Protein AF-0000000068875953 (afdb_homodimer)

Foldseek 3Di:
DCADPLGRFPLSPVVVVCVQQALVNLVVVLCLLCVQVVCVVPPVVVNVVLCPPPVSVVSNVVSVVVNVCNVVSVVSNVVRVVVVVVVVCCQCVQLVNDFDPPDDQLQAEEEFEVLQWFLNVLLQQVSCVVPLSHAYEYEYQDPDRPDDRDPSNVVHRYHYDHADLLDLVRLLVRLVCCCVPPRQHQEYELEFAAFDFAAPVQDDVVRLSRGQSRLAVSLVSNCVSRVVVCLVVLTHEYEYEAELLLLFPEGRGVSNSVSRVNVVVVQVVVSCCSVPPSVSSLHAYEYEHEYAEPTVRVPPPPPDADSHGGHHYSNVSSVVRNVCVVVSGHYYHYPPPCSVVSNVCSPPPPVVSVVVSVVVHVVVCVVCCVVCVVVVCVVVVD/DCADPLGRFPLSVVVVVCVQQALVNLVVVLCLLCVQVVCVPPPVVVNVVLCPPPVSVVSNVVSVVVNVCNVVSVVSNVVRVVVVVVVVCCQCVQLVNDFDPPDDQLQAEEEFEVLQWFLNVLLQQVSCVVPQSHAYEYEYQDPDRNDDRDPVNVVHRYHYDHADLLDLVRLLVRLVCCCVPPRQHQEYELEFAAFDFAAPVQDDVVRLSRGQSRLAVSLVSNCVSRVVVCLVVLTHEYEYEAELLLLFPEGRGVSNSVSRVNVVVVQVVVSCCSVPPSVSSLHAYEYEHEYAEPTVRVPPPPPDDDSHGGHHYSNVSSVVRNVCVVVSGHYYHYPPPCSVVSNVCSPPPPVVSVVVSVVVHVVVCVVCCVVCVVVVCVVVVD

Sequence (764 aa):
MFTNREGLNIDGVVSTLSRVVNHRTTLPLALGLSLEPLLARWAPALLRALSQNETAAGLLRFAAGHAGLRRPAWIAAVLTSAWALSGWLTHKSTNNWVEDPTWDFDSEIVLVTGGSSGIGAGVAREFLRRNPRTAVVVVDIAAALTWEVPAAADGARVHFYQCDVADAAAVRAMADRVRDEVGHPTVLFNNAGVARGSPILTAPPEDFELVVRTNLLAQYYVTQQFLGDMVRRDHGHIVYSGSLSSVIAGPSIGPYSSTKAGLSAMHDALQLELKFMYDAPRVRQTLGIFGFIRTPMVGAATKGGSFAVPFLEVETVAEAIVDSVYSTYSSTIYLPGAAGFSAGLRGAPTWMLTNLRFGFGAGLAKLRMPAFGEQIRKITQRMFTNREGLNIDGVVSTLSRVVNHRTTLPLALGLSLEPLLARWAPALLRALSQNETAAGLLRFAAGHAGLRRPAWIAAVLTSAWALSGWLTHKSTNNWVEDPTWDFDSEIVLVTGGSSGIGAGVAREFLRRNPRTAVVVVDIAAALTWEVPAAADGARVHFYQCDVADAAAVRAMADRVRDEVGHPTVLFNNAGVARGSPILTAPPEDFELVVRTNLLAQYYVTQQFLGDMVRRDHGHIVYSGSLSSVIAGPSIGPYSSTKAGLSAMHDALQLELKFMYDAPRVRQTLGIFGFIRTPMVGAATKGGSFAVPFLEVETVAEAIVDSVYSTYSSTIYLPGAAGFSAGLRGAPTWMLTNLRFGFGAGLAKLRMPAFGEQIRKITQR

Organism: Cordyceps militaris (strain CM01) (NCBI:txid983644)

Structure (mmCIF, N/CA/C/O backbone):
data_AF-0000000068875953-model_v1
#
loop_
_entity.id
_entity.type
_entity.pdbx_description
1 polymer 'Short-chain dehydrogenase, putative'
#
loop_
_atom_site.group_PDB
_atom_site.id
_atom_site.type_symbol
_atom_site.label_atom_id
_atom_site.label_alt_id
_atom_site.label_comp_id
_atom_site.label_asym_id
_atom_site.label_entity_id
_atom_site.label_seq_id
_atom_site.pdbx_PDB_ins_code
_atom_site.Cartn_x
_atom_site.Cartn_y
_atom_site.Cartn_z
_atom_site.occupancy
_atom_site.B_iso_or_equiv
_atom_site.auth_seq_id
_atom_site.auth_comp_id
_atom_site.auth_asym_id
_atom_site.auth_atom_id
_atom_site.pdbx_PDB_model_num
ATOM 1 N N . MET A 1 1 ? -18.906 27.531 -6.051 1 64.12 1 MET A N 1
ATOM 2 C CA . MET A 1 1 ? -18.484 27.469 -7.445 1 64.12 1 MET A CA 1
ATOM 3 C C . MET A 1 1 ? -18.016 26.062 -7.809 1 64.12 1 MET A C 1
ATOM 5 O O . MET A 1 1 ? -17.297 25.422 -7.043 1 64.12 1 MET A O 1
ATOM 9 N N . PHE A 1 2 ? -18.641 25.531 -8.828 1 73.69 2 PHE A N 1
ATOM 10 C CA . PHE A 1 2 ? -18.453 24.172 -9.32 1 73.69 2 PHE A CA 1
ATOM 11 C C . PHE A 1 2 ? -17.062 23.984 -9.883 1 73.69 2 PHE A C 1
ATOM 13 O O . PHE A 1 2 ? -16.672 22.859 -10.219 1 73.69 2 PHE A O 1
ATOM 20 N N . THR A 1 3 ? -16.297 25.203 -9.82 1 78.56 3 THR A N 1
ATOM 21 C CA . THR A 1 3 ? -14.945 25.125 -10.375 1 78.56 3 THR A CA 1
ATOM 22 C C . THR A 1 3 ? -13.898 25.422 -9.305 1 78.56 3 THR A C 1
ATOM 24 O O . THR A 1 3 ? -14.203 26.062 -8.305 1 78.56 3 THR A O 1
ATOM 27 N N . ASN A 1 4 ? -12.82 24.812 -9.438 1 80 4 ASN A N 1
ATOM 28 C CA . ASN A 1 4 ? -11.641 25.141 -8.641 1 80 4 ASN A CA 1
ATOM 29 C C . ASN A 1 4 ? -10.461 25.547 -9.516 1 80 4 ASN A C 1
ATOM 31 O O . ASN A 1 4 ? -10.648 25.906 -10.688 1 80 4 ASN A O 1
ATOM 35 N N . ARG A 1 5 ? -9.305 25.734 -8.945 1 83.88 5 ARG A N 1
ATOM 36 C CA . ARG A 1 5 ? -8.125 26.188 -9.664 1 83.88 5 ARG A CA 1
ATOM 37 C C . ARG A 1 5 ? -7.879 25.359 -10.914 1 83.88 5 ARG A C 1
ATOM 39 O O . ARG A 1 5 ? -7.422 25.875 -11.93 1 83.88 5 ARG A O 1
ATOM 46 N N . GLU A 1 6 ? -8.32 24.062 -10.914 1 84 6 GLU A N 1
ATOM 47 C CA . GLU A 1 6 ? -8.078 23.125 -12 1 84 6 GLU A CA 1
ATOM 48 C C . GLU A 1 6 ? -9.242 23.109 -12.992 1 84 6 GLU A C 1
ATOM 50 O O . GLU A 1 6 ? -9.266 22.312 -13.93 1 84 6 GLU A O 1
ATOM 55 N N . GLY A 1 7 ? -10.234 23.922 -12.758 1 82 7 GLY A N 1
ATOM 56 C CA . GLY A 1 7 ? -11.398 23.984 -13.641 1 82 7 GLY A CA 1
ATOM 57 C C . GLY A 1 7 ? -12.555 23.141 -13.156 1 82 7 GLY A C 1
ATOM 58 O O . GLY A 1 7 ? -12.719 22.922 -11.953 1 82 7 GLY A O 1
ATOM 59 N N . LEU A 1 8 ? -13.469 22.875 -14.023 1 82.75 8 LEU A N 1
ATOM 60 C CA . LEU A 1 8 ? -14.617 22.031 -13.711 1 82.75 8 LEU A CA 1
ATOM 61 C C . LEU A 1 8 ? -14.203 20.562 -13.594 1 82.75 8 LEU A C 1
ATOM 63 O O . LEU A 1 8 ? -13.656 20 -14.539 1 82.75 8 LEU A O 1
ATOM 67 N N . ASN A 1 9 ? -14.297 20.062 -12.508 1 83.56 9 ASN A N 1
ATOM 68 C CA . ASN A 1 9 ? -13.961 18.656 -12.266 1 83.56 9 ASN A CA 1
ATOM 69 C C . ASN A 1 9 ? -14.797 18.078 -11.125 1 83.56 9 ASN A C 1
ATOM 71 O O . ASN A 1 9 ? -15.562 18.797 -10.484 1 83.56 9 ASN A O 1
ATOM 75 N N . ILE A 1 10 ? -14.688 16.828 -10.938 1 82.06 10 ILE A N 1
ATOM 76 C CA . ILE A 1 10 ? -15.531 16.094 -10 1 82.06 10 ILE A CA 1
ATOM 77 C C . ILE A 1 10 ? -15.32 16.641 -8.586 1 82.06 10 ILE A C 1
ATOM 79 O O . ILE A 1 10 ? -16.266 16.688 -7.789 1 82.06 10 ILE A O 1
ATOM 83 N N . ASP A 1 11 ? -14.172 17.078 -8.234 1 83.12 11 ASP A N 1
ATOM 84 C CA . ASP A 1 11 ? -13.891 17.594 -6.898 1 83.12 11 ASP A CA 1
ATOM 85 C C . ASP A 1 11 ? -14.656 18.891 -6.641 1 83.12 11 ASP A C 1
ATOM 87 O O . ASP A 1 11 ? -15.172 19.109 -5.543 1 83.12 11 ASP A O 1
ATOM 91 N N . GLY A 1 12 ? -14.602 19.703 -7.664 1 81.25 12 GLY A N 1
ATOM 92 C CA . GLY A 1 12 ? -15.367 20.938 -7.547 1 81.25 12 GLY A CA 1
ATOM 93 C C . GLY A 1 12 ? -16.844 20.703 -7.332 1 81.25 12 GLY A C 1
ATOM 94 O O . GLY A 1 12 ? -17.469 21.344 -6.484 1 81.25 12 GLY A O 1
ATOM 95 N N . VAL A 1 13 ? -17.312 19.75 -8.016 1 82.75 13 VAL A N 1
ATOM 96 C CA . VAL A 1 13 ? -18.734 19.422 -7.926 1 82.75 13 VAL A CA 1
ATOM 97 C C . VAL A 1 13 ? -19.062 18.844 -6.551 1 82.75 13 VAL A C 1
ATOM 99 O O . VAL A 1 13 ? -20 19.281 -5.883 1 82.75 13 VAL A O 1
ATOM 102 N N . VAL A 1 14 ? -18.266 17.922 -6.148 1 83.31 14 VAL A N 1
ATOM 103 C CA . VAL A 1 14 ? -18.516 17.234 -4.883 1 83.31 14 VAL A CA 1
ATOM 104 C C . VAL A 1 14 ? -18.359 18.219 -3.725 1 83.31 14 VAL A C 1
ATOM 106 O O . VAL A 1 14 ? -19.141 18.188 -2.766 1 83.31 14 VAL A O 1
ATOM 109 N N . SER A 1 15 ? -17.391 19.031 -3.826 1 83.06 15 SER A N 1
ATOM 110 C CA . SER A 1 15 ? -17.172 20.016 -2.779 1 83.06 15 SER A CA 1
ATOM 111 C C . SER A 1 15 ? -18.359 20.969 -2.658 1 83.06 15 SER A C 1
ATOM 113 O O . SER A 1 15 ? -18.766 21.328 -1.551 1 83.06 15 SER A O 1
ATOM 115 N N . THR A 1 16 ? -18.844 21.328 -3.758 1 83.06 16 THR A N 1
ATOM 116 C CA . THR A 1 16 ? -20 22.234 -3.768 1 83.06 16 THR A CA 1
ATOM 117 C C . THR A 1 16 ? -21.234 21.531 -3.197 1 83.06 16 THR A C 1
ATOM 119 O O . THR A 1 16 ? -21.938 22.109 -2.357 1 83.06 16 THR A O 1
ATOM 122 N N . LEU A 1 17 ? -21.422 20.359 -3.6 1 84.81 17 LEU A N 1
ATOM 123 C CA . LEU A 1 17 ? -22.594 19.609 -3.145 1 84.81 17 LEU A CA 1
ATOM 124 C C . LEU A 1 17 ? -22.5 19.312 -1.649 1 84.81 17 LEU A C 1
ATOM 126 O O . LEU A 1 17 ? -23.516 19.328 -0.948 1 84.81 17 LEU A O 1
ATOM 130 N N . SER A 1 18 ? -21.328 19.062 -1.237 1 85.25 18 SER A N 1
ATOM 131 C CA . SER A 1 18 ? -21.141 18.719 0.167 1 85.25 18 SER A CA 1
ATOM 132 C C . SER A 1 18 ? -21.375 19.922 1.072 1 85.25 18 SER A C 1
ATOM 134 O O . SER A 1 18 ? -21.672 19.766 2.258 1 85.25 18 SER A O 1
ATOM 136 N N . ARG A 1 19 ? -21.25 21.062 0.556 1 85.62 19 ARG A N 1
ATOM 137 C CA . ARG A 1 19 ? -21.531 22.266 1.324 1 85.62 19 ARG A CA 1
ATOM 138 C C . ARG A 1 19 ? -23.031 22.453 1.523 1 85.62 19 ARG A C 1
ATOM 140 O O . ARG A 1 19 ? -23.469 23.047 2.521 1 85.62 19 ARG A O 1
ATOM 147 N N . VAL A 1 20 ? -23.609 21.891 0.567 1 87.62 20 VAL A N 1
ATOM 148 C CA . VAL A 1 20 ? -25.062 22.047 0.609 1 87.62 20 VAL A CA 1
ATOM 149 C C . VAL A 1 20 ? -25.688 20.859 1.342 1 87.62 20 VAL A C 1
ATOM 151 O O . VAL A 1 20 ? -26.594 21.031 2.146 1 87.62 20 VAL A O 1
ATOM 154 N N . VAL A 1 21 ? -25.188 19.766 1.071 1 90.44 21 VAL A N 1
ATOM 155 C CA . VAL A 1 21 ? -25.734 18.531 1.647 1 90.44 21 VAL A CA 1
ATOM 156 C C . VAL A 1 21 ? -24.797 18.016 2.729 1 90.44 21 VAL A C 1
ATOM 158 O O . VAL A 1 21 ? -23.844 17.281 2.434 1 90.44 21 VAL A O 1
ATOM 161 N N . ASN A 1 22 ? -25.016 18.375 3.887 1 92.19 22 ASN A N 1
ATOM 162 C CA . ASN A 1 22 ? -24.25 17.922 5.047 1 92.19 22 ASN A CA 1
ATOM 163 C C . ASN A 1 22 ? -25.141 17.781 6.277 1 92.19 22 ASN A C 1
ATOM 165 O O . ASN A 1 22 ? -26.344 18.078 6.223 1 92.19 22 ASN A O 1
ATOM 169 N N . HIS A 1 23 ? -24.609 17.328 7.336 1 92 23 HIS A N 1
ATOM 170 C CA . HIS A 1 23 ? -25.422 16.984 8.508 1 92 23 HIS A CA 1
ATOM 171 C C . HIS A 1 23 ? -26.062 18.219 9.109 1 92 23 HIS A C 1
ATOM 173 O O . HIS A 1 23 ? -27.109 18.125 9.75 1 92 23 HIS A O 1
ATOM 179 N N . ARG A 1 24 ? -25.547 19.375 8.93 1 93.75 24 ARG A N 1
ATOM 180 C CA . ARG A 1 24 ? -26.094 20.609 9.477 1 93.75 24 ARG A CA 1
ATOM 181 C C . ARG A 1 24 ? -27.344 21.047 8.711 1 93.75 24 ARG A C 1
ATOM 183 O O . ARG A 1 24 ? -28.156 21.797 9.234 1 93.75 24 ARG A O 1
ATOM 190 N N . THR A 1 25 ? -27.359 20.594 7.465 1 93.19 25 THR A N 1
ATOM 191 C CA . THR A 1 25 ? -28.516 20.953 6.66 1 93.19 25 THR A CA 1
ATOM 192 C C . THR A 1 25 ? -29.531 19.812 6.621 1 93.19 25 THR A C 1
ATOM 194 O O . THR A 1 25 ? -30.734 20.031 6.734 1 93.19 25 THR A O 1
ATOM 197 N N . THR A 1 26 ? -29.047 18.594 6.52 1 93.56 26 THR A N 1
ATOM 198 C CA . THR A 1 26 ? -29.922 17.453 6.309 1 93.56 26 THR A CA 1
ATOM 199 C C . THR A 1 26 ? -30.656 17.094 7.598 1 93.56 26 THR A C 1
ATOM 201 O O . THR A 1 26 ? -31.812 16.656 7.562 1 93.56 26 THR A O 1
ATOM 204 N N . LEU A 1 27 ? -30 17.25 8.703 1 93.25 27 LEU A N 1
ATOM 205 C CA . LEU A 1 27 ? -30.625 16.875 9.969 1 93.25 27 LEU A CA 1
ATOM 206 C C . LEU A 1 27 ? -31.812 17.781 10.281 1 93.25 27 LEU A C 1
ATOM 208 O O . LEU A 1 27 ? -32.906 17.297 10.555 1 93.25 27 LEU A O 1
ATOM 212 N N . PRO A 1 28 ? -31.656 19.141 10.242 1 92.5 28 PRO A N 1
ATOM 213 C CA . PRO A 1 28 ? -32.812 20.016 10.461 1 92.5 28 PRO A CA 1
ATOM 214 C C . PRO A 1 28 ? -33.906 19.781 9.438 1 92.5 28 PRO A C 1
ATOM 216 O O . PRO A 1 28 ? -35.094 19.875 9.781 1 92.5 28 PRO A O 1
ATOM 219 N N . LEU A 1 29 ? -33.5 19.516 8.203 1 91.69 29 LEU A N 1
ATOM 220 C CA . LEU A 1 29 ? -34.5 19.25 7.176 1 91.69 29 LEU A CA 1
ATOM 221 C C . LEU A 1 29 ? -35.312 18 7.527 1 91.69 29 LEU A C 1
ATOM 223 O O . LEU A 1 29 ? -36.562 18.016 7.43 1 91.69 29 LEU A O 1
ATOM 227 N N . ALA A 1 30 ? -34.656 16.953 7.883 1 93.25 30 ALA A N 1
ATOM 228 C CA . ALA A 1 30 ? -35.344 15.711 8.258 1 93.25 30 ALA A CA 1
ATOM 229 C C . ALA A 1 30 ? -36.25 15.922 9.477 1 93.25 30 ALA A C 1
ATOM 231 O O . ALA A 1 30 ? -37.375 15.438 9.516 1 93.25 30 ALA A O 1
ATOM 232 N N . LEU A 1 31 ? -35.719 16.641 10.414 1 90.94 31 LEU A N 1
ATOM 233 C CA . LEU A 1 31 ? -36.469 16.922 11.625 1 90.94 31 LEU A CA 1
ATOM 234 C C . LEU A 1 31 ? -37.688 17.797 11.305 1 90.94 31 LEU A C 1
ATOM 236 O O . LEU A 1 31 ? -38.781 17.578 11.844 1 90.94 31 LEU A O 1
ATOM 240 N N . GLY A 1 32 ? -37.438 18.766 10.469 1 89.56 32 GLY A N 1
ATOM 241 C CA . GLY A 1 32 ? -38.5 19.641 10.055 1 89.56 32 GLY A CA 1
ATOM 242 C C . GLY A 1 32 ? -39.625 18.906 9.344 1 89.56 32 GLY A C 1
ATOM 243 O O . GLY A 1 32 ? -40.812 19.156 9.617 1 89.56 32 GLY A O 1
ATOM 244 N N . LEU A 1 33 ? -39.281 18.031 8.5 1 91.56 33 LEU A N 1
ATOM 245 C CA . LEU A 1 33 ? -40.25 17.25 7.754 1 91.56 33 LEU A CA 1
ATOM 246 C C . LEU A 1 33 ? -41 16.281 8.672 1 91.56 33 LEU A C 1
ATOM 248 O O . LEU A 1 33 ? -42.062 15.805 8.336 1 91.56 33 LEU A O 1
ATOM 252 N N . SER A 1 34 ? -40.375 16.047 9.812 1 90.38 34 SER A N 1
ATOM 253 C CA . SER A 1 34 ? -40.969 15.07 10.727 1 90.38 34 SER A CA 1
ATOM 254 C C . SER A 1 34 ? -41.594 15.758 11.93 1 90.38 34 SER A C 1
ATOM 256 O O . SER A 1 34 ? -42 15.094 12.891 1 90.38 34 SER A O 1
ATOM 258 N N . LEU A 1 35 ? -41.625 17.047 11.938 1 87.38 35 LEU A N 1
ATOM 259 C CA . LEU A 1 35 ? -42.062 17.812 13.102 1 87.38 35 LEU A CA 1
ATOM 260 C C . LEU A 1 35 ? -43.531 17.453 13.461 1 87.38 35 LEU A C 1
ATOM 262 O O . LEU A 1 35 ? -43.844 17.234 14.633 1 87.38 35 LEU A O 1
ATOM 266 N N . GLU A 1 36 ? -44.406 17.391 12.492 1 87.06 36 GLU A N 1
ATOM 267 C CA . GLU A 1 36 ? -45.844 17.156 12.75 1 87.06 36 GLU A CA 1
ATOM 268 C C . GLU A 1 36 ? -46.062 15.789 13.375 1 87.06 36 GLU A C 1
ATOM 270 O O . GLU A 1 36 ? -46.656 15.688 14.445 1 87.06 36 GLU A O 1
ATOM 275 N N . PRO A 1 37 ? -45.531 14.781 12.719 1 87.69 37 PRO A N 1
ATOM 276 C CA . PRO A 1 37 ? -45.75 13.469 13.344 1 87.69 37 PRO A CA 1
ATOM 277 C C . PRO A 1 37 ? -45.062 13.336 14.688 1 87.69 37 PRO A C 1
ATOM 279 O O . PRO A 1 37 ? -45.562 12.648 15.586 1 87.69 37 PRO A O 1
ATOM 282 N N . LEU A 1 38 ? -44 13.977 14.883 1 88.5 38 LEU A N 1
ATOM 283 C CA . LEU A 1 38 ? -43.312 13.906 16.156 1 88.5 38 LEU A CA 1
ATOM 284 C C . LEU A 1 38 ? -44.094 14.633 17.25 1 88.5 38 LEU A C 1
ATOM 286 O O . LEU A 1 38 ? -44.25 14.102 18.359 1 88.5 38 LEU A O 1
ATOM 290 N N . LEU A 1 39 ? -44.594 15.797 16.844 1 86.75 39 LEU A N 1
ATOM 291 C CA . LEU A 1 39 ? -45.375 16.578 17.812 1 86.75 39 LEU A CA 1
ATOM 292 C C . LEU A 1 39 ? -46.719 15.906 18.094 1 86.75 39 LEU A C 1
ATOM 294 O O . LEU A 1 39 ? -47.219 15.938 19.219 1 86.75 39 LEU A O 1
ATOM 298 N N . ALA A 1 40 ? -47.344 15.352 17.078 1 88.75 40 ALA A N 1
ATOM 299 C CA . ALA A 1 40 ? -48.625 14.656 17.25 1 88.75 40 ALA A CA 1
ATOM 300 C C . ALA A 1 40 ? -48.469 13.5 18.25 1 88.75 40 ALA A C 1
ATOM 302 O O . ALA A 1 40 ? -49.406 13.219 19.016 1 88.75 40 ALA A O 1
ATOM 303 N N . ARG A 1 41 ? -47.312 12.891 18.25 1 88.88 41 ARG A N 1
ATOM 304 C CA . ARG A 1 41 ? -47.094 11.727 19.094 1 88.88 41 ARG A CA 1
ATOM 305 C C . ARG A 1 41 ? -46.656 12.148 20.5 1 88.88 41 ARG A C 1
ATOM 307 O O . ARG A 1 41 ? -47.094 11.57 21.5 1 88.88 41 ARG A O 1
ATOM 314 N N . TRP A 1 42 ? -45.875 13.18 20.656 1 90 42 TRP A N 1
ATOM 315 C CA . TRP A 1 42 ? -45.188 13.398 21.922 1 90 42 TRP A CA 1
ATOM 316 C C . TRP A 1 42 ? -45.656 14.695 22.578 1 90 42 TRP A C 1
ATOM 318 O O . TRP A 1 42 ? -45.531 14.867 23.797 1 90 42 TRP A O 1
ATOM 328 N N . ALA A 1 43 ? -46.219 15.648 21.703 1 91.12 43 ALA A N 1
ATOM 329 C CA . ALA A 1 43 ? -46.656 16.938 22.234 1 91.12 43 ALA A CA 1
ATOM 330 C C . ALA A 1 43 ? -47.875 17.453 21.484 1 91.12 43 ALA A C 1
ATOM 332 O O . ALA A 1 43 ? -47.844 18.516 20.875 1 91.12 43 ALA A O 1
ATOM 333 N N . PRO A 1 44 ? -48.938 16.797 21.641 1 89.56 44 PRO A N 1
ATOM 334 C CA . PRO A 1 44 ? -50.125 17.203 20.875 1 89.56 44 PRO A CA 1
ATOM 335 C C . PRO A 1 44 ? -50.594 18.594 21.219 1 89.56 44 PRO A C 1
ATOM 337 O O . PRO A 1 44 ? -51.125 19.297 20.359 1 89.56 44 PRO A O 1
ATOM 340 N N . ALA A 1 45 ? -50.406 19 22.469 1 91.75 45 ALA A N 1
ATOM 341 C CA . ALA A 1 45 ? -50.844 20.328 22.875 1 91.75 45 ALA A CA 1
ATOM 342 C C . ALA A 1 45 ? -50.062 21.406 22.156 1 91.75 45 ALA A C 1
ATOM 344 O O . ALA A 1 45 ? -50.625 22.422 21.719 1 91.75 45 ALA A O 1
ATOM 345 N N . LEU A 1 46 ? -48.812 21.125 22.047 1 90.12 46 LEU A N 1
ATOM 346 C CA . LEU A 1 46 ? -47.969 22.062 21.344 1 90.12 46 LEU A CA 1
ATOM 347 C C . LEU A 1 46 ? -48.312 22.125 19.859 1 90.12 46 LEU A C 1
ATOM 349 O O . LEU A 1 46 ? -48.281 23.203 19.266 1 90.12 46 LEU A O 1
ATOM 353 N N . LEU A 1 47 ? -48.594 21.016 19.328 1 88.94 47 LEU A N 1
ATOM 354 C CA . LEU A 1 47 ? -49 20.969 17.922 1 88.94 47 LEU A CA 1
ATOM 355 C C . LEU A 1 47 ? -50.25 21.812 17.688 1 88.94 47 LEU A C 1
ATOM 357 O O . LEU A 1 47 ? -50.344 22.547 16.688 1 88.94 47 LEU A O 1
ATOM 361 N N . ARG A 1 48 ? -51.219 21.734 18.609 1 89.88 48 ARG A N 1
ATOM 362 C CA . ARG A 1 48 ? -52.438 22.516 18.5 1 89.88 48 ARG A CA 1
ATOM 363 C C . ARG A 1 48 ? -52.156 24.016 18.609 1 89.88 48 ARG A C 1
ATOM 365 O O . ARG A 1 48 ? -52.719 24.812 17.859 1 89.88 48 ARG A O 1
ATOM 372 N N . ALA A 1 49 ? -51.281 24.25 19.5 1 90.06 49 ALA A N 1
ATOM 373 C CA . ALA A 1 49 ? -50.906 25.656 19.688 1 90.06 49 ALA A CA 1
ATOM 374 C C . ALA A 1 49 ? -50.219 26.203 18.438 1 90.06 49 ALA A C 1
ATOM 376 O O . ALA A 1 49 ? -50.5 27.328 18.016 1 90.06 49 ALA A O 1
ATOM 377 N N . LEU A 1 50 ? -49.406 25.422 17.859 1 88.38 50 LEU A N 1
ATOM 378 C CA . LEU A 1 50 ? -48.656 25.844 16.672 1 88.38 50 LEU A CA 1
ATOM 379 C C . LEU A 1 50 ? -49.562 25.938 15.461 1 88.38 50 LEU A C 1
ATOM 381 O O . LEU A 1 50 ? -49.375 26.797 14.594 1 88.38 50 LEU A O 1
ATOM 385 N N . SER A 1 51 ? -50.594 25.125 15.508 1 88 51 SER A N 1
ATOM 386 C CA . SER A 1 51 ? -51.531 25.094 14.391 1 88 51 SER A CA 1
ATOM 387 C C . SER A 1 51 ? -52.406 26.359 14.359 1 88 51 SER A C 1
ATOM 389 O O . SER A 1 51 ? -53 26.688 13.336 1 88 51 SER A O 1
ATOM 391 N N . GLN A 1 52 ? -52.406 27.062 15.508 1 90 52 GLN A N 1
ATOM 392 C CA . GLN A 1 52 ? -53.219 28.266 15.609 1 90 52 GLN A CA 1
ATOM 393 C C . GLN A 1 52 ? -52.469 29.484 15.094 1 90 52 GLN A C 1
ATOM 395 O O . GLN A 1 52 ? -53.062 30.516 14.781 1 90 52 GLN A O 1
ATOM 400 N N . ASN A 1 53 ? -51.219 29.312 15.117 1 89.62 53 ASN A N 1
ATOM 401 C CA . ASN A 1 53 ? -50.375 30.359 14.547 1 89.62 53 ASN A CA 1
ATOM 402 C C . ASN A 1 53 ? -50.25 30.203 13.031 1 89.62 53 ASN A C 1
ATOM 404 O O . ASN A 1 53 ? -49.844 29.141 12.539 1 89.62 53 ASN A O 1
ATOM 408 N N . GLU A 1 54 ? -50.531 31.156 12.25 1 89.12 54 GLU A N 1
ATOM 409 C CA . GLU A 1 54 ? -50.625 31.078 10.789 1 89.12 54 GLU A CA 1
ATOM 410 C C . GLU A 1 54 ? -49.312 30.625 10.18 1 89.12 54 GLU A C 1
ATOM 412 O O . GLU A 1 54 ? -49.281 29.797 9.273 1 89.12 54 GLU A O 1
ATOM 417 N N . THR A 1 55 ? -48.312 31.203 10.672 1 87.12 55 THR A N 1
ATOM 418 C CA . THR A 1 55 ? -46.969 30.875 10.133 1 87.12 55 THR A CA 1
ATOM 419 C C . THR A 1 55 ? -46.625 29.422 10.43 1 87.12 55 THR A C 1
ATOM 421 O O . THR A 1 55 ? -46.188 28.688 9.539 1 87.12 55 THR A O 1
ATOM 424 N N . ALA A 1 56 ? -46.781 29.062 11.656 1 88 56 ALA A N 1
ATOM 425 C CA . ALA A 1 56 ? -46.469 27.703 12.062 1 88 56 ALA A CA 1
ATOM 426 C C . ALA A 1 56 ? -47.375 26.703 11.336 1 88 56 ALA A C 1
ATOM 428 O O . ALA A 1 56 ? -46.906 25.625 10.922 1 88 56 ALA A O 1
ATOM 429 N N . ALA A 1 57 ? -48.594 27.062 11.156 1 87.06 57 ALA A N 1
ATOM 430 C CA . ALA A 1 57 ? -49.531 26.203 10.461 1 87.06 57 ALA A CA 1
ATOM 431 C C . ALA A 1 57 ? -49.125 26 9 1 87.06 57 ALA A C 1
ATOM 433 O O . ALA A 1 57 ? -49.281 24.906 8.453 1 87.06 57 ALA A O 1
ATOM 434 N N . GLY A 1 58 ? -48.625 27.047 8.43 1 86.38 58 GLY A N 1
ATOM 435 C CA . GLY A 1 58 ? -48.156 26.969 7.062 1 86.38 58 GLY A CA 1
ATOM 436 C C . GLY A 1 58 ? -46.969 26.016 6.91 1 86.38 58 GLY A C 1
ATOM 437 O O . GLY A 1 58 ? -46.906 25.219 5.969 1 86.38 58 GLY A O 1
ATOM 438 N N . LEU A 1 59 ? -46.062 26.094 7.785 1 85.75 59 LEU A N 1
ATOM 439 C CA . LEU A 1 59 ? -44.875 25.219 7.773 1 85.75 59 LEU A CA 1
ATOM 440 C C . LEU A 1 59 ? -45.281 23.766 7.977 1 85.75 59 LEU A C 1
ATOM 442 O O . LEU A 1 59 ? -44.719 22.875 7.344 1 85.75 59 LEU A O 1
ATOM 446 N N . LEU A 1 60 ? -46.188 23.609 8.812 1 86.62 60 LEU A N 1
ATOM 447 C CA . LEU A 1 60 ? -46.688 22.25 9.086 1 86.62 60 LEU A CA 1
ATOM 448 C C . LEU A 1 60 ? -47.375 21.672 7.867 1 86.62 60 LEU A C 1
ATOM 450 O O . LEU A 1 60 ? -47.219 20.484 7.555 1 86.62 60 LEU A O 1
ATOM 454 N N . ARG A 1 61 ? -48.156 22.516 7.215 1 85.69 61 ARG A N 1
ATOM 455 C CA . ARG A 1 61 ? -48.812 22.094 5.992 1 85.69 61 ARG A CA 1
ATOM 456 C C . ARG A 1 61 ? -47.812 21.766 4.898 1 85.69 61 ARG A C 1
ATOM 458 O O . ARG A 1 61 ? -47.969 20.797 4.152 1 85.69 61 ARG A O 1
ATOM 465 N N . PHE A 1 62 ? -46.844 22.562 4.875 1 86.5 62 PHE A N 1
ATOM 466 C CA . PHE A 1 62 ? -45.781 22.328 3.91 1 86.5 62 PHE A CA 1
ATOM 467 C C . PHE A 1 62 ? -45.125 20.984 4.164 1 86.5 62 PHE A C 1
ATOM 469 O O . PHE A 1 62 ? -44.938 20.188 3.234 1 86.5 62 PHE A O 1
ATOM 476 N N . ALA A 1 63 ? -44.719 20.656 5.348 1 86.56 63 ALA A N 1
ATOM 477 C CA . ALA A 1 63 ? -44.062 19.406 5.719 1 86.56 63 ALA A CA 1
ATOM 478 C C . ALA A 1 63 ? -44.969 18.219 5.426 1 86.56 63 ALA A C 1
ATOM 480 O O . ALA A 1 63 ? -44.5 17.188 4.941 1 86.56 63 ALA A O 1
ATOM 481 N N . ALA A 1 64 ? -46.219 18.422 5.695 1 82.94 64 ALA A N 1
ATOM 482 C CA . ALA A 1 64 ? -47.188 17.359 5.457 1 82.94 64 ALA A CA 1
ATOM 483 C C . ALA A 1 64 ? -47.344 17.078 3.965 1 82.94 64 ALA A C 1
ATOM 485 O O . ALA A 1 64 ? -47.531 15.93 3.557 1 82.94 64 ALA A O 1
ATOM 486 N N . GLY A 1 65 ? -47.281 18.109 3.238 1 85.5 65 GLY A N 1
ATOM 487 C CA . GLY A 1 65 ? -47.406 17.969 1.795 1 85.5 65 GLY A CA 1
ATOM 488 C C . GLY A 1 65 ? -46.219 17.281 1.165 1 85.5 65 GLY A C 1
ATOM 489 O O . GLY A 1 65 ? -46.312 16.766 0.048 1 85.5 65 GLY A O 1
ATOM 490 N N . HIS A 1 66 ? -45.156 17.188 1.879 1 89.62 66 HIS A N 1
ATOM 491 C CA . HIS A 1 66 ? -43.938 16.547 1.368 1 89.62 66 HIS A CA 1
ATOM 492 C C . HIS A 1 66 ? -43.531 15.359 2.23 1 89.62 66 HIS A C 1
ATOM 494 O O . HIS A 1 66 ? -42.344 15.125 2.443 1 89.62 66 HIS A O 1
ATOM 500 N N . ALA A 1 67 ? -44.438 14.695 2.729 1 87.25 67 ALA A N 1
ATOM 501 C CA . ALA A 1 67 ? -44.219 13.555 3.615 1 87.25 67 ALA A CA 1
ATOM 502 C C . ALA A 1 67 ? -43.406 12.469 2.916 1 87.25 67 ALA A C 1
ATOM 504 O O . ALA A 1 67 ? -42.688 11.719 3.566 1 87.25 67 ALA A O 1
ATOM 505 N N . GLY A 1 68 ? -43.5 12.406 1.634 1 90.19 68 GLY A N 1
ATOM 506 C CA . GLY A 1 68 ? -42.75 11.43 0.865 1 90.19 68 GLY A CA 1
ATOM 507 C C . GLY A 1 68 ? -41.25 11.641 0.927 1 90.19 68 GLY A C 1
ATOM 508 O O . GLY A 1 68 ? -40.469 10.719 0.673 1 90.19 68 GLY A O 1
ATOM 509 N N . LEU A 1 69 ? -40.781 12.805 1.273 1 92 69 LEU A N 1
ATOM 510 C CA . LEU A 1 69 ? -39.375 13.156 1.315 1 92 69 LEU A CA 1
ATOM 511 C C . LEU A 1 69 ? -38.781 12.852 2.686 1 92 69 LEU A C 1
ATOM 513 O O . LEU A 1 69 ? -37.562 12.984 2.887 1 92 69 LEU A O 1
ATOM 517 N N . ARG A 1 70 ? -39.625 12.406 3.615 1 92.5 70 ARG A N 1
ATOM 518 C CA . ARG A 1 70 ? -39.156 12.164 4.973 1 92.5 70 ARG A CA 1
ATOM 519 C C . ARG A 1 70 ? -38.094 11.07 4.984 1 92.5 70 ARG A C 1
ATOM 521 O O . ARG A 1 70 ? -37 11.258 5.547 1 92.5 70 ARG A O 1
ATOM 528 N N . ARG A 1 71 ? -38.469 10.055 4.32 1 93.06 71 ARG A N 1
ATOM 529 C CA . ARG A 1 71 ? -37.531 8.922 4.348 1 93.06 71 ARG A CA 1
ATOM 530 C C . ARG A 1 71 ? -36.219 9.281 3.684 1 93.06 71 ARG A C 1
ATOM 532 O O . ARG A 1 71 ? -35.156 9.109 4.281 1 93.06 71 ARG A O 1
ATOM 539 N N . PRO A 1 72 ? -36.219 9.781 2.445 1 94.06 72 PRO A N 1
ATOM 540 C CA . PRO A 1 72 ? -34.938 10.18 1.847 1 94.06 72 PRO A CA 1
ATOM 541 C C . PRO A 1 72 ? -34.188 11.227 2.678 1 94.06 72 PRO A C 1
ATOM 543 O O . PRO A 1 72 ? -32.969 11.211 2.738 1 94.06 72 PRO A O 1
ATOM 546 N N . ALA A 1 73 ? -34.906 12.086 3.279 1 93.81 73 ALA A N 1
ATOM 547 C CA . ALA A 1 73 ? -34.281 13.117 4.102 1 93.81 73 ALA A CA 1
ATOM 548 C C . ALA A 1 73 ? -33.594 12.508 5.312 1 93.81 73 ALA A C 1
ATOM 550 O O . ALA A 1 73 ? -32.5 12.938 5.688 1 93.81 73 ALA A O 1
ATOM 551 N N . TRP A 1 74 ? -34.281 11.547 5.934 1 94.12 74 TRP A N 1
ATOM 552 C CA . TRP A 1 74 ? -33.656 10.891 7.078 1 94.12 74 TRP A CA 1
ATOM 553 C C . TRP A 1 74 ? -32.438 10.062 6.648 1 94.12 74 TRP A C 1
ATOM 555 O O . TRP A 1 74 ? -31.453 9.992 7.371 1 94.12 74 TRP A O 1
ATOM 565 N N . ILE A 1 75 ? -32.594 9.492 5.523 1 95.62 75 ILE A N 1
ATOM 566 C CA . ILE A 1 75 ? -31.453 8.742 5 1 95.62 75 ILE A CA 1
ATOM 567 C C . ILE A 1 75 ? -30.266 9.688 4.793 1 95.62 75 ILE A C 1
ATOM 569 O O . ILE A 1 75 ? -29.141 9.391 5.219 1 95.62 75 ILE A O 1
ATOM 573 N N . ALA A 1 76 ? -30.469 10.75 4.223 1 94.12 76 ALA A N 1
ATOM 574 C CA . ALA A 1 76 ? -29.422 11.742 4 1 94.12 76 ALA A CA 1
ATOM 575 C C . ALA A 1 76 ? -28.859 12.25 5.324 1 94.12 76 ALA A C 1
ATOM 577 O O . ALA A 1 76 ? -27.656 12.43 5.457 1 94.12 76 ALA A O 1
ATOM 578 N N . ALA A 1 77 ? -29.734 12.453 6.25 1 94.12 77 ALA A N 1
ATOM 579 C CA . ALA A 1 77 ? -29.312 12.945 7.559 1 94.12 77 ALA A CA 1
ATOM 580 C C . ALA A 1 77 ? -28.406 11.938 8.258 1 94.12 77 ALA A C 1
ATOM 582 O O . ALA A 1 77 ? -27.375 12.305 8.836 1 94.12 77 ALA A O 1
ATOM 583 N N . VAL A 1 78 ? -28.844 10.727 8.234 1 95.19 78 VAL A N 1
ATOM 584 C CA . VAL A 1 78 ? -28.078 9.672 8.883 1 95.19 78 VAL A CA 1
ATOM 585 C C . VAL A 1 78 ? -26.734 9.516 8.18 1 95.19 78 VAL A C 1
ATOM 587 O O . VAL A 1 78 ? -25.688 9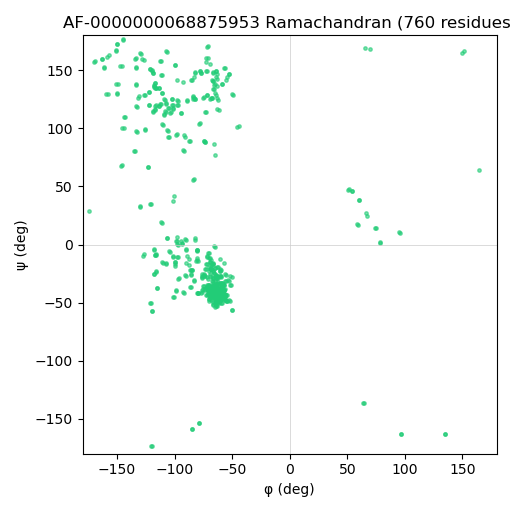.422 8.836 1 95.19 78 VAL A O 1
ATOM 590 N N . LEU A 1 79 ? -26.688 9.5 6.926 1 93.81 79 LEU A N 1
ATOM 591 C CA . LEU A 1 79 ? -25.469 9.305 6.16 1 93.81 79 LEU A CA 1
ATOM 592 C C . LEU A 1 79 ? -24.5 10.461 6.367 1 93.81 79 LEU A C 1
ATOM 594 O O . LEU A 1 79 ? -23.297 10.25 6.57 1 93.81 79 LEU A O 1
ATOM 598 N N . THR A 1 80 ? -25 11.609 6.309 1 93.69 80 THR A N 1
ATOM 599 C CA . THR A 1 80 ? -24.141 12.773 6.453 1 93.69 80 THR A CA 1
ATOM 600 C C . THR A 1 80 ? -23.641 12.898 7.891 1 93.69 80 THR A C 1
ATOM 602 O O . THR A 1 80 ? -22.516 13.328 8.125 1 93.69 80 THR A O 1
ATOM 605 N N . SER A 1 81 ? -24.516 12.508 8.875 1 94.44 81 SER A N 1
ATOM 606 C CA . SER A 1 81 ? -24.078 12.523 10.266 1 94.44 81 SER A CA 1
ATOM 607 C C . SER A 1 81 ? -23.016 11.461 10.523 1 94.44 81 SER A C 1
ATOM 609 O O . SER A 1 81 ? -22.047 11.703 11.25 1 94.44 81 SER A O 1
ATOM 611 N N . ALA A 1 82 ? -23.219 10.305 9.969 1 94.38 82 ALA A N 1
ATOM 612 C CA . ALA A 1 82 ? -22.234 9.234 10.086 1 94.38 82 ALA A CA 1
ATOM 613 C C . ALA A 1 82 ? -20.891 9.648 9.461 1 94.38 82 ALA A C 1
ATOM 615 O O . ALA A 1 82 ? -19.828 9.336 9.992 1 94.38 82 ALA A O 1
ATOM 616 N N . TRP A 1 83 ? -20.969 10.305 8.406 1 91.88 83 TRP A N 1
ATOM 617 C CA . TRP A 1 83 ? -19.766 10.797 7.723 1 91.88 83 TRP A CA 1
ATOM 618 C C . TRP A 1 83 ? -19.031 11.82 8.586 1 91.88 83 TRP A C 1
ATOM 620 O O . TRP A 1 83 ? -17.812 11.766 8.711 1 91.88 83 TRP A O 1
ATOM 630 N N . ALA A 1 84 ? -19.766 12.695 9.141 1 93.5 84 ALA A N 1
ATOM 631 C CA . ALA A 1 84 ? -19.188 13.711 10.016 1 93.5 84 ALA A CA 1
ATOM 632 C C . ALA A 1 84 ? -18.547 13.078 11.25 1 93.5 84 ALA A C 1
ATOM 634 O O . ALA A 1 84 ? -17.484 13.492 11.688 1 93.5 84 ALA A O 1
ATOM 635 N N . LEU A 1 85 ? -19.297 12.102 11.82 1 95.06 85 LEU A N 1
ATOM 636 C CA . LEU A 1 85 ? -18.766 11.398 12.984 1 95.06 85 LEU A CA 1
ATOM 637 C C . LEU A 1 85 ? -17.484 10.648 12.633 1 95.06 85 LEU A C 1
ATOM 639 O O . LEU A 1 85 ? -16.516 10.664 13.406 1 95.06 85 LEU A O 1
ATOM 643 N N . SER A 1 86 ? -17.516 10.031 11.523 1 94.62 86 SER A N 1
ATOM 644 C CA . SER A 1 86 ? -16.328 9.312 11.062 1 94.62 86 SER A CA 1
ATOM 645 C C . SER A 1 86 ? -15.148 10.258 10.883 1 94.62 86 SER A C 1
ATOM 647 O O . SER A 1 86 ? -14.016 9.922 11.258 1 94.62 86 SER A O 1
ATOM 649 N N . GLY A 1 87 ? -15.398 11.414 10.32 1 94.19 87 GLY A N 1
ATOM 650 C CA . GLY A 1 87 ? -14.352 12.414 10.172 1 94.19 87 GLY A CA 1
ATOM 651 C C . GLY A 1 87 ? -13.797 12.898 11.492 1 94.19 87 GLY A C 1
ATOM 652 O O . GLY A 1 87 ? -12.586 13.062 11.641 1 94.19 87 GLY A O 1
ATOM 653 N N . TRP A 1 88 ? -14.711 13.086 12.398 1 95.75 88 TRP A N 1
ATOM 654 C CA . TRP A 1 88 ? -14.32 13.539 13.734 1 95.75 88 TRP A CA 1
ATOM 655 C C . TRP A 1 88 ? -13.492 12.477 14.445 1 95.75 88 TRP A C 1
ATOM 657 O O . TRP A 1 88 ? -12.453 12.781 15.039 1 95.75 88 TRP A O 1
ATOM 667 N N . LEU A 1 89 ? -13.922 11.227 14.328 1 96.44 89 LEU A N 1
ATOM 668 C CA . LEU A 1 89 ? -13.195 10.117 14.945 1 96.44 89 LEU A CA 1
ATOM 669 C C . LEU A 1 89 ? -11.828 9.945 14.305 1 96.44 89 LEU A C 1
ATOM 671 O O . LEU A 1 89 ? -10.852 9.617 14.992 1 96.44 89 LEU A O 1
ATOM 675 N N . THR A 1 90 ? -11.758 10.109 13.047 1 96.12 90 THR A N 1
ATOM 676 C CA . THR A 1 90 ? -10.484 10.031 12.336 1 96.12 90 THR A CA 1
ATOM 677 C C . THR A 1 90 ? -9.523 11.102 12.844 1 96.12 90 THR A C 1
ATOM 679 O O . THR A 1 90 ? -8.359 10.812 13.141 1 96.12 90 THR A O 1
ATOM 682 N N . HIS A 1 91 ? -10.039 12.328 12.945 1 96.94 91 HIS A N 1
ATOM 683 C CA . HIS A 1 91 ? -9.227 13.438 13.438 1 96.94 91 HIS A CA 1
ATOM 684 C C . HIS A 1 91 ? -8.719 13.164 14.852 1 96.94 91 HIS A C 1
ATOM 686 O O . HIS A 1 91 ? -7.527 13.336 15.125 1 96.94 91 HIS A O 1
ATOM 692 N N . LYS A 1 92 ? -9.586 12.727 15.695 1 97.44 92 LYS A N 1
ATOM 693 C CA . LYS A 1 92 ? -9.234 12.508 17.094 1 97.44 92 LYS A CA 1
ATOM 694 C C . LYS A 1 92 ? -8.273 11.336 17.234 1 97.44 92 LYS A C 1
ATOM 696 O O . LYS A 1 92 ? -7.27 11.438 17.953 1 97.44 92 LYS A O 1
ATOM 701 N N . SER A 1 93 ? -8.578 10.25 16.531 1 96.62 93 SER A N 1
ATOM 702 C CA . SER A 1 93 ? -7.762 9.055 16.672 1 96.62 93 SER A CA 1
ATOM 703 C C . SER A 1 93 ? -6.363 9.266 16.109 1 96.62 93 SER A C 1
ATOM 705 O O . SER A 1 93 ? -5.371 8.852 16.703 1 96.62 93 SER A O 1
ATOM 707 N N . THR A 1 94 ? -6.266 9.914 14.977 1 96.56 94 THR A N 1
ATOM 708 C CA . THR A 1 94 ? -4.984 10.141 14.312 1 96.56 94 THR A CA 1
ATOM 709 C C . THR A 1 94 ? -4.105 11.078 15.141 1 96.56 94 THR A C 1
ATOM 711 O O . THR A 1 94 ? -2.881 11.047 15.031 1 96.56 94 THR A O 1
ATOM 714 N N . ASN A 1 95 ? -4.762 11.867 15.992 1 98.25 95 ASN A N 1
ATOM 715 C CA . ASN A 1 95 ? -4.035 12.859 16.781 1 98.25 95 ASN A CA 1
ATOM 716 C C . ASN A 1 95 ? -4.012 12.5 18.266 1 98.25 95 ASN A C 1
ATOM 718 O O . ASN A 1 95 ? -3.855 13.375 19.109 1 98.25 95 ASN A O 1
ATOM 722 N N . ASN A 1 96 ? -4.266 11.281 18.547 1 97.69 96 ASN A N 1
ATOM 723 C CA . ASN A 1 96 ? -4.125 10.695 19.875 1 97.69 96 ASN A CA 1
ATOM 724 C C . ASN A 1 96 ? -5.008 11.406 20.906 1 97.69 96 ASN A C 1
ATOM 726 O O . ASN A 1 96 ? -4.684 11.445 22.094 1 97.69 96 ASN A O 1
ATOM 730 N N . TRP A 1 97 ? -6.004 12.188 20.422 1 97.31 97 TRP A N 1
ATOM 731 C CA . TRP A 1 97 ? -6.965 12.898 21.25 1 97.31 97 TRP A CA 1
ATOM 732 C C . TRP A 1 97 ? -6.281 13.992 22.062 1 97.31 97 TRP A C 1
ATOM 734 O O . TRP A 1 97 ? -6.699 14.305 23.172 1 97.31 97 TRP A O 1
ATOM 744 N N . VAL A 1 98 ? -5.141 14.516 21.531 1 98.06 98 VAL A N 1
ATOM 745 C CA . VAL A 1 98 ? -4.426 15.578 22.234 1 98.06 98 VAL A CA 1
ATOM 746 C C . VAL A 1 98 ? -4.184 16.75 21.281 1 98.06 98 VAL A C 1
ATOM 748 O O . VAL A 1 98 ? -4.25 16.578 20.062 1 98.06 98 VAL A O 1
ATOM 751 N N . GLU A 1 99 ? -3.947 17.891 21.797 1 97.12 99 GLU A N 1
ATOM 752 C CA . GLU A 1 99 ? -3.605 19.125 21.078 1 97.12 99 GLU A CA 1
ATOM 753 C C . GLU A 1 99 ? -2.258 19.672 21.531 1 97.12 99 GLU A C 1
ATOM 755 O O . GLU A 1 99 ? -1.802 19.359 22.641 1 97.12 99 GLU A O 1
ATOM 760 N N . ASP A 1 100 ? -1.57 20.344 20.703 1 97.75 100 ASP A N 1
ATOM 761 C CA . ASP A 1 100 ? -0.333 21.031 21.047 1 97.75 100 ASP A CA 1
ATOM 762 C C . ASP A 1 100 ? -0.524 22.547 21.016 1 97.75 100 ASP A C 1
ATOM 764 O O . ASP A 1 100 ? -0.541 23.156 19.953 1 97.75 100 ASP A O 1
ATOM 768 N N . PRO A 1 101 ? -0.653 23.188 22.141 1 96.44 101 PRO A N 1
ATOM 769 C CA . PRO A 1 101 ? -0.909 24.625 22.188 1 96.44 101 PRO A CA 1
ATOM 770 C C . PRO A 1 101 ? 0.365 25.453 22.047 1 96.44 101 PRO A C 1
ATOM 772 O O . PRO A 1 101 ? 0.318 26.688 22.141 1 96.44 101 PRO A O 1
ATOM 775 N N . THR A 1 102 ? 1.481 24.781 21.797 1 96.94 102 THR A N 1
ATOM 776 C CA . THR A 1 102 ? 2.756 25.469 21.922 1 96.94 102 THR A CA 1
ATOM 777 C C . THR A 1 102 ? 3.242 25.953 20.547 1 96.94 102 THR A C 1
ATOM 779 O O . THR A 1 102 ? 4.312 26.562 20.453 1 96.94 102 THR A O 1
ATOM 782 N N . TRP A 1 103 ? 2.545 25.719 19.453 1 97.69 103 TRP A N 1
ATOM 783 C CA . TRP A 1 103 ? 2.969 26.141 18.125 1 97.69 103 TRP A CA 1
ATOM 784 C C . TRP A 1 103 ? 3.072 27.656 18.031 1 97.69 103 TRP A C 1
ATOM 786 O O . TRP A 1 103 ? 2.178 28.375 18.484 1 97.69 103 TRP A O 1
ATOM 796 N N . ASP A 1 104 ? 4.16 28.156 17.656 1 97.62 104 ASP A N 1
ATOM 797 C CA . ASP A 1 104 ? 4.438 29.562 17.328 1 97.62 104 ASP A CA 1
ATOM 798 C C . ASP A 1 104 ? 5.199 29.672 16.016 1 97.62 104 ASP A C 1
ATOM 800 O O . ASP A 1 104 ? 6.43 29.625 15.992 1 97.62 104 ASP A O 1
ATOM 804 N N . PHE A 1 105 ? 4.516 29.922 14.938 1 95.44 105 PHE A N 1
ATOM 805 C CA . PHE A 1 105 ? 5.094 29.844 13.602 1 95.44 105 PHE A CA 1
ATOM 806 C C . PHE A 1 105 ? 6.098 30.953 13.375 1 95.44 105 PHE A C 1
ATOM 808 O O . PHE A 1 105 ? 6.863 30.922 12.406 1 95.44 105 PHE A O 1
ATOM 815 N N . ASP A 1 106 ? 6.172 31.984 14.266 1 94.94 106 ASP A N 1
ATOM 816 C CA . ASP A 1 106 ? 7.238 32.969 14.211 1 94.94 106 ASP A CA 1
ATOM 817 C C . ASP A 1 106 ? 8.586 32.375 14.57 1 94.94 106 ASP A C 1
ATOM 819 O O . ASP A 1 106 ? 9.633 32.906 14.203 1 94.94 106 ASP A O 1
ATOM 823 N N . SER A 1 107 ? 8.516 31.25 15.281 1 95.31 107 SER A N 1
ATOM 824 C CA . SER A 1 107 ? 9.742 30.656 15.805 1 95.31 107 SER A CA 1
ATOM 825 C C . SER A 1 107 ? 9.984 29.266 15.219 1 95.31 107 SER A C 1
ATOM 827 O O . SER A 1 107 ? 11.008 28.641 15.484 1 95.31 107 SER A O 1
ATOM 829 N N . GLU A 1 108 ? 9.023 28.797 14.406 1 97.44 108 GLU A N 1
ATOM 830 C CA . GLU A 1 108 ? 9.164 27.453 13.852 1 97.44 108 GLU A CA 1
ATOM 831 C C . GLU A 1 108 ? 10.164 27.438 12.703 1 97.44 108 GLU A C 1
ATOM 833 O O . GLU A 1 108 ? 10.336 28.438 12 1 97.44 108 GLU A O 1
ATOM 838 N N . ILE A 1 109 ? 10.852 26.359 12.547 1 98.31 109 ILE A N 1
ATOM 839 C CA . ILE A 1 109 ? 11.781 26.125 11.453 1 98.31 109 ILE A CA 1
ATOM 840 C C . ILE A 1 109 ? 11.25 25.016 10.555 1 98.31 109 ILE A C 1
ATOM 842 O O . ILE A 1 109 ? 11.023 23.891 11.008 1 98.31 109 ILE A O 1
ATOM 846 N N . VAL A 1 110 ? 11.031 25.328 9.266 1 98.69 110 VAL A N 1
ATOM 847 C CA . VAL A 1 110 ? 10.508 24.391 8.281 1 98.69 110 VAL A CA 1
ATOM 848 C C . VAL A 1 110 ? 11.633 23.938 7.355 1 98.69 110 VAL A C 1
ATOM 850 O O . VAL A 1 110 ? 12.266 24.75 6.684 1 98.69 110 VAL A O 1
ATOM 853 N N . LEU A 1 111 ? 11.914 22.672 7.367 1 98.81 111 LEU A N 1
ATOM 854 C CA . LEU A 1 111 ? 12.891 22.094 6.445 1 98.81 111 LEU A CA 1
ATOM 855 C C . LEU A 1 111 ? 12.195 21.375 5.297 1 98.81 111 LEU A C 1
ATOM 857 O O . LEU A 1 111 ? 11.328 20.531 5.527 1 98.81 111 LEU A O 1
ATOM 861 N N . VAL A 1 112 ? 12.516 21.734 4.098 1 98.69 112 VAL A N 1
ATOM 862 C CA . VAL A 1 112 ? 11.93 21.172 2.893 1 98.69 112 VAL A CA 1
ATOM 863 C C . VAL A 1 112 ? 13.016 20.5 2.057 1 98.69 112 VAL A C 1
ATOM 865 O O . VAL A 1 112 ? 13.914 21.172 1.538 1 98.69 112 VAL A O 1
ATOM 868 N N . THR A 1 113 ? 12.953 19.219 1.913 1 98.62 113 THR A N 1
ATOM 869 C CA . THR A 1 113 ? 13.836 18.547 0.96 1 98.62 113 THR A CA 1
ATOM 870 C C . THR A 1 113 ? 13.266 18.625 -0.453 1 98.62 113 THR A C 1
ATOM 872 O O . THR A 1 113 ? 12.047 18.594 -0.639 1 98.62 113 THR A O 1
ATOM 875 N N . GLY A 1 114 ? 14.141 18.688 -1.418 1 97.19 114 GLY A N 1
ATOM 876 C CA . GLY A 1 114 ? 13.664 18.969 -2.762 1 97.19 114 GLY A CA 1
ATOM 877 C C . GLY A 1 114 ? 12.953 20.312 -2.881 1 97.19 114 GLY A C 1
ATOM 878 O O . GLY A 1 114 ? 11.922 20.406 -3.547 1 97.19 114 GLY A O 1
ATOM 879 N N . GLY A 1 115 ? 13.453 21.266 -2.203 1 96.56 115 GLY A N 1
ATOM 880 C CA . GLY A 1 115 ? 12.734 22.516 -2.051 1 96.56 115 GLY A CA 1
ATOM 881 C C . GLY A 1 115 ? 13.062 23.531 -3.131 1 96.56 115 GLY A C 1
ATOM 882 O O . GLY A 1 115 ? 12.555 24.656 -3.107 1 96.56 115 GLY A O 1
ATOM 883 N N . SER A 1 116 ? 13.875 23.188 -4.113 1 94.31 116 SER A N 1
ATOM 884 C CA . SER A 1 116 ? 14.312 24.156 -5.109 1 94.31 116 SER A CA 1
ATOM 885 C C . SER A 1 116 ? 13.32 24.234 -6.266 1 94.31 116 SER A C 1
ATOM 887 O O . SER A 1 116 ? 13.336 25.203 -7.031 1 94.31 116 SER A O 1
ATOM 889 N N . SER A 1 117 ? 12.461 23.219 -6.402 1 91.44 117 SER A N 1
ATOM 890 C CA . SER A 1 117 ? 11.531 23.203 -7.523 1 91.44 117 SER A CA 1
ATOM 891 C C . SER A 1 117 ? 10.242 22.469 -7.176 1 91.44 117 SER A C 1
ATOM 893 O O . SER A 1 117 ? 10.102 21.938 -6.07 1 91.44 117 SER A O 1
ATOM 895 N N . GLY A 1 118 ? 9.281 22.641 -8.023 1 92.81 118 GLY A N 1
ATOM 896 C CA . GLY A 1 118 ? 8.07 21.859 -7.934 1 92.81 118 GLY A CA 1
ATOM 897 C C . GLY A 1 118 ? 7.281 22.109 -6.664 1 92.81 118 GLY A C 1
ATOM 898 O O . GLY A 1 118 ? 7.102 23.266 -6.262 1 92.81 118 GLY A O 1
ATOM 899 N N . ILE A 1 119 ? 6.824 21.016 -6.098 1 96 119 ILE A N 1
ATOM 900 C CA . ILE A 1 119 ? 5.977 21.094 -4.91 1 96 119 ILE A CA 1
ATOM 901 C C . ILE A 1 119 ? 6.766 21.688 -3.744 1 96 119 ILE A C 1
ATOM 903 O O . ILE A 1 119 ? 6.246 22.5 -2.99 1 96 119 ILE A O 1
ATOM 907 N N . GLY A 1 120 ? 8.062 21.266 -3.629 1 97.19 120 GLY A N 1
ATOM 908 C CA . GLY A 1 120 ? 8.898 21.766 -2.545 1 97.19 120 GLY A CA 1
ATOM 909 C C . GLY A 1 120 ? 9.07 23.266 -2.562 1 97.19 120 GLY A C 1
ATOM 910 O O . GLY A 1 120 ? 8.914 23.922 -1.532 1 97.19 120 GLY A O 1
ATOM 911 N N . ALA A 1 121 ? 9.336 23.766 -3.713 1 95.94 121 ALA A N 1
ATOM 912 C CA . ALA A 1 121 ? 9.461 25.219 -3.855 1 95.94 121 ALA A CA 1
ATOM 913 C C . ALA A 1 121 ? 8.148 25.922 -3.547 1 95.94 121 ALA A C 1
ATOM 915 O O . ALA A 1 121 ? 8.133 26.969 -2.902 1 95.94 121 ALA A O 1
ATOM 916 N N . GLY A 1 122 ? 7.059 25.312 -4.059 1 96.38 122 GLY A N 1
ATOM 917 C CA . GLY A 1 122 ? 5.742 25.875 -3.789 1 96.38 122 GLY A CA 1
ATOM 918 C C . GLY A 1 122 ? 5.418 25.938 -2.309 1 96.38 122 GLY A C 1
ATOM 919 O O . GLY A 1 122 ? 4.879 26.953 -1.837 1 96.38 122 GLY A O 1
ATOM 920 N N . VAL A 1 123 ? 5.766 24.906 -1.575 1 97.75 123 VAL A N 1
ATOM 921 C CA . VAL A 1 123 ? 5.504 24.859 -0.141 1 97.75 123 VAL A CA 1
ATOM 922 C C . VAL A 1 123 ? 6.371 25.875 0.583 1 97.75 123 VAL A C 1
ATOM 924 O O . VAL A 1 123 ? 5.887 26.609 1.453 1 97.75 123 VAL A O 1
ATOM 927 N N . ALA A 1 124 ? 7.656 25.938 0.219 1 96.81 124 ALA A N 1
ATOM 928 C CA . ALA A 1 124 ? 8.555 26.922 0.819 1 96.81 124 ALA A CA 1
ATOM 929 C C . ALA A 1 124 ? 8.023 28.344 0.619 1 96.81 124 ALA A C 1
ATOM 931 O O . ALA A 1 124 ? 7.934 29.125 1.573 1 96.81 124 ALA A O 1
ATOM 932 N N . ARG A 1 125 ? 7.613 28.641 -0.584 1 95.38 125 ARG A N 1
ATOM 933 C CA . ARG A 1 125 ? 7.098 29.969 -0.91 1 95.38 125 ARG A CA 1
ATOM 934 C C . ARG A 1 125 ? 5.809 30.25 -0.149 1 95.38 125 ARG A C 1
ATOM 936 O O . ARG A 1 125 ? 5.586 31.375 0.306 1 95.38 125 ARG A O 1
ATOM 943 N N . GLU A 1 126 ? 4.984 29.234 -0.074 1 96.06 126 GLU A N 1
ATOM 944 C CA . GLU A 1 126 ? 3.701 29.406 0.597 1 96.06 126 GLU A CA 1
ATOM 945 C C . GLU A 1 126 ? 3.891 29.703 2.082 1 96.06 126 GLU A C 1
ATOM 947 O O . GLU A 1 126 ? 3.174 30.531 2.654 1 96.06 126 GLU A O 1
ATOM 952 N N . PHE A 1 127 ? 4.852 29.078 2.764 1 96.69 127 PHE A N 1
ATOM 953 C CA . PHE A 1 127 ? 5.152 29.375 4.16 1 96.69 127 PHE A CA 1
ATOM 954 C C . PHE A 1 127 ? 5.598 30.812 4.32 1 96.69 127 PHE A C 1
ATOM 956 O O . PHE A 1 127 ? 5.133 31.516 5.223 1 96.69 127 PHE A O 1
ATOM 963 N N . LEU A 1 128 ? 6.449 31.266 3.457 1 95 128 LEU A N 1
ATOM 964 C CA . LEU A 1 128 ? 6.996 32.625 3.535 1 95 128 LEU A CA 1
ATOM 965 C C . LEU A 1 128 ? 5.926 33.656 3.229 1 95 128 LEU A C 1
ATOM 967 O O . LEU A 1 128 ? 5.926 34.75 3.812 1 95 128 LEU A O 1
ATOM 971 N N . ARG A 1 129 ? 5.059 33.312 2.293 1 92.81 129 ARG A N 1
ATOM 972 C CA . ARG A 1 129 ? 3.959 34.219 1.952 1 92.81 129 ARG A CA 1
ATOM 973 C C . ARG A 1 129 ? 3.029 34.406 3.145 1 92.81 129 ARG A C 1
ATOM 975 O O . ARG A 1 129 ? 2.584 35.531 3.408 1 92.81 129 ARG A O 1
ATOM 982 N N . ARG A 1 130 ? 2.816 33.375 3.844 1 93.5 130 ARG A N 1
ATOM 983 C CA . ARG A 1 130 ? 1.875 33.438 4.957 1 93.5 130 ARG A CA 1
ATOM 984 C C . ARG A 1 130 ? 2.521 34.062 6.188 1 93.5 130 ARG A C 1
ATOM 986 O O . ARG A 1 130 ? 1.857 34.75 6.949 1 93.5 130 ARG A O 1
ATOM 993 N N . ASN A 1 131 ? 3.736 33.688 6.43 1 94 131 ASN A N 1
ATOM 994 C CA . ASN A 1 131 ? 4.473 34.219 7.57 1 94 131 ASN A CA 1
ATOM 995 C C . ASN A 1 131 ? 5.957 34.406 7.254 1 94 131 ASN A C 1
ATOM 997 O O . ASN A 1 131 ? 6.742 33.469 7.422 1 94 131 ASN A O 1
ATOM 1001 N N . PRO A 1 132 ? 6.34 35.562 6.98 1 91 132 PRO A N 1
ATOM 1002 C CA . PRO A 1 132 ? 7.734 35.812 6.598 1 91 132 PRO A CA 1
ATOM 1003 C C . PRO A 1 132 ? 8.711 35.562 7.742 1 91 132 PRO A C 1
ATOM 1005 O O . PRO A 1 132 ? 9.922 35.5 7.523 1 91 132 PRO A O 1
ATOM 1008 N N . ARG A 1 133 ? 8.25 35.5 8.953 1 91.5 133 ARG A N 1
ATOM 1009 C CA . ARG A 1 133 ? 9.117 35.281 10.109 1 91.5 133 ARG A CA 1
ATOM 1010 C C . ARG A 1 133 ? 9.469 33.812 10.266 1 91.5 133 ARG A C 1
ATOM 1012 O O . ARG A 1 133 ? 10.398 33.469 11 1 91.5 133 ARG A O 1
ATOM 1019 N N . THR A 1 134 ? 8.75 32.906 9.539 1 93.56 134 THR A N 1
ATOM 1020 C CA . THR A 1 134 ? 9.07 31.484 9.57 1 93.56 134 THR A CA 1
ATOM 1021 C C . THR A 1 134 ? 10.422 31.219 8.922 1 93.56 134 THR A C 1
ATOM 1023 O O . THR A 1 134 ? 10.695 31.719 7.824 1 93.56 134 THR A O 1
ATOM 1026 N N . ALA A 1 135 ? 11.328 30.547 9.641 1 96.25 135 ALA A N 1
ATOM 1027 C CA . ALA A 1 135 ? 12.586 30.141 9.016 1 96.25 135 ALA A CA 1
ATOM 1028 C C . ALA A 1 135 ? 12.375 28.953 8.086 1 96.25 135 ALA A C 1
ATOM 1030 O O . ALA A 1 135 ? 11.781 27.938 8.484 1 96.25 135 ALA A O 1
ATOM 1031 N N . VAL A 1 136 ? 12.812 29.094 6.848 1 97.44 136 VAL A N 1
ATOM 1032 C CA . VAL A 1 136 ? 12.656 28.016 5.867 1 97.44 136 VAL A CA 1
ATOM 1033 C C . VAL A 1 136 ? 14.031 27.516 5.426 1 97.44 136 VAL A C 1
ATOM 1035 O O . VAL A 1 136 ? 14.875 28.297 4.98 1 97.44 136 VAL A O 1
ATOM 1038 N N . VAL A 1 137 ? 14.281 26.266 5.652 1 97.94 137 VAL A N 1
ATOM 1039 C CA . VAL A 1 137 ? 15.492 25.594 5.223 1 97.94 137 VAL A CA 1
ATOM 1040 C C . VAL A 1 137 ? 15.211 24.766 3.967 1 97.94 137 VAL A C 1
ATOM 1042 O O . VAL A 1 137 ? 14.422 23.828 4.004 1 97.94 137 VAL A O 1
ATOM 1045 N N . VAL A 1 138 ? 15.844 25.094 2.877 1 97.81 138 VAL A N 1
ATOM 1046 C CA . VAL A 1 138 ? 15.688 24.391 1.613 1 97.81 138 VAL A CA 1
ATOM 1047 C C . VAL A 1 138 ? 16.875 23.453 1.394 1 97.81 138 VAL A C 1
ATOM 1049 O O . VAL A 1 138 ? 18.031 23.906 1.371 1 97.81 138 VAL A O 1
ATOM 1052 N N . VAL A 1 139 ? 16.625 22.219 1.273 1 98.25 139 VAL A N 1
ATOM 1053 C CA . VAL A 1 139 ? 17.641 21.203 0.984 1 98.25 139 VAL A CA 1
ATOM 1054 C C . VAL A 1 139 ? 17.438 20.656 -0.421 1 98.25 139 VAL A C 1
ATOM 1056 O O . VAL A 1 139 ? 16.328 20.234 -0.77 1 98.25 139 VAL A O 1
ATOM 1059 N N . ASP A 1 140 ? 18.516 20.609 -1.219 1 97.19 140 ASP A N 1
ATOM 1060 C CA . ASP A 1 140 ? 18.375 20.094 -2.576 1 97.19 140 ASP A CA 1
ATOM 1061 C C . ASP A 1 140 ? 19.719 19.625 -3.131 1 97.19 140 ASP A C 1
ATOM 1063 O O . ASP A 1 140 ? 20.766 19.984 -2.604 1 97.19 140 ASP A O 1
ATOM 1067 N N . ILE A 1 141 ? 19.562 18.812 -4.172 1 93.94 141 ILE A N 1
ATOM 1068 C CA . ILE A 1 141 ? 20.75 18.328 -4.855 1 93.94 141 ILE A CA 1
ATOM 1069 C C . ILE A 1 141 ? 21.328 19.422 -5.738 1 93.94 141 ILE A C 1
ATOM 1071 O O . ILE A 1 141 ? 22.531 19.453 -5.996 1 93.94 141 ILE A O 1
ATOM 1075 N N . ALA A 1 142 ? 20.469 20.25 -6.133 1 88.25 142 ALA A N 1
ATOM 1076 C CA . ALA A 1 142 ? 20.891 21.406 -6.918 1 88.25 142 ALA A CA 1
ATOM 1077 C C . ALA A 1 142 ? 21.688 22.391 -6.066 1 88.25 142 ALA A C 1
ATOM 1079 O O . ALA A 1 142 ? 21.453 22.531 -4.863 1 88.25 142 ALA A O 1
ATOM 1080 N N . ALA A 1 143 ? 22.516 23.172 -6.742 1 83.44 143 ALA A N 1
ATOM 1081 C CA . ALA A 1 143 ? 23.375 24.109 -6.023 1 83.44 143 ALA A CA 1
ATOM 1082 C C . ALA A 1 143 ? 22.688 25.453 -5.809 1 83.44 143 ALA A C 1
ATOM 1084 O O . ALA A 1 143 ? 23.141 26.266 -5.004 1 83.44 143 ALA A O 1
ATOM 1085 N N . ALA A 1 144 ? 21.531 25.625 -6.477 1 83.19 144 ALA A N 1
ATOM 1086 C CA . ALA A 1 144 ? 20.875 26.906 -6.332 1 83.19 144 ALA A CA 1
ATOM 1087 C C . ALA A 1 144 ? 19.359 26.75 -6.395 1 83.19 144 ALA A C 1
ATOM 1089 O O . ALA A 1 144 ? 18.844 25.797 -6.98 1 83.19 144 ALA A O 1
ATOM 1090 N N . LEU A 1 145 ? 18.688 27.734 -5.727 1 83.31 145 LEU A N 1
ATOM 1091 C CA . LEU A 1 145 ? 17.234 27.797 -5.812 1 83.31 145 LEU A CA 1
ATOM 1092 C C . LEU A 1 145 ? 16.797 28.172 -7.223 1 83.31 145 LEU A C 1
ATOM 1094 O O . LEU A 1 145 ? 17.406 29.016 -7.867 1 83.31 145 LEU A O 1
ATOM 1098 N N . THR A 1 146 ? 15.742 27.562 -7.66 1 81.81 146 THR A N 1
ATOM 1099 C CA . THR A 1 146 ? 15.203 27.891 -8.977 1 81.81 146 THR A CA 1
ATOM 1100 C C . THR A 1 146 ? 14.031 28.875 -8.852 1 81.81 146 THR A C 1
ATOM 1102 O O . THR A 1 146 ? 13.289 29.078 -9.812 1 81.81 146 THR A O 1
ATOM 1105 N N . TRP A 1 147 ? 13.805 29.344 -7.637 1 82.56 147 TRP A N 1
ATOM 1106 C CA . TRP A 1 147 ? 12.711 30.281 -7.371 1 82.56 147 TRP A CA 1
ATOM 1107 C C . TRP A 1 147 ? 13.18 31.453 -6.52 1 82.56 147 TRP A C 1
ATOM 1109 O O . TRP A 1 147 ? 14.227 31.375 -5.875 1 82.56 147 TRP A O 1
ATOM 1119 N N . GLU A 1 148 ? 12.336 32.562 -6.594 1 83.44 148 GLU A N 1
ATOM 1120 C CA . GLU A 1 148 ? 12.664 33.781 -5.836 1 83.44 148 GLU A CA 1
ATOM 1121 C C . GLU A 1 148 ? 11.883 33.812 -4.527 1 83.44 148 GLU A C 1
ATOM 1123 O O . GLU A 1 148 ? 10.711 33.438 -4.48 1 83.44 148 GLU A O 1
ATOM 1128 N N . VAL A 1 149 ? 12.609 34.281 -3.549 1 82.19 149 VAL A N 1
ATOM 1129 C CA . VAL A 1 149 ? 11.938 34.531 -2.281 1 82.19 149 VAL A CA 1
ATOM 1130 C C . VAL A 1 149 ? 10.883 35.625 -2.475 1 82.19 149 VAL A C 1
ATOM 1132 O O . VAL A 1 149 ? 11.156 36.656 -3.092 1 82.19 149 VAL A O 1
ATOM 1135 N N . PRO A 1 150 ? 9.695 35.344 -2.043 1 80.69 150 PRO A N 1
ATOM 1136 C CA . PRO A 1 150 ? 8.648 36.344 -2.225 1 80.69 150 PRO A CA 1
ATOM 1137 C C . PRO A 1 150 ? 9.023 37.688 -1.631 1 80.69 150 PRO A C 1
ATOM 1139 O O . PRO A 1 150 ? 9.656 37.75 -0.571 1 80.69 150 PRO A O 1
ATOM 1142 N N . ALA A 1 151 ? 8.68 38.719 -2.275 1 70.31 151 ALA A N 1
ATOM 1143 C CA . ALA A 1 151 ? 9.016 40.094 -1.888 1 70.31 151 ALA A CA 1
ATOM 1144 C C . ALA A 1 151 ? 8.492 40.406 -0.488 1 70.31 151 ALA A C 1
ATOM 1146 O O . ALA A 1 151 ? 9.164 41.094 0.286 1 70.31 151 ALA A O 1
ATOM 1147 N N . ALA A 1 152 ? 7.312 39.969 -0.309 1 70.12 152 ALA A N 1
ATOM 1148 C CA . ALA A 1 152 ? 6.684 40.219 0.984 1 70.12 152 ALA A CA 1
ATOM 1149 C C . ALA A 1 152 ? 7.52 39.656 2.123 1 70.12 152 ALA A C 1
ATOM 1151 O O . ALA A 1 152 ? 7.309 39.969 3.291 1 70.12 152 ALA A O 1
ATOM 1152 N N . ALA A 1 153 ? 8.344 38.875 1.698 1 67.5 153 ALA A N 1
ATOM 1153 C CA . ALA A 1 153 ? 9.18 38.219 2.697 1 67.5 153 ALA A CA 1
ATOM 1154 C C . ALA A 1 153 ? 10.547 38.875 2.791 1 67.5 153 ALA A C 1
ATOM 1156 O O . ALA A 1 153 ? 11.57 38.219 2.879 1 67.5 153 ALA A O 1
ATOM 1157 N N . ASP A 1 154 ? 10.5 40.156 2.748 1 66.19 154 ASP A N 1
ATOM 1158 C CA . ASP A 1 154 ? 11.742 40.906 2.949 1 66.19 154 ASP A CA 1
ATOM 1159 C C . ASP A 1 154 ? 12.297 40.656 4.352 1 66.19 154 ASP A C 1
ATOM 1161 O O . ASP A 1 154 ? 11.57 40.781 5.34 1 66.19 154 ASP A O 1
ATOM 1165 N N . GLY A 1 155 ? 13.469 40.062 4.371 1 71.69 155 GLY A N 1
ATOM 1166 C CA . GLY A 1 155 ? 14.055 39.688 5.648 1 71.69 155 GLY A CA 1
ATOM 1167 C C . GLY A 1 155 ? 13.766 38.25 6.051 1 71.69 155 GLY A C 1
ATOM 1168 O O . GLY A 1 155 ? 14 37.875 7.195 1 71.69 155 GLY A O 1
ATOM 1169 N N . ALA A 1 156 ? 13.242 37.625 5.039 1 74.38 156 ALA A N 1
ATOM 1170 C CA . ALA A 1 156 ? 12.883 36.219 5.293 1 74.38 156 ALA A CA 1
ATOM 1171 C C . ALA A 1 156 ? 14.117 35.375 5.617 1 74.38 156 ALA A C 1
ATOM 1173 O O . ALA A 1 156 ? 15.203 35.656 5.098 1 74.38 156 ALA A O 1
ATOM 1174 N N . ARG A 1 157 ? 13.906 34.531 6.465 1 87.44 157 ARG A N 1
ATOM 1175 C CA . ARG A 1 157 ? 14.945 33.625 6.902 1 87.44 157 ARG A CA 1
ATOM 1176 C C . ARG A 1 157 ? 14.906 32.344 6.086 1 87.44 157 ARG A C 1
ATOM 1178 O O . ARG A 1 157 ? 14.312 31.344 6.512 1 87.44 157 ARG A O 1
ATOM 1185 N N . VAL A 1 158 ? 15.547 32.5 4.867 1 93.25 158 VAL A N 1
ATOM 1186 C CA . VAL A 1 158 ? 15.648 31.312 4 1 93.25 158 VAL A CA 1
ATOM 1187 C C . VAL A 1 158 ? 17.094 30.828 3.961 1 93.25 158 VAL A C 1
ATOM 1189 O O . VAL A 1 158 ? 18.016 31.609 3.693 1 93.25 158 VAL A O 1
ATOM 1192 N N . HIS A 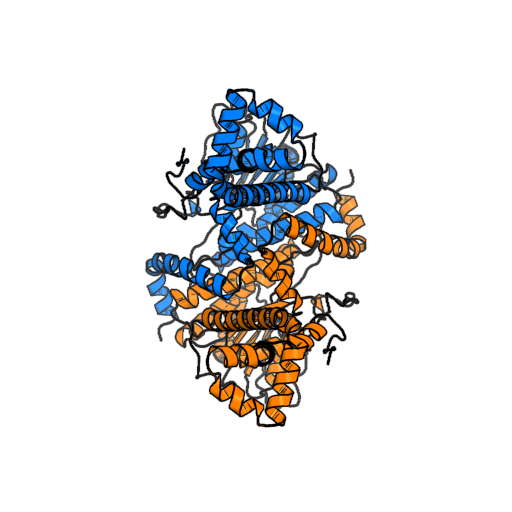1 159 ? 17.312 29.609 4.281 1 94.62 159 HIS A N 1
ATOM 1193 C CA . HIS A 1 159 ? 18.625 28.969 4.27 1 94.62 159 HIS A CA 1
ATOM 1194 C C . HIS A 1 159 ? 18.672 27.844 3.244 1 94.62 159 HIS A C 1
ATOM 1196 O O . HIS A 1 159 ? 17.734 27.062 3.131 1 94.62 159 HIS A O 1
ATOM 1202 N N . PHE A 1 160 ? 19.766 27.812 2.475 1 95.44 160 PHE A N 1
ATOM 1203 C CA . PHE A 1 160 ? 19.922 26.781 1.454 1 95.44 160 PHE A CA 1
ATOM 1204 C C . PHE A 1 160 ? 21.078 25.844 1.793 1 95.44 160 PHE A C 1
ATOM 1206 O O . PHE A 1 160 ? 22.141 26.297 2.225 1 95.44 160 PHE A O 1
ATOM 1213 N N . TYR A 1 161 ? 20.828 24.578 1.644 1 97.31 161 TYR A N 1
ATOM 1214 C CA . TYR A 1 161 ? 21.859 23.562 1.82 1 97.31 161 TYR A CA 1
ATOM 1215 C C . TYR A 1 161 ? 21.859 22.578 0.655 1 97.31 161 TYR A C 1
ATOM 1217 O O . TYR A 1 161 ? 20.828 21.984 0.333 1 97.31 161 TYR A O 1
ATOM 1225 N N . GLN A 1 162 ? 22.984 22.391 0.021 1 97.62 162 GLN A N 1
ATOM 1226 C CA . GLN A 1 162 ? 23.141 21.359 -0.996 1 97.62 162 GLN A CA 1
ATOM 1227 C C . GLN A 1 162 ? 23.422 20 -0.359 1 97.62 162 GLN A C 1
ATOM 1229 O O . GLN A 1 162 ? 24.359 19.859 0.445 1 97.62 162 GLN A O 1
ATOM 1234 N N . CYS A 1 163 ? 22.594 19.031 -0.707 1 98.31 163 CYS A N 1
ATOM 1235 C CA . CYS A 1 163 ? 22.734 17.703 -0.114 1 98.31 163 CYS A CA 1
ATOM 1236 C C . CYS A 1 163 ? 22.094 16.641 -0.984 1 98.31 163 CYS A C 1
ATOM 1238 O O . CYS A 1 163 ? 20.953 16.812 -1.425 1 98.31 163 CYS A O 1
ATOM 1240 N N . ASP A 1 164 ? 22.812 15.617 -1.254 1 98.31 164 ASP A N 1
ATOM 1241 C CA . ASP A 1 164 ? 22.172 14.414 -1.771 1 98.31 164 ASP A CA 1
ATOM 1242 C C . ASP A 1 164 ? 21.516 13.609 -0.649 1 98.31 164 ASP A C 1
ATOM 1244 O O . ASP A 1 164 ? 22.188 12.883 0.077 1 98.31 164 ASP A O 1
ATOM 1248 N N . VAL A 1 165 ? 20.25 13.719 -0.606 1 98.38 165 VAL A N 1
ATOM 1249 C CA . VAL A 1 165 ? 19.531 13.156 0.538 1 98.38 165 VAL A CA 1
ATOM 1250 C C . VAL A 1 165 ? 19.547 11.633 0.458 1 98.38 165 VAL A C 1
ATOM 1252 O O . VAL A 1 165 ? 19.203 10.953 1.427 1 98.38 165 VAL A O 1
ATOM 1255 N N . ALA A 1 166 ? 19.984 11.07 -0.678 1 97.81 166 ALA A N 1
ATOM 1256 C CA . ALA A 1 166 ? 20.109 9.617 -0.817 1 97.81 166 ALA A CA 1
ATOM 1257 C C . ALA A 1 166 ? 21.391 9.109 -0.18 1 97.81 166 ALA A C 1
ATOM 1259 O O . ALA A 1 166 ? 21.625 7.898 -0.118 1 97.81 166 ALA A O 1
ATOM 1260 N N . ASP A 1 167 ? 22.219 9.984 0.29 1 98.12 167 ASP A N 1
ATOM 1261 C CA . ASP A 1 167 ? 23.484 9.656 0.957 1 98.12 167 ASP A CA 1
ATOM 1262 C C . ASP A 1 167 ? 23.391 9.922 2.457 1 98.12 167 ASP A C 1
ATOM 1264 O O . ASP A 1 167 ? 23.375 11.078 2.887 1 98.12 167 ASP A O 1
ATOM 1268 N N . ALA A 1 168 ? 23.469 8.875 3.217 1 98.19 168 ALA A N 1
ATOM 1269 C CA . ALA A 1 168 ? 23.266 8.977 4.66 1 98.19 168 ALA A CA 1
ATOM 1270 C C . ALA A 1 168 ? 24.312 9.883 5.297 1 98.19 168 ALA A C 1
ATOM 1272 O O . ALA A 1 168 ? 24 10.664 6.203 1 98.19 168 ALA A O 1
ATOM 1273 N N . ALA A 1 169 ? 25.516 9.766 4.879 1 98.31 169 ALA A N 1
ATOM 1274 C CA . ALA A 1 169 ? 26.594 10.586 5.441 1 98.31 169 ALA A CA 1
ATOM 1275 C C . ALA A 1 169 ? 26.391 12.055 5.094 1 98.31 169 ALA A C 1
ATOM 1277 O O . ALA A 1 169 ? 26.625 12.938 5.93 1 98.31 169 ALA A O 1
ATOM 1278 N N . ALA A 1 170 ? 25.984 12.32 3.887 1 98.56 170 ALA A N 1
ATOM 1279 C CA . ALA A 1 170 ? 25.688 13.695 3.471 1 98.56 170 ALA A CA 1
ATOM 1280 C C . ALA A 1 170 ? 24.547 14.281 4.281 1 98.56 170 ALA A C 1
ATOM 1282 O O . ALA A 1 170 ? 24.578 15.453 4.668 1 98.56 170 ALA A O 1
ATOM 1283 N N . VAL A 1 171 ? 23.547 13.492 4.523 1 98.75 171 VAL A N 1
ATOM 1284 C CA . VAL A 1 171 ? 22.391 13.93 5.289 1 98.75 171 VAL A CA 1
ATOM 1285 C C . VAL A 1 171 ? 22.812 14.273 6.715 1 98.75 171 VAL A C 1
ATOM 1287 O O . VAL A 1 171 ? 22.375 15.281 7.273 1 98.75 171 VAL A O 1
ATOM 1290 N N . ARG A 1 172 ? 23.625 13.43 7.266 1 98.38 172 ARG A N 1
ATOM 1291 C CA . ARG A 1 172 ? 24.109 13.688 8.617 1 98.38 172 ARG A CA 1
ATOM 1292 C C . ARG A 1 172 ? 24.875 15 8.688 1 98.38 172 ARG A C 1
ATOM 1294 O O . ARG A 1 172 ? 24.656 15.812 9.578 1 98.38 172 ARG A O 1
ATOM 1301 N N . ALA A 1 173 ? 25.766 15.188 7.77 1 98.62 173 ALA A N 1
ATOM 1302 C CA . ALA A 1 173 ? 26.562 16.406 7.73 1 98.62 173 ALA A CA 1
ATOM 1303 C C . ALA A 1 173 ? 25.672 17.641 7.539 1 98.62 173 ALA A C 1
ATOM 1305 O O . ALA A 1 173 ? 25.859 18.656 8.203 1 98.62 173 ALA A O 1
ATOM 1306 N N . MET A 1 174 ? 24.75 17.516 6.621 1 98.5 174 MET A N 1
ATOM 1307 C CA . MET A 1 174 ? 23.812 18.594 6.367 1 98.5 174 MET A CA 1
ATOM 1308 C C . MET A 1 174 ? 22.984 18.906 7.609 1 98.5 174 MET A C 1
ATOM 1310 O O . MET A 1 174 ? 22.797 20.062 7.965 1 98.5 174 MET A O 1
ATOM 1314 N N . ALA A 1 175 ? 22.516 17.906 8.312 1 98.75 175 ALA A N 1
ATOM 1315 C CA . ALA A 1 175 ? 21.688 18.078 9.508 1 98.75 175 ALA A CA 1
ATOM 1316 C C . ALA A 1 175 ? 22.484 18.781 10.609 1 98.75 175 ALA A C 1
ATOM 1318 O O . ALA A 1 175 ? 21.953 19.656 11.305 1 98.75 175 ALA A O 1
ATOM 1319 N N . ASP A 1 176 ? 23.734 18.375 10.758 1 98.56 176 ASP A N 1
ATOM 1320 C CA . ASP A 1 176 ? 24.594 19.031 11.742 1 98.56 176 ASP A CA 1
ATOM 1321 C C . ASP A 1 176 ? 24.734 20.516 11.453 1 98.56 176 ASP A C 1
ATOM 1323 O O . ASP A 1 176 ? 24.641 21.344 12.359 1 98.56 176 ASP A O 1
ATOM 1327 N N . ARG A 1 177 ? 24.906 20.859 10.234 1 98.5 177 ARG A N 1
ATOM 1328 C CA . ARG A 1 177 ? 25.047 22.25 9.844 1 98.5 177 ARG A CA 1
ATOM 1329 C C . ARG A 1 177 ? 23.75 23.016 10.109 1 98.5 177 ARG A C 1
ATOM 1331 O O . ARG A 1 177 ? 23.781 24.156 10.586 1 98.5 177 ARG A O 1
ATOM 1338 N N . VAL A 1 178 ? 22.625 22.422 9.773 1 98.5 178 VAL A N 1
ATOM 1339 C CA . VAL A 1 178 ? 21.328 23.062 9.992 1 98.5 178 VAL A CA 1
ATOM 1340 C C . VAL A 1 178 ? 21.141 23.344 11.484 1 98.5 178 VAL A C 1
ATOM 1342 O O . VAL A 1 178 ? 20.734 24.438 11.867 1 98.5 178 VAL A O 1
ATOM 1345 N N . ARG A 1 179 ? 21.438 22.328 12.297 1 98.12 179 ARG A N 1
ATOM 1346 C CA . ARG A 1 179 ? 21.281 22.5 13.734 1 98.12 179 ARG A CA 1
ATOM 1347 C C . ARG A 1 179 ? 22.188 23.609 14.258 1 98.12 179 ARG A C 1
ATOM 1349 O O . ARG A 1 179 ? 21.766 24.406 15.109 1 98.12 179 ARG A O 1
ATOM 1356 N N . ASP A 1 180 ? 23.359 23.719 13.742 1 97.94 180 ASP A N 1
ATOM 1357 C CA . ASP A 1 180 ? 24.344 24.703 14.203 1 97.94 180 ASP A CA 1
ATOM 1358 C C . ASP A 1 180 ? 24 26.094 13.711 1 97.94 180 ASP A C 1
ATOM 1360 O O . ASP A 1 180 ? 24.141 27.078 14.445 1 97.94 180 ASP A O 1
ATOM 1364 N N . GLU A 1 181 ? 23.516 26.203 12.477 1 97.62 181 GLU A N 1
ATOM 1365 C CA . GLU A 1 181 ? 23.391 27.5 11.82 1 97.62 181 GLU A CA 1
ATOM 1366 C C . GLU A 1 181 ? 21.969 28.047 11.961 1 97.62 181 GLU A C 1
ATOM 1368 O O . GLU A 1 181 ? 21.766 29.266 11.938 1 97.62 181 GLU A O 1
ATOM 1373 N N . VAL A 1 182 ? 21.016 27.219 12.055 1 97.25 182 VAL A N 1
ATOM 1374 C CA . VAL A 1 182 ? 19.625 27.656 12.039 1 97.25 182 VAL A CA 1
ATOM 1375 C C . VAL A 1 182 ? 18.922 27.234 13.328 1 97.25 182 VAL A C 1
ATOM 1377 O O . VAL A 1 182 ? 18.297 28.047 13.992 1 97.25 182 VAL A O 1
ATOM 1380 N N . GLY A 1 183 ? 19.062 25.969 13.664 1 97.88 183 GLY A N 1
ATOM 1381 C CA . GLY A 1 183 ? 18.375 25.375 14.805 1 97.88 183 GLY A CA 1
ATOM 1382 C C . GLY A 1 183 ? 17.766 24.031 14.484 1 97.88 183 GLY A C 1
ATOM 1383 O O . GLY A 1 183 ? 18.156 23.375 13.523 1 97.88 183 GLY A O 1
ATOM 1384 N N . HIS A 1 184 ? 16.844 23.594 15.352 1 97.62 184 HIS A N 1
ATOM 1385 C CA . HIS A 1 184 ? 16.188 22.297 15.203 1 97.62 184 HIS A CA 1
ATOM 1386 C C . HIS A 1 184 ? 14.859 22.438 14.461 1 97.62 184 HIS A C 1
ATOM 1388 O O . HIS A 1 184 ? 13.883 22.953 15.016 1 97.62 184 HIS A O 1
ATOM 1394 N N . PRO A 1 185 ? 14.758 21.906 13.281 1 98.5 185 PRO A N 1
ATOM 1395 C CA . PRO A 1 185 ? 13.492 21.984 12.539 1 98.5 185 PRO A CA 1
ATOM 1396 C C . PRO A 1 185 ? 12.328 21.344 13.297 1 98.5 185 PRO A C 1
ATOM 1398 O O . PRO A 1 185 ? 12.492 20.297 13.906 1 98.5 185 PRO A O 1
ATOM 1401 N N . THR A 1 186 ? 11.227 22 13.25 1 98.5 186 THR A N 1
ATOM 1402 C CA . THR A 1 186 ? 10.016 21.469 13.891 1 98.5 186 THR A CA 1
ATOM 1403 C C . THR A 1 186 ? 9.023 20.984 12.844 1 98.5 186 THR A C 1
ATOM 1405 O O . THR A 1 186 ? 8.078 20.266 13.164 1 98.5 186 THR A O 1
ATOM 1408 N N . VAL A 1 187 ? 9.195 21.375 11.578 1 98.88 187 VAL A N 1
ATOM 1409 C CA . VAL A 1 187 ? 8.438 20.859 10.445 1 98.88 187 VAL A CA 1
ATOM 1410 C C . VAL A 1 187 ? 9.383 20.266 9.414 1 98.88 187 VAL A C 1
ATOM 1412 O O . VAL A 1 187 ? 10.32 20.938 8.961 1 98.88 187 VAL A O 1
ATOM 1415 N N . LEU A 1 188 ? 9.203 19.047 9.156 1 98.81 188 LEU A N 1
ATOM 1416 C CA . LEU A 1 188 ? 9.938 18.375 8.094 1 98.81 188 LEU A CA 1
ATOM 1417 C C . LEU A 1 188 ? 9.031 18.047 6.914 1 98.81 188 LEU A C 1
ATOM 1419 O O . LEU A 1 188 ? 8.086 17.25 7.055 1 98.81 188 LEU A O 1
ATOM 1423 N N . PHE A 1 189 ? 9.266 18.703 5.84 1 98.81 189 PHE A N 1
ATOM 1424 C CA . PHE A 1 189 ? 8.602 18.266 4.617 1 98.81 189 PHE A CA 1
ATOM 1425 C C . PHE A 1 189 ? 9.523 17.391 3.777 1 98.81 189 PHE A C 1
ATOM 1427 O O . PHE A 1 189 ? 10.297 17.906 2.963 1 98.81 189 PHE A O 1
ATOM 1434 N N . ASN A 1 190 ? 9.367 16.094 3.982 1 98.06 190 ASN A N 1
ATOM 1435 C CA . ASN A 1 190 ? 10.094 15.094 3.207 1 98.06 190 ASN A CA 1
ATOM 1436 C C . ASN A 1 190 ? 9.539 14.969 1.794 1 98.06 190 ASN A C 1
ATOM 1438 O O . ASN A 1 190 ? 8.742 14.07 1.519 1 98.06 190 ASN A O 1
ATOM 1442 N N . ASN A 1 191 ? 10.07 15.75 0.931 1 97.88 191 ASN A N 1
ATOM 1443 C CA . ASN A 1 191 ? 9.469 15.93 -0.386 1 97.88 191 ASN A CA 1
ATOM 1444 C C . ASN A 1 191 ? 10.406 15.477 -1.499 1 97.88 191 ASN A C 1
ATOM 1446 O O . ASN A 1 191 ? 9.961 15.141 -2.598 1 97.88 191 ASN A O 1
ATOM 1450 N N . ALA A 1 192 ? 11.734 15.508 -1.217 1 97.25 192 ALA A N 1
ATOM 1451 C CA . ALA A 1 192 ? 12.68 15.117 -2.264 1 97.25 192 ALA A CA 1
ATOM 1452 C C . ALA A 1 192 ? 12.281 13.781 -2.893 1 97.25 192 ALA A C 1
ATOM 1454 O O . ALA A 1 192 ? 11.953 12.828 -2.184 1 97.25 192 ALA A O 1
ATOM 1455 N N . GLY A 1 193 ? 12.211 13.734 -4.141 1 95.94 193 GLY A N 1
ATOM 1456 C CA . GLY A 1 193 ? 11.852 12.531 -4.879 1 95.94 193 GLY A CA 1
ATOM 1457 C C . GLY A 1 193 ? 12.086 12.656 -6.371 1 95.94 193 GLY A C 1
ATOM 1458 O O . GLY A 1 193 ? 12.203 13.766 -6.895 1 95.94 193 GLY A O 1
ATOM 1459 N N . VAL A 1 194 ? 12.227 11.562 -7.016 1 95.12 194 VAL A N 1
ATOM 1460 C CA . VAL A 1 194 ? 12.398 11.492 -8.461 1 95.12 194 VAL A CA 1
ATOM 1461 C C . VAL A 1 194 ? 11.492 10.414 -9.047 1 95.12 194 VAL A C 1
ATOM 1463 O O . VAL A 1 194 ? 11.031 9.531 -8.32 1 95.12 194 VAL A O 1
ATOM 1466 N N . ALA A 1 195 ? 11.125 10.602 -10.25 1 92.56 195 ALA A N 1
ATOM 1467 C CA . ALA A 1 195 ? 10.406 9.578 -11.008 1 92.56 195 ALA A CA 1
ATOM 1468 C C . ALA A 1 195 ? 11.156 9.219 -12.281 1 92.56 195 ALA A C 1
ATOM 1470 O O . ALA A 1 195 ? 11.727 10.086 -12.945 1 92.56 195 ALA A O 1
ATOM 1471 N N . ARG A 1 196 ? 11.305 7.965 -12.492 1 90.88 196 ARG A N 1
ATOM 1472 C CA . ARG A 1 196 ? 11.797 7.418 -13.75 1 90.88 196 ARG A CA 1
ATOM 1473 C C . ARG A 1 196 ? 10.734 6.543 -14.414 1 90.88 196 ARG A C 1
ATOM 1475 O O . ARG A 1 196 ? 10.25 5.582 -13.812 1 90.88 196 ARG A O 1
ATOM 1482 N N . GLY A 1 197 ? 10.297 6.93 -15.531 1 88.38 197 GLY A N 1
ATOM 1483 C CA . GLY A 1 197 ? 9.273 6.191 -16.25 1 88.38 197 GLY A CA 1
ATOM 1484 C C . GLY A 1 197 ? 9.844 5.172 -17.219 1 88.38 197 GLY A C 1
ATOM 1485 O O . GLY A 1 197 ? 10.266 5.523 -18.328 1 88.38 197 GLY A O 1
ATOM 1486 N N . SER A 1 198 ? 10 3.93 -16.859 1 91.25 198 SER A N 1
ATOM 1487 C CA . SER A 1 198 ? 10.445 2.83 -17.719 1 91.25 198 SER A CA 1
ATOM 1488 C C . SER A 1 198 ? 9.859 1.501 -17.25 1 91.25 198 SER A C 1
ATOM 1490 O O . SER A 1 198 ? 9.766 1.239 -16.047 1 91.25 198 SER A O 1
ATOM 1492 N N . PRO A 1 199 ? 9.422 0.688 -18.25 1 95.88 199 PRO A N 1
ATOM 1493 C CA . PRO A 1 199 ? 9 -0.66 -17.859 1 95.88 199 PRO A CA 1
ATOM 1494 C C . PRO A 1 199 ? 10.094 -1.439 -17.141 1 95.88 199 PRO A C 1
ATOM 1496 O O . PRO A 1 199 ? 11.281 -1.22 -17.391 1 95.88 199 PRO A O 1
ATOM 1499 N N . ILE A 1 200 ? 9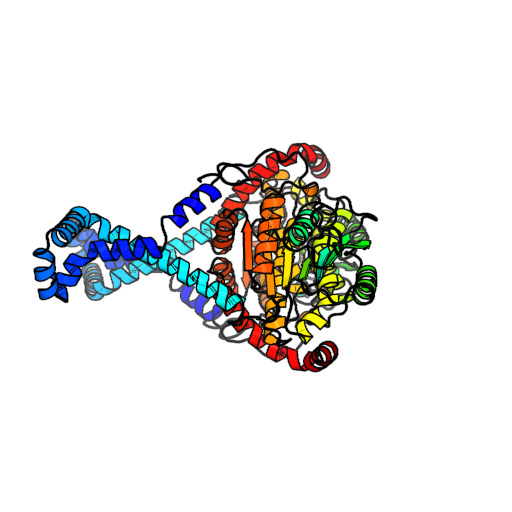.688 -2.344 -16.297 1 97.06 200 ILE A N 1
ATOM 1500 C CA . ILE A 1 200 ? 10.609 -3.123 -15.484 1 97.06 200 ILE A CA 1
ATOM 1501 C C . ILE A 1 200 ? 11.578 -3.885 -16.391 1 97.06 200 ILE A C 1
ATOM 1503 O O . ILE A 1 200 ? 12.773 -3.969 -16.094 1 97.06 200 ILE A O 1
ATOM 1507 N N . LEU A 1 201 ? 11.117 -4.305 -17.5 1 96.81 201 LEU A N 1
ATOM 1508 C CA . LEU A 1 201 ? 11.883 -5.117 -18.438 1 96.81 201 LEU A CA 1
ATOM 1509 C C . LEU A 1 201 ? 13.031 -4.312 -19.047 1 96.81 201 LEU A C 1
ATOM 1511 O O . LEU A 1 201 ? 14.094 -4.863 -19.328 1 96.81 201 LEU A O 1
ATOM 1515 N N . THR A 1 202 ? 12.852 -2.963 -19.219 1 95.38 202 THR A N 1
ATOM 1516 C CA . THR A 1 202 ? 13.797 -2.201 -20.031 1 95.38 202 THR A CA 1
ATOM 1517 C C . THR A 1 202 ? 14.531 -1.165 -19.172 1 95.38 202 THR A C 1
ATOM 1519 O O . THR A 1 202 ? 15.523 -0.582 -19.609 1 95.38 202 THR A O 1
ATOM 1522 N N . ALA A 1 203 ? 14.141 -0.989 -17.969 1 95.69 203 ALA A N 1
ATOM 1523 C CA . ALA A 1 203 ? 14.719 0.044 -17.109 1 95.69 203 ALA A CA 1
ATOM 1524 C C . ALA A 1 203 ? 16.172 -0.269 -16.797 1 95.69 203 ALA A C 1
ATOM 1526 O O . ALA A 1 203 ? 16.531 -1.418 -16.516 1 95.69 203 ALA A O 1
ATOM 1527 N N . PRO A 1 204 ? 17.047 0.734 -16.906 1 95.62 204 PRO A N 1
ATOM 1528 C CA . PRO A 1 204 ? 18.391 0.494 -16.375 1 95.62 204 PRO A CA 1
ATOM 1529 C C . PRO A 1 204 ? 18.406 0.309 -14.859 1 95.62 204 PRO A C 1
ATOM 1531 O O . PRO A 1 204 ? 17.703 1.026 -14.141 1 95.62 204 PRO A O 1
ATOM 1534 N N . PRO A 1 205 ? 19.141 -0.632 -14.328 1 96.12 205 PRO A N 1
ATOM 1535 C CA . PRO A 1 205 ? 19.172 -0.897 -12.883 1 96.12 205 PRO A CA 1
ATOM 1536 C C . PRO A 1 205 ? 19.469 0.35 -12.062 1 96.12 205 PRO A C 1
ATOM 1538 O O . PRO A 1 205 ? 19 0.481 -10.93 1 96.12 205 PRO A O 1
ATOM 1541 N N . GLU A 1 206 ? 20.234 1.251 -12.617 1 96.75 206 GLU A N 1
ATOM 1542 C CA . GLU A 1 206 ? 20.594 2.49 -11.93 1 96.75 206 GLU A CA 1
ATOM 1543 C C . GLU A 1 206 ? 19.344 3.33 -11.648 1 96.75 206 GLU A C 1
ATOM 1545 O O . GLU A 1 206 ? 19.312 4.074 -10.664 1 96.75 206 GLU A O 1
ATOM 1550 N N . ASP A 1 207 ? 18.359 3.176 -12.508 1 96.75 207 ASP A N 1
ATOM 1551 C CA . ASP A 1 207 ? 17.109 3.912 -12.297 1 96.75 207 ASP A CA 1
ATOM 1552 C C . ASP A 1 207 ? 16.344 3.369 -11.094 1 96.75 207 ASP A C 1
ATOM 1554 O O . ASP A 1 207 ? 15.766 4.137 -10.328 1 96.75 207 ASP A O 1
ATOM 1558 N N . PHE A 1 208 ? 16.344 2.016 -10.945 1 97.88 208 PHE A N 1
ATOM 1559 C CA . PHE A 1 208 ? 15.719 1.437 -9.766 1 97.88 208 PHE A CA 1
ATOM 1560 C C . PHE A 1 208 ? 16.344 2.01 -8.492 1 97.88 208 PHE A C 1
ATOM 1562 O O . PHE A 1 208 ? 15.625 2.439 -7.586 1 97.88 208 PHE A O 1
ATOM 1569 N N . GLU A 1 209 ? 17.625 2.006 -8.508 1 97.69 209 GLU A N 1
ATOM 1570 C CA . GLU A 1 209 ? 18.375 2.439 -7.332 1 97.69 209 GLU A CA 1
ATOM 1571 C C . GLU A 1 209 ? 18.125 3.912 -7.031 1 97.69 209 GLU A C 1
ATOM 1573 O O . GLU A 1 209 ? 17.891 4.281 -5.879 1 97.69 209 GLU A O 1
ATOM 1578 N N . LEU A 1 210 ? 18.219 4.719 -8.039 1 97.62 210 LEU A N 1
ATOM 1579 C CA . LEU A 1 210 ? 18.016 6.156 -7.871 1 97.62 210 LEU A CA 1
ATOM 1580 C C . LEU A 1 210 ? 16.656 6.445 -7.242 1 97.62 210 LEU A C 1
ATOM 1582 O O . LEU A 1 210 ? 16.562 7.211 -6.281 1 97.62 210 LEU A O 1
ATOM 1586 N N . VAL A 1 211 ? 15.625 5.855 -7.75 1 98.12 211 VAL A N 1
ATOM 1587 C CA . VAL A 1 211 ? 14.258 6.109 -7.312 1 98.12 211 VAL A CA 1
ATOM 1588 C C . VAL A 1 211 ? 14.07 5.613 -5.883 1 98.12 211 VAL A C 1
ATOM 1590 O O . VAL A 1 211 ? 13.539 6.332 -5.031 1 98.12 211 VAL A O 1
ATOM 1593 N N . VAL A 1 212 ? 14.539 4.441 -5.594 1 98.62 212 VAL A N 1
ATOM 1594 C CA . VAL A 1 212 ? 14.312 3.83 -4.285 1 98.62 212 VAL A CA 1
ATOM 1595 C C . VAL A 1 212 ? 15.125 4.574 -3.225 1 98.62 212 VAL A C 1
ATOM 1597 O O . VAL A 1 212 ? 14.625 4.832 -2.125 1 98.62 212 VAL A O 1
ATOM 1600 N N . ARG A 1 213 ? 16.328 4.957 -3.514 1 98.38 213 ARG A N 1
ATOM 1601 C CA . ARG A 1 213 ? 17.172 5.648 -2.541 1 98.38 213 ARG A CA 1
ATOM 1602 C C . ARG A 1 213 ? 16.656 7.055 -2.27 1 98.38 213 ARG A C 1
ATOM 1604 O O . ARG A 1 213 ? 16.547 7.473 -1.113 1 98.38 213 ARG A O 1
ATOM 1611 N N . THR A 1 214 ? 16.266 7.719 -3.297 1 98.25 214 THR A N 1
ATOM 1612 C CA . THR A 1 214 ? 15.859 9.117 -3.154 1 98.25 214 THR A CA 1
ATOM 1613 C C . THR A 1 214 ? 14.461 9.211 -2.547 1 98.25 214 THR A C 1
ATOM 1615 O O . THR A 1 214 ? 14.203 10.086 -1.713 1 98.25 214 THR A O 1
ATOM 1618 N N . ASN A 1 215 ? 13.562 8.352 -2.979 1 98.5 215 ASN A N 1
ATOM 1619 C CA . ASN A 1 215 ? 12.156 8.484 -2.594 1 98.5 215 ASN A CA 1
ATOM 1620 C C . ASN A 1 215 ? 11.875 7.809 -1.257 1 98.5 215 ASN A C 1
ATOM 1622 O O . ASN A 1 215 ? 10.891 8.133 -0.587 1 98.5 215 ASN A O 1
ATOM 1626 N N . LEU A 1 216 ? 12.711 6.789 -0.904 1 98.69 216 LEU A N 1
ATOM 1627 C CA . LEU A 1 216 ? 12.359 6.016 0.281 1 98.69 216 LEU A CA 1
ATOM 1628 C C . LEU A 1 216 ? 13.461 6.105 1.335 1 98.69 216 LEU A C 1
ATOM 1630 O O . LEU A 1 216 ? 13.227 6.605 2.438 1 98.69 216 LEU A O 1
ATOM 1634 N N . LEU A 1 217 ? 14.703 5.73 1.009 1 98.69 217 LEU A N 1
ATOM 1635 C CA . LEU A 1 217 ? 15.781 5.734 1.988 1 98.69 217 LEU A CA 1
ATOM 1636 C C . LEU A 1 217 ? 16.031 7.141 2.527 1 98.69 217 LEU A C 1
ATOM 1638 O O . LEU A 1 217 ? 16.25 7.32 3.727 1 98.69 217 LEU A O 1
ATOM 1642 N N . ALA A 1 218 ? 15.961 8.07 1.645 1 98.75 218 ALA A N 1
ATOM 1643 C CA . ALA A 1 218 ? 16.188 9.461 2.021 1 98.75 218 ALA A CA 1
ATOM 1644 C C . ALA A 1 218 ? 15.227 9.891 3.131 1 98.75 218 ALA A C 1
ATOM 1646 O O . ALA A 1 218 ? 15.594 10.664 4.016 1 98.75 218 ALA A O 1
ATOM 1647 N N . GLN A 1 219 ? 13.992 9.445 3.07 1 98.38 219 GLN A N 1
ATOM 1648 C CA . GLN A 1 219 ? 12.992 9.805 4.07 1 98.38 219 GLN A CA 1
ATOM 1649 C C . GLN A 1 219 ? 13.391 9.305 5.453 1 98.38 219 GLN A C 1
ATOM 1651 O O . GLN A 1 219 ? 13.195 10.008 6.449 1 98.38 219 GLN A O 1
ATOM 1656 N N . TYR A 1 220 ? 13.891 8.102 5.527 1 98.62 220 TYR A N 1
ATOM 1657 C CA . TYR A 1 220 ? 14.383 7.562 6.789 1 98.62 220 TYR A CA 1
ATOM 1658 C C . TYR A 1 220 ? 15.57 8.367 7.301 1 98.62 220 TYR A C 1
ATOM 1660 O O . TYR A 1 220 ? 15.633 8.703 8.484 1 98.62 220 TYR A O 1
ATOM 1668 N N . TYR A 1 221 ? 16.531 8.688 6.387 1 98.69 221 TYR A N 1
ATOM 1669 C CA . TYR A 1 221 ? 17.75 9.391 6.77 1 98.69 221 TYR A CA 1
ATOM 1670 C C . TYR A 1 221 ? 17.438 10.766 7.344 1 98.69 221 TYR A C 1
ATOM 1672 O O . TYR A 1 221 ? 17.906 11.117 8.43 1 98.69 221 TYR A O 1
ATOM 1680 N N . VAL A 1 222 ? 16.625 11.5 6.648 1 98.75 222 VAL A N 1
ATOM 1681 C CA . VAL A 1 222 ? 16.344 12.875 7.043 1 98.75 222 VAL A CA 1
ATOM 1682 C C . VAL A 1 222 ? 15.508 12.891 8.32 1 98.75 222 VAL A C 1
ATOM 1684 O O . VAL A 1 222 ? 15.805 13.633 9.258 1 98.75 222 VAL A O 1
ATOM 1687 N N . THR A 1 223 ? 14.469 12.07 8.352 1 98.75 223 THR A N 1
ATOM 1688 C CA . THR A 1 223 ? 13.602 12.008 9.523 1 98.75 223 THR A CA 1
ATOM 1689 C C . THR A 1 223 ? 14.406 11.656 10.773 1 98.75 223 THR A C 1
ATOM 1691 O O . THR A 1 223 ? 14.234 12.289 11.82 1 98.75 223 THR A O 1
ATOM 1694 N N . GLN A 1 224 ? 15.266 10.672 10.656 1 97.94 224 GLN A N 1
ATOM 1695 C CA . GLN A 1 224 ? 16.031 10.203 11.812 1 97.94 224 GLN A CA 1
ATOM 1696 C C . GLN A 1 224 ? 16.875 11.328 12.398 1 97.94 224 GLN A C 1
ATOM 1698 O O . GLN A 1 224 ? 17.031 11.43 13.617 1 97.94 224 GLN A O 1
ATOM 1703 N N . GLN A 1 225 ? 17.422 12.18 11.594 1 97.81 225 GLN A N 1
ATOM 1704 C CA . GLN A 1 225 ? 18.344 13.203 12.039 1 97.81 225 GLN A CA 1
ATOM 1705 C C . GLN A 1 225 ? 17.641 14.242 12.922 1 97.81 225 GLN A C 1
ATOM 1707 O O . GLN A 1 225 ? 18.266 14.828 13.805 1 97.81 225 GLN A O 1
ATOM 1712 N N . PHE A 1 226 ? 16.375 14.453 12.742 1 98.31 226 PHE A N 1
ATOM 1713 C CA . PHE A 1 226 ? 15.719 15.57 13.422 1 98.31 226 PHE A CA 1
ATOM 1714 C C . PHE A 1 226 ? 14.648 15.07 14.383 1 98.31 226 PHE A C 1
ATOM 1716 O O . PHE A 1 226 ? 14.109 15.844 15.172 1 98.31 226 PHE A O 1
ATOM 1723 N N . LEU A 1 227 ? 14.344 13.789 14.32 1 98.38 227 LEU A N 1
ATOM 1724 C CA . LEU A 1 227 ? 13.266 13.188 15.094 1 98.38 227 LEU A CA 1
ATOM 1725 C C . LEU A 1 227 ? 13.547 13.281 16.594 1 98.38 227 LEU A C 1
ATOM 1727 O O . LEU A 1 227 ? 12.625 13.453 17.391 1 98.38 227 LEU A O 1
ATOM 1731 N N . GLY A 1 228 ? 14.805 13.156 17 1 97.5 228 GLY A N 1
ATOM 1732 C CA . GLY A 1 228 ? 15.164 13.148 18.406 1 97.5 228 GLY A CA 1
ATOM 1733 C C . GLY A 1 228 ? 14.68 14.383 19.141 1 97.5 228 GLY A C 1
ATOM 1734 O O . GLY A 1 228 ? 14.086 14.281 20.219 1 97.5 228 GLY A O 1
ATOM 1735 N N . ASP A 1 229 ? 14.914 15.539 18.594 1 97.62 229 ASP A N 1
ATOM 1736 C CA . ASP A 1 229 ? 14.492 16.781 19.234 1 97.62 229 ASP A CA 1
ATOM 1737 C C . ASP A 1 229 ? 12.977 16.906 19.25 1 97.62 229 ASP A C 1
ATOM 1739 O O . ASP A 1 229 ? 12.398 17.422 20.203 1 97.62 229 ASP A O 1
ATOM 1743 N N . MET A 1 230 ? 12.328 16.469 18.156 1 98.25 230 MET A N 1
ATOM 1744 C CA . MET A 1 230 ? 10.867 16.5 18.109 1 98.25 230 MET A CA 1
ATOM 1745 C C . MET A 1 230 ? 10.273 15.664 19.25 1 98.25 230 MET A C 1
ATOM 1747 O O . MET A 1 230 ? 9.328 16.094 19.906 1 98.25 230 MET A O 1
ATOM 1751 N N . VAL A 1 231 ? 10.859 14.492 19.391 1 97.88 231 VAL A N 1
ATOM 1752 C CA . VAL A 1 231 ? 10.398 13.586 20.438 1 97.88 231 VAL A CA 1
ATOM 1753 C C . VAL A 1 231 ? 10.664 14.188 21.812 1 97.88 231 VAL A C 1
ATOM 1755 O O . VAL A 1 231 ? 9.789 14.188 22.672 1 97.88 231 VAL A O 1
ATOM 1758 N N . ARG A 1 232 ? 11.867 14.766 22.016 1 96.88 232 ARG A N 1
ATOM 1759 C CA . ARG A 1 232 ? 12.25 15.352 23.297 1 96.88 232 ARG A CA 1
ATOM 1760 C C . ARG A 1 232 ? 11.273 16.453 23.703 1 96.88 232 ARG A C 1
ATOM 1762 O O . ARG A 1 232 ? 10.891 16.562 24.859 1 96.88 232 ARG A O 1
ATOM 1769 N N . ARG A 1 233 ? 10.805 17.172 22.781 1 96.94 233 ARG A N 1
ATOM 1770 C CA . ARG A 1 233 ? 9.945 18.328 23.031 1 96.94 233 ARG A CA 1
ATOM 1771 C C . ARG A 1 233 ? 8.469 17.953 22.875 1 96.94 233 ARG A C 1
ATOM 1773 O O . ARG A 1 233 ? 7.586 18.75 23.188 1 96.94 233 ARG A O 1
ATOM 1780 N N . ASP A 1 234 ? 8.219 16.688 22.297 1 97.88 234 ASP A N 1
ATOM 1781 C CA . ASP A 1 234 ? 6.863 16.281 21.938 1 97.88 234 ASP A CA 1
ATOM 1782 C C . ASP A 1 234 ? 6.168 17.344 21.094 1 97.88 234 ASP A C 1
ATOM 1784 O O . ASP A 1 234 ? 5.066 17.781 21.438 1 97.88 234 ASP A O 1
ATOM 1788 N N . HIS A 1 235 ? 6.926 17.812 20.094 1 98.44 235 HIS A N 1
ATOM 1789 C CA . HIS A 1 235 ? 6.531 18.906 19.219 1 98.44 235 HIS A CA 1
ATOM 1790 C C . HIS A 1 235 ? 7.137 18.75 17.828 1 98.44 235 HIS A C 1
ATOM 1792 O O . HIS A 1 235 ? 8.336 18.484 17.688 1 98.44 235 HIS A O 1
ATOM 1798 N N . GLY A 1 236 ? 6.305 18.859 16.844 1 98.69 236 GLY A N 1
ATOM 1799 C CA . GLY A 1 236 ? 6.805 18.766 15.484 1 98.69 236 GLY A CA 1
ATOM 1800 C C . GLY A 1 236 ? 5.777 18.219 14.508 1 98.69 236 GLY A C 1
ATOM 1801 O O . GLY A 1 236 ? 4.715 17.75 14.914 1 98.69 236 GLY A O 1
ATOM 1802 N N . HIS A 1 237 ? 6.039 18.359 13.25 1 98.94 237 HIS A N 1
ATOM 1803 C CA . HIS A 1 237 ? 5.152 17.938 12.18 1 98.94 237 HIS A CA 1
ATOM 1804 C C . HIS A 1 237 ? 5.945 17.406 10.984 1 98.94 237 HIS A C 1
ATOM 1806 O O . HIS A 1 237 ? 6.664 18.156 10.328 1 98.94 237 HIS A O 1
ATOM 1812 N N . ILE A 1 238 ? 5.879 16.172 10.781 1 98.88 238 ILE A N 1
ATOM 1813 C CA . ILE A 1 238 ? 6.543 15.531 9.648 1 98.88 238 ILE A CA 1
ATOM 1814 C C . ILE A 1 238 ? 5.543 15.336 8.516 1 98.88 238 ILE A C 1
ATOM 1816 O O . ILE A 1 238 ? 4.496 14.711 8.703 1 98.88 238 ILE A O 1
ATOM 1820 N N . VAL A 1 239 ? 5.82 15.844 7.34 1 98.88 239 VAL A N 1
ATOM 1821 C CA . VAL A 1 239 ? 4.938 15.82 6.176 1 98.88 239 VAL A CA 1
ATOM 1822 C C . VAL A 1 239 ? 5.59 15.023 5.051 1 98.88 239 VAL A C 1
ATOM 1824 O O . VAL A 1 239 ? 6.785 15.172 4.785 1 98.88 239 VAL A O 1
ATOM 1827 N N . TYR A 1 240 ? 4.816 14.148 4.41 1 98.19 240 TYR A N 1
ATOM 1828 C CA . TYR A 1 240 ? 5.305 13.305 3.33 1 98.19 240 TYR A CA 1
ATOM 1829 C C . TYR A 1 240 ? 4.57 13.602 2.027 1 98.19 240 TYR A C 1
ATOM 1831 O O . TYR A 1 240 ? 3.354 13.797 2.025 1 98.19 240 TYR A O 1
ATOM 1839 N N . SER A 1 241 ? 5.324 13.672 0.975 1 96.94 241 SER A N 1
ATOM 1840 C CA . SER A 1 241 ? 4.742 13.734 -0.362 1 96.94 241 SER A CA 1
ATOM 1841 C C . SER A 1 241 ? 4.469 12.344 -0.915 1 96.94 241 SER A C 1
ATOM 1843 O O . SER A 1 241 ? 5.312 11.758 -1.599 1 96.94 241 SER A O 1
ATOM 1845 N N . GLY A 1 242 ? 3.309 11.859 -0.638 1 96.38 242 GLY A N 1
ATOM 1846 C CA . GLY A 1 242 ? 2.914 10.57 -1.179 1 96.38 242 GLY A CA 1
ATOM 1847 C C . GLY A 1 242 ? 2.33 10.656 -2.576 1 96.38 242 GLY A C 1
ATOM 1848 O O . GLY A 1 242 ? 2.695 11.547 -3.352 1 96.38 242 GLY A O 1
ATOM 1849 N N . SER A 1 243 ? 1.586 9.664 -2.947 1 92.81 243 SER A N 1
ATOM 1850 C CA . SER A 1 243 ? 1.02 9.586 -4.289 1 92.81 243 SER A CA 1
ATOM 1851 C C . SER A 1 243 ? -0.144 8.602 -4.34 1 92.81 243 SER A C 1
ATOM 1853 O O . SER A 1 243 ? -0.199 7.656 -3.553 1 92.81 243 SER A O 1
ATOM 1855 N N . LEU A 1 244 ? -0.987 8.922 -5.262 1 90.69 244 LEU A N 1
ATOM 1856 C CA . LEU A 1 244 ? -2.051 7.965 -5.559 1 90.69 244 LEU A CA 1
ATOM 1857 C C . LEU A 1 244 ? -1.472 6.637 -6.031 1 90.69 244 LEU A C 1
ATOM 1859 O O . LEU A 1 244 ? -2.109 5.59 -5.883 1 90.69 244 LEU A O 1
ATOM 1863 N N . SER A 1 245 ? -0.302 6.613 -6.531 1 90.75 245 SER A N 1
ATOM 1864 C CA . SER A 1 245 ? 0.345 5.395 -7.012 1 90.75 245 SER A CA 1
ATOM 1865 C C . SER A 1 245 ? 0.657 4.441 -5.859 1 90.75 245 SER A C 1
ATOM 1867 O O . SER A 1 245 ? 0.953 3.268 -6.082 1 90.75 245 SER A O 1
ATOM 1869 N N . SER A 1 246 ? 0.636 4.934 -4.637 1 92.12 246 SER A N 1
ATOM 1870 C CA . SER A 1 246 ? 0.785 4.055 -3.479 1 92.12 246 SER A CA 1
ATOM 1871 C C . SER A 1 246 ? -0.43 3.15 -3.311 1 92.12 246 SER A C 1
ATOM 1873 O O . SER A 1 246 ? -0.346 2.104 -2.666 1 92.12 246 SER A O 1
ATOM 1875 N N . VAL A 1 247 ? -1.543 3.6 -3.91 1 86.5 247 VAL A N 1
ATOM 1876 C CA . VAL A 1 247 ? -2.807 2.881 -3.797 1 86.5 247 VAL A CA 1
ATOM 1877 C C . VAL A 1 247 ? -3.059 2.074 -5.066 1 86.5 247 VAL A C 1
ATOM 1879 O O . VAL A 1 247 ? -3.469 0.914 -5.004 1 86.5 247 VAL A O 1
ATOM 1882 N N . ILE A 1 248 ? -2.83 2.703 -6.16 1 88.19 248 ILE A N 1
ATOM 1883 C CA . ILE A 1 248 ? -2.975 2.074 -7.469 1 88.19 248 ILE A CA 1
ATOM 1884 C C . ILE A 1 248 ? -1.682 2.234 -8.266 1 88.19 248 ILE A C 1
ATOM 1886 O O . ILE A 1 248 ? -1.469 3.258 -8.914 1 88.19 248 ILE A O 1
ATOM 1890 N N . ALA A 1 249 ? -0.919 1.215 -8.258 1 89.75 249 ALA A N 1
ATOM 1891 C CA . ALA A 1 249 ? 0.343 1.266 -8.984 1 89.75 249 ALA A CA 1
ATOM 1892 C C . ALA A 1 249 ? 0.101 1.35 -10.492 1 89.75 249 ALA A C 1
ATOM 1894 O O . ALA A 1 249 ? -0.913 0.856 -10.992 1 89.75 249 ALA A O 1
ATOM 1895 N N . GLY A 1 250 ? 0.973 2.006 -11.211 1 88.19 250 GLY A N 1
ATOM 1896 C CA . GLY A 1 250 ? 0.859 2.127 -12.656 1 88.19 250 GLY A CA 1
ATOM 1897 C C . GLY A 1 250 ? 1.959 1.398 -13.406 1 88.19 250 GLY A C 1
ATOM 1898 O O . GLY A 1 250 ? 3.027 1.138 -12.852 1 88.19 250 GLY A O 1
ATOM 1899 N N . PRO A 1 251 ? 1.651 1.092 -14.68 1 91.69 251 PRO A N 1
ATOM 1900 C CA . PRO A 1 251 ? 2.715 0.529 -15.516 1 91.69 251 PRO A CA 1
ATOM 1901 C C . PRO A 1 251 ? 3.836 1.527 -15.797 1 91.69 251 PRO A C 1
ATOM 1903 O O . PRO A 1 251 ? 3.588 2.732 -15.875 1 91.69 251 PRO A O 1
ATOM 1906 N N . SER A 1 252 ? 5.086 1.073 -15.797 1 92.25 252 SER A N 1
ATOM 1907 C CA . SER A 1 252 ? 6.277 1.829 -16.156 1 92.25 252 SER A CA 1
ATOM 1908 C C . SER A 1 252 ? 6.719 2.746 -15.023 1 92.25 252 SER A C 1
ATOM 1910 O O . SER A 1 252 ? 7.625 3.566 -15.195 1 92.25 252 SER A O 1
ATOM 1912 N N . ILE A 1 253 ? 5.98 2.676 -13.914 1 92.69 253 ILE A N 1
ATOM 1913 C CA . ILE A 1 253 ? 6.43 3.453 -12.766 1 92.69 253 ILE A CA 1
ATOM 1914 C C . ILE A 1 253 ? 6.465 2.564 -11.523 1 92.69 253 ILE A C 1
ATOM 1916 O O . ILE A 1 253 ? 6.129 3.01 -10.422 1 92.69 253 ILE A O 1
ATOM 1920 N N . GLY A 1 254 ? 6.766 1.327 -11.719 1 95.44 254 GLY A N 1
ATOM 1921 C CA . GLY A 1 254 ? 6.836 0.343 -10.656 1 95.44 254 GLY A CA 1
ATOM 1922 C C . GLY A 1 254 ? 7.676 0.8 -9.477 1 95.44 254 GLY A C 1
ATOM 1923 O O . GLY A 1 254 ? 7.188 0.869 -8.344 1 95.44 254 GLY A O 1
ATOM 1924 N N . PRO A 1 255 ? 8.945 1.155 -9.742 1 97 255 PRO A N 1
ATOM 1925 C CA . PRO A 1 255 ? 9.797 1.599 -8.641 1 97 255 PRO A CA 1
ATOM 1926 C C . PRO A 1 255 ? 9.234 2.809 -7.902 1 97 255 PRO A C 1
ATOM 1928 O O . PRO A 1 255 ? 9.273 2.863 -6.672 1 97 255 PRO A O 1
ATOM 1931 N N . TYR A 1 256 ? 8.742 3.764 -8.641 1 96.44 256 TYR A N 1
ATOM 1932 C CA . TYR A 1 256 ? 8.117 4.934 -8.031 1 96.44 256 TYR A CA 1
ATOM 1933 C C . TYR A 1 256 ? 6.941 4.535 -7.152 1 96.44 256 TYR A C 1
ATOM 1935 O O . TYR A 1 256 ? 6.863 4.938 -5.988 1 96.44 256 TYR A O 1
ATOM 1943 N N . SER A 1 257 ? 6.02 3.709 -7.699 1 97.06 257 SER A N 1
ATOM 1944 C CA . SER A 1 257 ? 4.871 3.221 -6.938 1 97.06 257 SER A CA 1
ATOM 1945 C C . SER A 1 257 ? 5.316 2.465 -5.691 1 97.06 257 SER A C 1
ATOM 1947 O O . SER A 1 257 ? 4.707 2.602 -4.629 1 97.06 257 SER A O 1
ATOM 1949 N N . SER A 1 258 ? 6.352 1.678 -5.844 1 98.44 258 SER A N 1
ATOM 1950 C CA . SER A 1 258 ? 6.887 0.921 -4.715 1 98.44 258 SER A CA 1
ATOM 1951 C C . SER A 1 258 ? 7.328 1.848 -3.588 1 98.44 258 SER A C 1
ATOM 1953 O O . SER A 1 258 ? 7.031 1.598 -2.418 1 98.44 258 SER A O 1
ATOM 1955 N N . THR A 1 259 ? 8.047 2.877 -3.924 1 98.5 259 THR A N 1
ATOM 1956 C CA . THR A 1 259 ? 8.578 3.777 -2.908 1 98.5 259 THR A CA 1
ATOM 1957 C C . THR A 1 259 ? 7.449 4.547 -2.225 1 98.5 259 THR A C 1
ATOM 1959 O O . THR A 1 259 ? 7.504 4.801 -1.019 1 98.5 259 THR A O 1
ATOM 1962 N N . LYS A 1 260 ? 6.469 4.898 -2.992 1 98 260 LYS A N 1
ATOM 1963 C CA . LYS A 1 260 ? 5.363 5.648 -2.406 1 98 260 LYS A CA 1
ATOM 1964 C C . LYS A 1 260 ? 4.504 4.758 -1.514 1 98 260 LYS A C 1
ATOM 1966 O O . LYS A 1 260 ? 3.986 5.211 -0.491 1 98 260 LYS A O 1
ATOM 1971 N N . ALA A 1 261 ? 4.332 3.531 -1.89 1 97.5 261 ALA A N 1
ATOM 1972 C CA . ALA A 1 261 ? 3.711 2.572 -0.979 1 97.5 261 ALA A CA 1
ATOM 1973 C C . ALA A 1 261 ? 4.551 2.393 0.282 1 97.5 261 ALA A C 1
ATOM 1975 O O . ALA A 1 261 ? 4.016 2.348 1.392 1 97.5 261 ALA A O 1
ATOM 1976 N N . GLY A 1 262 ? 5.82 2.246 0.092 1 98.44 262 GLY A N 1
ATOM 1977 C CA . GLY A 1 262 ? 6.73 2.129 1.221 1 98.44 262 GLY A CA 1
ATOM 1978 C C . GLY A 1 262 ? 6.676 3.322 2.156 1 98.44 262 GLY A C 1
ATOM 1979 O O . GLY A 1 262 ? 6.77 3.166 3.375 1 98.44 262 GLY A O 1
ATOM 1980 N N . LEU A 1 263 ? 6.562 4.473 1.59 1 98.12 263 LEU A N 1
ATOM 1981 C CA . LEU A 1 263 ? 6.465 5.703 2.365 1 98.12 263 LEU A CA 1
ATOM 1982 C C . LEU A 1 263 ? 5.227 5.691 3.252 1 98.12 263 LEU A C 1
ATOM 1984 O O . LEU A 1 263 ? 5.27 6.148 4.395 1 98.12 263 LEU A O 1
ATOM 1988 N N . SER A 1 264 ? 4.129 5.223 2.746 1 96.56 264 SER A N 1
ATOM 1989 C CA . SER A 1 264 ? 2.916 5.094 3.545 1 96.56 264 SER A CA 1
ATOM 1990 C C . SER A 1 264 ? 3.137 4.168 4.734 1 96.56 264 SER A C 1
ATOM 1992 O O . SER A 1 264 ? 2.656 4.438 5.836 1 96.56 264 SER A O 1
ATOM 1994 N N . ALA A 1 265 ? 3.83 3.076 4.469 1 97.19 265 ALA A N 1
ATOM 1995 C CA . ALA A 1 265 ? 4.137 2.148 5.551 1 97.19 265 ALA A CA 1
ATOM 1996 C C . ALA A 1 265 ? 5.055 2.795 6.586 1 97.19 265 ALA A C 1
ATOM 1998 O O . ALA A 1 265 ? 4.91 2.557 7.789 1 97.19 265 ALA A O 1
ATOM 1999 N N . MET A 1 266 ? 5.977 3.582 6.133 1 98.19 266 MET A N 1
ATOM 2000 C CA . MET A 1 266 ? 6.844 4.316 7.047 1 98.19 266 MET A CA 1
ATOM 2001 C C . MET A 1 266 ? 6.031 5.246 7.945 1 98.19 266 MET A C 1
ATOM 2003 O O . MET A 1 266 ? 6.266 5.316 9.148 1 98.19 266 MET A O 1
ATOM 2007 N N . HIS A 1 267 ? 5.129 5.961 7.316 1 97.62 267 HIS A N 1
ATOM 2008 C CA . HIS A 1 267 ? 4.227 6.855 8.039 1 97.62 267 HIS A CA 1
ATOM 2009 C C . HIS A 1 267 ? 3.518 6.121 9.172 1 97.62 267 HIS A C 1
ATOM 2011 O O . HIS A 1 267 ? 3.498 6.598 10.305 1 97.62 267 HIS A O 1
ATOM 2017 N N . ASP A 1 268 ? 2.979 4.973 8.875 1 96.38 268 ASP A N 1
ATOM 2018 C CA . ASP A 1 268 ? 2.225 4.199 9.859 1 96.38 268 ASP A CA 1
ATOM 2019 C C . ASP A 1 268 ? 3.135 3.682 10.969 1 96.38 268 ASP A C 1
ATOM 2021 O O . ASP A 1 268 ? 2.766 3.705 12.141 1 96.38 268 ASP A O 1
ATOM 2025 N N . ALA A 1 269 ? 4.273 3.184 10.586 1 96.94 269 ALA A N 1
ATOM 2026 C CA . ALA A 1 269 ? 5.211 2.652 11.57 1 96.94 269 ALA A CA 1
ATOM 2027 C C . ALA A 1 269 ? 5.664 3.74 12.547 1 96.94 269 ALA A C 1
ATOM 2029 O O . ALA A 1 269 ? 5.723 3.514 13.758 1 96.94 269 ALA A O 1
ATOM 2030 N N . LEU A 1 270 ? 5.969 4.867 12.016 1 98.31 270 LEU A N 1
ATOM 2031 C CA . LEU A 1 270 ? 6.438 5.957 12.867 1 98.31 270 LEU A CA 1
ATOM 2032 C C . LEU A 1 270 ? 5.328 6.438 13.797 1 98.31 270 LEU A C 1
ATOM 2034 O O . LEU A 1 270 ? 5.59 6.812 14.938 1 98.31 270 LEU A O 1
ATOM 2038 N N . GLN A 1 271 ? 4.113 6.453 13.289 1 97.88 271 GLN A N 1
ATOM 2039 C CA . GLN A 1 271 ? 2.986 6.812 14.141 1 97.88 271 GLN A CA 1
ATOM 2040 C C . GLN A 1 271 ? 2.938 5.934 15.391 1 97.88 271 GLN A C 1
ATOM 2042 O O . GLN A 1 271 ? 2.709 6.43 16.5 1 97.88 271 GLN A O 1
ATOM 2047 N N . LEU A 1 272 ? 3.143 4.668 15.203 1 97.12 272 LEU A N 1
ATOM 2048 C CA . LEU A 1 272 ? 3.127 3.725 16.312 1 97.12 272 LEU A CA 1
ATOM 2049 C C . LEU A 1 272 ? 4.305 3.965 17.25 1 97.12 272 LEU A C 1
ATOM 2051 O O . LEU A 1 272 ? 4.152 3.924 18.469 1 97.12 272 LEU A O 1
ATOM 2055 N N . GLU A 1 273 ? 5.457 4.219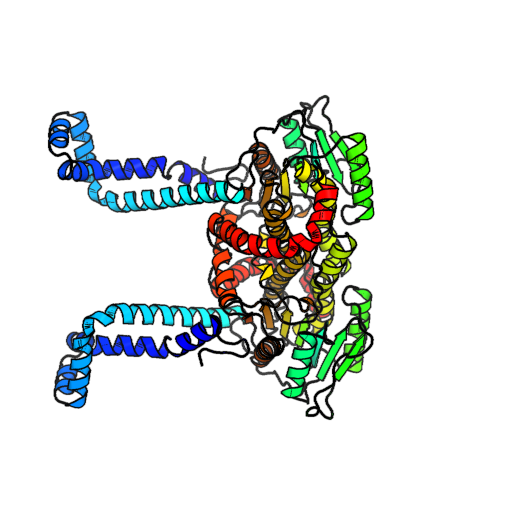 16.703 1 97.69 273 GLU A N 1
ATOM 2056 C CA . GLU A 1 273 ? 6.633 4.438 17.547 1 97.69 273 GLU A CA 1
ATOM 2057 C C . GLU A 1 273 ? 6.488 5.707 18.375 1 97.69 273 GLU A C 1
ATOM 2059 O O . GLU A 1 273 ? 6.82 5.723 19.562 1 97.69 273 GLU A O 1
ATOM 2064 N N . LEU A 1 274 ? 6.004 6.758 17.719 1 97.94 274 LEU A N 1
ATOM 2065 C CA . LEU A 1 274 ? 5.816 8.031 18.422 1 97.94 274 LEU A CA 1
ATOM 2066 C C . LEU A 1 274 ? 4.914 7.855 19.641 1 97.94 274 LEU A C 1
ATOM 2068 O O . LEU A 1 274 ? 5.211 8.383 20.703 1 97.94 274 LEU A O 1
ATOM 2072 N N . LYS A 1 275 ? 3.881 7.102 19.422 1 97.06 275 LYS A N 1
ATOM 2073 C CA . LYS A 1 275 ? 2.898 6.965 20.484 1 97.06 275 LYS A CA 1
ATOM 2074 C C . LYS A 1 275 ? 3.363 5.961 21.531 1 97.06 275 LYS A C 1
ATOM 2076 O O . LYS A 1 275 ? 3.307 6.238 22.734 1 97.06 275 LYS A O 1
ATOM 2081 N N . PHE A 1 276 ? 3.941 4.84 21.141 1 96.19 276 PHE A N 1
ATOM 2082 C CA . PHE A 1 276 ? 4.051 3.713 22.062 1 96.19 276 PHE A CA 1
ATOM 2083 C C . PHE A 1 276 ? 5.504 3.488 22.469 1 96.19 276 PHE A C 1
ATOM 2085 O O . PHE A 1 276 ? 5.777 2.773 23.438 1 96.19 276 PHE A O 1
ATOM 2092 N N . MET A 1 277 ? 6.414 4.09 21.734 1 96.06 277 MET A N 1
ATOM 2093 C CA . MET A 1 277 ? 7.816 3.85 22.078 1 96.06 277 MET A CA 1
ATOM 2094 C C . MET A 1 277 ? 8.492 5.137 22.547 1 96.06 277 MET A C 1
ATOM 2096 O O . MET A 1 277 ? 9.312 5.117 23.453 1 96.06 277 MET A O 1
ATOM 2100 N N . TYR A 1 278 ? 8.125 6.23 21.922 1 96.88 278 TYR A N 1
ATOM 2101 C CA . TYR A 1 278 ? 8.805 7.488 22.203 1 96.88 278 TYR A CA 1
ATOM 2102 C C . TYR A 1 278 ? 8.008 8.344 23.172 1 96.88 278 TYR A C 1
ATOM 2104 O O . TYR A 1 278 ? 8.516 9.336 23.703 1 96.88 278 TYR A O 1
ATOM 2112 N N . ASP A 1 279 ? 6.715 8.031 23.406 1 95.12 279 ASP A N 1
ATOM 2113 C CA . ASP A 1 279 ? 5.812 8.805 24.25 1 95.12 279 ASP A CA 1
ATOM 2114 C C . ASP A 1 279 ? 5.758 10.266 23.812 1 95.12 279 ASP A C 1
ATOM 2116 O O . ASP A 1 279 ? 5.965 11.172 24.609 1 95.12 279 ASP A O 1
ATOM 2120 N N . ALA A 1 280 ? 5.633 10.461 22.578 1 97.62 280 ALA A N 1
ATOM 2121 C CA . ALA A 1 280 ? 5.531 11.781 21.953 1 97.62 280 ALA A CA 1
ATOM 2122 C C . ALA A 1 280 ? 4.246 11.898 21.141 1 97.62 280 ALA A C 1
ATOM 2124 O O . ALA A 1 280 ? 4.293 12.102 19.922 1 97.62 280 ALA A O 1
ATOM 2125 N N . PRO A 1 281 ? 3.088 11.883 21.781 1 97.31 281 PRO A N 1
ATOM 2126 C CA . PRO A 1 281 ? 1.791 11.836 21.094 1 97.31 281 PRO A CA 1
ATOM 2127 C C . PRO A 1 281 ? 1.452 13.141 20.391 1 97.31 281 PRO A C 1
ATOM 2129 O O . PRO A 1 281 ? 0.498 13.188 19.609 1 97.31 281 PRO A O 1
ATOM 2132 N N . ARG A 1 282 ? 2.279 14.211 20.594 1 98.62 282 ARG A N 1
ATOM 2133 C CA . ARG A 1 282 ? 1.947 15.492 19.984 1 98.62 282 ARG A CA 1
ATOM 2134 C C . ARG A 1 282 ? 2.777 15.734 18.734 1 98.62 282 ARG A C 1
ATOM 2136 O O . ARG A 1 282 ? 2.576 16.734 18.031 1 98.62 282 ARG A O 1
ATOM 2143 N N . VAL A 1 283 ? 3.789 14.875 18.5 1 98.75 283 VAL A N 1
ATOM 2144 C CA . VAL A 1 283 ? 4.465 14.953 17.203 1 98.75 283 VAL A CA 1
ATOM 2145 C C . VAL A 1 283 ? 3.527 14.484 16.094 1 98.75 283 VAL A C 1
ATOM 2147 O O . VAL A 1 283 ? 2.965 13.391 16.172 1 98.75 283 VAL A O 1
ATOM 2150 N N . ARG A 1 284 ? 3.33 15.312 15.086 1 98.81 284 ARG A N 1
ATOM 2151 C CA . ARG A 1 284 ? 2.309 15.133 14.055 1 98.81 284 ARG A CA 1
ATOM 2152 C C . ARG A 1 284 ? 2.914 14.547 12.781 1 98.81 284 ARG A C 1
ATOM 2154 O O . ARG A 1 284 ? 4.109 14.719 12.523 1 98.81 284 ARG A O 1
ATOM 2161 N N . GLN A 1 285 ? 2.047 13.883 12.055 1 98.69 285 GLN A N 1
ATOM 2162 C CA . GLN A 1 285 ? 2.396 13.422 10.711 1 98.69 285 GLN A CA 1
ATOM 2163 C C . GLN A 1 285 ? 1.288 13.75 9.719 1 98.69 285 GLN A C 1
ATOM 2165 O O . GLN A 1 285 ? 0.104 13.625 10.031 1 98.69 285 GLN A O 1
ATOM 2170 N N . THR A 1 286 ? 1.688 14.195 8.57 1 98.62 286 THR A N 1
ATOM 2171 C CA . THR A 1 286 ? 0.749 14.383 7.469 1 98.62 286 THR A CA 1
ATOM 2172 C C . THR A 1 286 ? 1.226 13.648 6.219 1 98.62 286 THR A C 1
ATOM 2174 O O . THR A 1 286 ? 2.391 13.766 5.832 1 98.62 286 THR A O 1
ATOM 2177 N N . LEU A 1 287 ? 0.406 12.867 5.629 1 97.75 287 LEU A N 1
ATOM 2178 C CA . LEU A 1 287 ? 0.682 12.133 4.398 1 97.75 287 LEU A CA 1
ATOM 2179 C C . LEU A 1 287 ? -0.19 12.648 3.256 1 97.75 287 LEU A C 1
ATOM 2181 O O . LEU A 1 287 ? -1.419 12.633 3.354 1 97.75 287 LEU A O 1
ATOM 2185 N N . GLY A 1 288 ? 0.433 13.148 2.209 1 96.94 288 GLY A N 1
ATOM 2186 C CA . GLY A 1 288 ? -0.295 13.547 1.015 1 96.94 288 GLY A CA 1
ATOM 2187 C C . GLY A 1 288 ? -0.449 12.422 0.008 1 96.94 288 GLY A C 1
ATOM 2188 O O . GLY A 1 288 ? 0.539 11.805 -0.4 1 96.94 288 GLY A O 1
ATOM 2189 N N . ILE A 1 289 ? -1.611 12.117 -0.344 1 95.12 289 ILE A N 1
ATOM 2190 C CA . ILE A 1 289 ? -1.905 11.211 -1.443 1 95.12 289 ILE A CA 1
ATOM 2191 C C . ILE A 1 289 ? -2.402 12 -2.652 1 95.12 289 ILE A C 1
ATOM 2193 O O . ILE A 1 289 ? -3.598 12.273 -2.771 1 95.12 289 ILE A O 1
ATOM 2197 N N . PHE A 1 290 ? -1.504 12.266 -3.553 1 92.94 290 PHE A N 1
ATOM 2198 C CA . PHE A 1 290 ? -1.768 13.211 -4.629 1 92.94 290 PHE A CA 1
ATOM 2199 C C . PHE A 1 290 ? -1.862 12.492 -5.969 1 92.94 290 PHE A C 1
ATOM 2201 O O . PHE A 1 290 ? -1.183 11.492 -6.191 1 92.94 290 PHE A O 1
ATOM 2208 N N . GLY A 1 291 ? -2.725 13.008 -6.816 1 88.81 291 GLY A N 1
ATOM 2209 C CA . GLY A 1 291 ? -2.703 12.633 -8.219 1 88.81 291 GLY A CA 1
ATOM 2210 C C . GLY A 1 291 ? -1.616 13.344 -9.008 1 88.81 291 GLY A C 1
ATOM 2211 O O . GLY A 1 291 ? -0.585 13.719 -8.453 1 88.81 291 GLY A O 1
ATOM 2212 N N . PHE A 1 292 ? -1.824 13.5 -10.234 1 83.62 292 PHE A N 1
ATOM 2213 C CA . PHE A 1 292 ? -0.839 14.148 -11.094 1 83.62 292 PHE A CA 1
ATOM 2214 C C . PHE A 1 292 ? -0.776 15.648 -10.812 1 83.62 292 PHE A C 1
ATOM 2216 O O . PHE A 1 292 ? -1.812 16.312 -10.711 1 83.62 292 PHE A O 1
ATOM 2223 N N . ILE A 1 293 ? 0.408 16.062 -10.602 1 87.81 293 ILE A N 1
ATOM 2224 C CA . ILE A 1 293 ? 0.655 17.484 -10.336 1 87.81 293 ILE A CA 1
ATOM 2225 C C . ILE A 1 293 ? 1.529 18.062 -11.438 1 87.81 293 ILE A C 1
ATOM 2227 O O . ILE A 1 293 ? 2.49 17.438 -11.883 1 87.81 293 ILE A O 1
ATOM 2231 N N . ARG A 1 294 ? 1.229 19.234 -11.859 1 84 294 ARG A N 1
ATOM 2232 C CA . ARG A 1 294 ? 1.993 19.891 -12.906 1 84 294 ARG A CA 1
ATOM 2233 C C . ARG A 1 294 ? 3.338 20.375 -12.383 1 84 294 ARG A C 1
ATOM 2235 O O . ARG A 1 294 ? 3.455 21.516 -11.93 1 84 294 ARG A O 1
ATOM 2242 N N . THR A 1 295 ? 4.316 19.5 -12.453 1 81.81 295 THR A N 1
ATOM 2243 C CA . THR A 1 295 ? 5.688 19.781 -12.039 1 81.81 295 THR A CA 1
ATOM 2244 C C . THR A 1 295 ? 6.672 19.375 -13.141 1 81.81 295 THR A C 1
ATOM 2246 O O . THR A 1 295 ? 6.301 18.688 -14.086 1 81.81 295 THR A O 1
ATOM 2249 N N . PRO A 1 296 ? 7.891 19.859 -13.016 1 70.81 296 PRO A N 1
ATOM 2250 C CA . PRO A 1 296 ? 8.906 19.406 -13.961 1 70.81 296 PRO A CA 1
ATOM 2251 C C . PRO A 1 296 ? 9.062 17.891 -13.984 1 70.81 296 PRO A C 1
ATOM 2253 O O . PRO A 1 296 ? 9.414 17.312 -15.016 1 70.81 296 PRO A O 1
ATOM 2256 N N . MET A 1 297 ? 8.75 17.203 -12.984 1 75 297 MET A N 1
ATOM 2257 C CA . MET A 1 297 ? 8.859 15.75 -12.883 1 75 297 MET A CA 1
ATOM 2258 C C . MET A 1 297 ? 7.918 15.062 -13.859 1 75 297 MET A C 1
ATOM 2260 O O . MET A 1 297 ? 8.273 14.047 -14.469 1 75 297 MET A O 1
ATOM 2264 N N . VAL A 1 298 ? 6.68 15.484 -13.961 1 69.81 298 VAL A N 1
ATOM 2265 C CA . VAL A 1 298 ? 5.656 14.875 -14.805 1 69.81 298 VAL A CA 1
ATOM 2266 C C . VAL A 1 298 ? 5.84 15.32 -16.25 1 69.81 298 VAL A C 1
ATOM 2268 O O . VAL A 1 298 ? 5.422 14.625 -17.188 1 69.81 298 VAL A O 1
ATOM 2271 N N . GLY A 1 299 ? 6.645 16.359 -16.469 1 64.88 299 GLY A N 1
ATOM 2272 C CA . GLY A 1 299 ? 6.91 16.875 -17.812 1 64.88 299 GLY A CA 1
ATOM 2273 C C . GLY A 1 299 ? 5.711 17.562 -18.438 1 64.88 299 GLY A C 1
ATOM 2274 O O . GLY A 1 299 ? 4.641 17.641 -17.828 1 64.88 299 GLY A O 1
ATOM 2275 N N . ALA A 1 300 ? 5.875 18.25 -19.516 1 49.69 300 ALA A N 1
ATOM 2276 C CA . ALA A 1 300 ? 4.895 19.047 -20.25 1 49.69 300 ALA A CA 1
ATOM 2277 C C . ALA A 1 300 ? 3.785 18.172 -20.812 1 49.69 300 ALA A C 1
ATOM 2279 O O . ALA A 1 300 ? 2.717 18.672 -21.188 1 49.69 300 ALA A O 1
ATOM 2280 N N . ALA A 1 301 ? 4.098 17.094 -21.016 1 49.09 301 ALA A N 1
ATOM 2281 C CA . ALA A 1 301 ? 3.217 16.281 -21.844 1 49.09 301 ALA A CA 1
ATOM 2282 C C . ALA A 1 301 ? 1.89 16.016 -21.141 1 49.09 301 ALA A C 1
ATOM 2284 O O . ALA A 1 301 ? 0.952 15.492 -21.75 1 49.09 301 ALA A O 1
ATOM 2285 N N . THR A 1 302 ? 1.886 16.25 -19.875 1 53.25 302 THR A N 1
ATOM 2286 C CA . THR A 1 302 ? 0.626 15.773 -19.312 1 53.25 302 THR A CA 1
ATOM 2287 C C . THR A 1 302 ? -0.479 16.812 -19.5 1 53.25 302 THR A C 1
ATOM 2289 O O . THR A 1 302 ? -0.76 17.609 -18.609 1 53.25 302 THR A O 1
ATOM 2292 N N . LYS A 1 303 ? -0.666 17.172 -20.828 1 53.72 303 LYS A N 1
ATOM 2293 C CA . LYS A 1 303 ? -1.892 17.875 -21.188 1 53.72 303 LYS A CA 1
ATOM 2294 C C . LYS A 1 303 ? -3.117 17 -20.969 1 53.72 303 LYS A C 1
ATOM 2296 O O . LYS A 1 303 ? -3.156 15.852 -21.438 1 53.72 303 LYS A O 1
ATOM 2301 N N . GLY A 1 304 ? -3.637 16.781 -19.703 1 58.94 304 GLY A N 1
ATOM 2302 C CA . GLY A 1 304 ? -4.672 15.797 -19.953 1 58.94 304 GLY A CA 1
ATOM 2303 C C . GLY A 1 304 ? -5.508 15.477 -18.734 1 58.94 304 GLY A C 1
ATOM 2304 O O . GLY A 1 304 ? -6.062 14.383 -18.625 1 58.94 304 GLY A O 1
ATOM 2305 N N . GLY A 1 305 ? -5.52 16.578 -17.938 1 65.75 305 GLY A N 1
ATOM 2306 C CA . GLY A 1 305 ? -6.426 16.172 -16.875 1 65.75 305 GLY A CA 1
ATOM 2307 C C . GLY A 1 305 ? -7.836 15.898 -17.375 1 65.75 305 GLY A C 1
ATOM 2308 O O . GLY A 1 305 ? -8.18 16.25 -18.5 1 65.75 305 GLY A O 1
ATOM 2309 N N . SER A 1 306 ? -8.594 14.938 -16.797 1 72.19 306 SER A N 1
ATOM 2310 C CA . SER A 1 306 ? -9.992 14.672 -17.094 1 72.19 306 SER A CA 1
ATOM 2311 C C . SER A 1 306 ? -10.891 15.141 -15.945 1 72.19 306 SER A C 1
ATOM 2313 O O . SER A 1 306 ? -10.406 15.602 -14.914 1 72.19 306 SER A O 1
ATOM 2315 N N . PHE A 1 307 ? -12.141 15.172 -16.281 1 76.81 307 PHE A N 1
ATOM 2316 C CA . PHE A 1 307 ? -13.133 15.516 -15.273 1 76.81 307 PHE A CA 1
ATOM 2317 C C . PHE A 1 307 ? -12.961 14.648 -14.031 1 76.81 307 PHE A C 1
ATOM 2319 O O . PHE A 1 307 ? -13.062 15.148 -12.906 1 76.81 307 PHE A O 1
ATOM 2326 N N . ALA A 1 308 ? -12.594 13.461 -14.219 1 74.75 308 ALA A N 1
ATOM 2327 C CA . ALA A 1 308 ? -12.516 12.508 -13.117 1 74.75 308 ALA A CA 1
ATOM 2328 C C . ALA A 1 308 ? -11.133 12.531 -12.469 1 74.75 308 ALA A C 1
ATOM 2330 O O . ALA A 1 308 ? -10.992 12.242 -11.273 1 74.75 308 ALA A O 1
ATOM 2331 N N . VAL A 1 309 ? -10.125 12.922 -13.305 1 75.25 309 VAL A N 1
ATOM 2332 C CA . VAL A 1 309 ? -8.75 12.945 -12.812 1 75.25 309 VAL A CA 1
ATOM 2333 C C . VAL A 1 309 ? -8.07 14.242 -13.234 1 75.25 309 VAL A C 1
ATOM 2335 O O . VAL A 1 309 ? -7.25 14.25 -14.156 1 75.25 309 VAL A O 1
ATOM 2338 N N . PRO A 1 310 ? -8.352 15.273 -12.484 1 78.62 310 PRO A N 1
ATOM 2339 C CA . PRO A 1 310 ? -7.723 16.547 -12.844 1 78.62 310 PRO A CA 1
ATOM 2340 C C . PRO A 1 310 ? -6.234 16.578 -12.516 1 78.62 310 PRO A C 1
ATOM 2342 O O . PRO A 1 310 ? -5.793 15.938 -11.547 1 78.62 310 PRO A O 1
ATOM 2345 N N . PHE A 1 311 ? -5.523 17.297 -13.273 1 84.44 311 PHE A N 1
ATOM 2346 C CA . PHE A 1 311 ? -4.133 17.594 -12.953 1 84.44 311 PHE A CA 1
ATOM 2347 C C . PHE A 1 311 ? -4.043 18.781 -11.992 1 84.44 311 PHE A C 1
ATOM 2349 O O . PHE A 1 311 ? -4.605 19.844 -12.258 1 84.44 311 PHE A O 1
ATOM 2356 N N . LEU A 1 312 ? -3.352 18.578 -10.969 1 89.62 312 LEU A N 1
ATOM 2357 C CA . LEU A 1 312 ? -3.293 19.562 -9.898 1 89.62 312 LEU A CA 1
ATOM 2358 C C . LEU A 1 312 ? -2.213 20.609 -10.18 1 89.62 312 LEU A C 1
ATOM 2360 O O . LEU A 1 312 ? -1.139 20.266 -10.68 1 89.62 312 LEU A O 1
ATOM 2364 N N . GLU A 1 313 ? -2.572 21.797 -9.828 1 91.31 313 GLU A N 1
ATOM 2365 C CA . GLU A 1 313 ? -1.551 22.844 -9.82 1 91.31 313 GLU A CA 1
ATOM 2366 C C . GLU A 1 313 ? -0.664 22.734 -8.586 1 91.31 313 GLU A C 1
ATOM 2368 O O . GLU A 1 313 ? -1.128 22.344 -7.512 1 91.31 313 GLU A O 1
ATOM 2373 N N . VAL A 1 314 ? 0.582 23.141 -8.742 1 93.56 314 VAL A N 1
ATOM 2374 C CA . VAL A 1 314 ? 1.532 23.109 -7.641 1 93.56 314 VAL A CA 1
ATOM 2375 C C . VAL A 1 314 ? 0.993 23.922 -6.469 1 93.56 314 VAL A C 1
ATOM 2377 O O . VAL A 1 314 ? 1.106 23.516 -5.312 1 93.56 314 VAL A O 1
ATOM 2380 N N . GLU A 1 315 ? 0.354 25.047 -6.738 1 94.38 315 GLU A N 1
ATOM 2381 C CA . GLU A 1 315 ? -0.166 25.953 -5.719 1 94.38 315 GLU A CA 1
ATOM 2382 C C . GLU A 1 315 ? -1.271 25.281 -4.902 1 94.38 315 GLU A C 1
ATOM 2384 O O . GLU A 1 315 ? -1.364 25.484 -3.689 1 94.38 315 GLU A O 1
ATOM 2389 N N . THR A 1 316 ? -2.098 24.5 -5.59 1 94.06 316 THR A N 1
ATOM 2390 C CA . THR A 1 316 ? -3.166 23.781 -4.91 1 94.06 316 THR A CA 1
ATOM 2391 C C . THR A 1 316 ? -2.592 22.812 -3.877 1 94.06 316 THR A C 1
ATOM 2393 O O . THR A 1 316 ? -3.068 22.75 -2.742 1 94.06 316 THR A O 1
ATOM 2396 N N . VAL A 1 317 ? -1.585 22.125 -4.254 1 95.94 317 VAL A N 1
ATOM 2397 C CA . VAL A 1 317 ? -0.96 21.125 -3.389 1 95.94 317 VAL A CA 1
ATOM 2398 C C . VAL A 1 317 ? -0.187 21.828 -2.273 1 95.94 317 VAL A C 1
ATOM 2400 O O . VAL A 1 317 ? -0.279 21.438 -1.106 1 95.94 317 VAL A O 1
ATOM 2403 N N . ALA A 1 318 ? 0.528 22.844 -2.592 1 97.44 318 ALA A N 1
ATOM 2404 C CA . ALA A 1 318 ? 1.315 23.594 -1.616 1 97.44 318 ALA A CA 1
ATOM 2405 C C . ALA A 1 318 ? 0.424 24.188 -0.53 1 97.44 318 ALA A C 1
ATOM 2407 O O . ALA A 1 318 ? 0.736 24.094 0.659 1 97.44 318 ALA A O 1
ATOM 2408 N N . GLU A 1 319 ? -0.664 24.781 -0.932 1 97.25 319 GLU A N 1
ATOM 2409 C CA . GLU A 1 319 ? -1.596 25.375 0.023 1 97.25 319 GLU A CA 1
ATOM 2410 C C . GLU A 1 319 ? -2.168 24.312 0.963 1 97.25 319 GLU A C 1
ATOM 2412 O O . GLU A 1 319 ? -2.293 24.547 2.168 1 97.25 319 GLU A O 1
ATOM 2417 N N . ALA A 1 320 ? -2.518 23.172 0.373 1 96.69 320 ALA A N 1
ATOM 2418 C CA . ALA A 1 320 ? -3.082 22.094 1.186 1 96.69 320 ALA A CA 1
ATOM 2419 C C . ALA A 1 320 ? -2.078 21.609 2.227 1 96.69 320 ALA A C 1
ATOM 2421 O O . ALA A 1 320 ? -2.443 21.344 3.373 1 96.69 320 ALA A O 1
ATOM 2422 N N . ILE A 1 321 ? -0.846 21.469 1.837 1 98.19 321 ILE A N 1
ATOM 2423 C CA . ILE A 1 321 ? 0.208 21.016 2.734 1 98.19 321 ILE A CA 1
ATOM 2424 C C . ILE A 1 321 ? 0.426 22.031 3.846 1 98.19 321 ILE A C 1
ATOM 2426 O O . ILE A 1 321 ? 0.452 21.688 5.027 1 98.19 321 ILE A O 1
ATOM 2430 N N . VAL A 1 322 ? 0.559 23.297 3.479 1 98.62 322 VAL A N 1
ATOM 2431 C CA . VAL A 1 322 ? 0.821 24.344 4.465 1 98.62 322 VAL A CA 1
ATOM 2432 C C . VAL A 1 322 ? -0.38 24.484 5.395 1 98.62 322 VAL A C 1
ATOM 2434 O O . VAL A 1 322 ? -0.218 24.672 6.602 1 98.62 322 VAL A O 1
ATOM 2437 N N . ASP A 1 323 ? -1.624 24.375 4.836 1 98.44 323 ASP A N 1
ATOM 2438 C CA . ASP A 1 323 ? -2.826 24.375 5.664 1 98.44 323 ASP A CA 1
ATOM 2439 C C . ASP A 1 323 ? -2.77 23.281 6.715 1 98.44 323 ASP A C 1
ATOM 2441 O O . ASP A 1 323 ? -3.172 23.484 7.863 1 98.44 323 ASP A O 1
ATOM 2445 N N . SER A 1 324 ? -2.336 22.141 6.277 1 98.06 324 SER A N 1
ATOM 2446 C CA . SER A 1 324 ? -2.27 21.016 7.195 1 98.06 324 SER A CA 1
ATOM 2447 C C . SER A 1 324 ? -1.294 21.281 8.336 1 98.06 324 SER A C 1
ATOM 2449 O O . SER A 1 324 ? -1.57 20.953 9.492 1 98.06 324 SER A O 1
ATOM 2451 N N . VAL A 1 325 ? -0.166 21.859 8.062 1 98.62 325 VAL A N 1
ATOM 2452 C CA . VAL A 1 325 ? 0.815 22.172 9.102 1 98.62 325 VAL A CA 1
ATOM 2453 C C . VAL A 1 325 ? 0.256 23.234 10.031 1 98.62 325 VAL A C 1
ATOM 2455 O O . VAL A 1 325 ? 0.37 23.125 11.258 1 98.62 325 VAL A O 1
ATOM 2458 N N . TYR A 1 326 ? -0.397 24.234 9.484 1 98.25 326 TYR A N 1
ATOM 2459 C CA . TYR A 1 326 ? -0.955 25.312 10.281 1 98.25 326 TYR A CA 1
ATOM 2460 C C . TYR A 1 326 ? -2.121 24.828 11.125 1 98.25 326 TYR A C 1
ATOM 2462 O O . TYR A 1 326 ? -2.459 25.438 12.141 1 98.25 326 TYR A O 1
ATOM 2470 N N . SER A 1 327 ? -2.764 23.797 10.688 1 97.94 327 SER A N 1
ATOM 2471 C CA . SER A 1 327 ? -3.818 23.219 11.516 1 97.94 327 SER A CA 1
ATOM 2472 C C . SER A 1 327 ? -3.26 22.672 12.828 1 97.94 327 SER A C 1
ATOM 2474 O O . SER A 1 327 ? -4 22.469 13.797 1 97.94 327 SER A O 1
ATOM 2476 N N . THR A 1 328 ? -1.943 22.25 12.836 1 98.31 328 THR A N 1
ATOM 2477 C CA . THR A 1 328 ? -1.201 21.719 13.969 1 98.31 328 THR A CA 1
ATOM 2478 C C . THR A 1 328 ? -1.651 20.281 14.273 1 98.31 328 THR A C 1
ATOM 2480 O O . THR A 1 328 ? -1.448 19.797 15.391 1 98.31 328 THR A O 1
ATOM 2483 N N . TYR A 1 329 ? -2.383 19.672 13.32 1 98.44 329 TYR A N 1
ATOM 2484 C CA . TYR A 1 329 ? -2.861 18.312 13.484 1 98.44 329 TYR A CA 1
ATOM 2485 C C . TYR A 1 329 ? -2.312 17.406 12.383 1 98.44 329 TYR A C 1
ATOM 2487 O O . TYR A 1 329 ? -2.012 17.859 11.281 1 98.44 329 TYR A O 1
ATOM 2495 N N . SER A 1 330 ? -2.139 16.109 12.742 1 98.38 330 SER A N 1
ATOM 2496 C CA . SER A 1 330 ? -1.866 15.094 11.734 1 98.38 330 SER A CA 1
ATOM 2497 C C . SER A 1 330 ? -3.041 14.945 10.773 1 98.38 330 SER A C 1
ATOM 2499 O O . SER A 1 330 ? -4.191 15.164 11.156 1 98.38 330 SER A O 1
ATOM 2501 N N . SER A 1 331 ? -2.727 14.578 9.516 1 96.44 331 SER A N 1
ATOM 2502 C CA . SER A 1 331 ? -3.801 14.359 8.555 1 96.44 331 SER A CA 1
ATOM 2503 C C . SER A 1 331 ? -3.309 13.562 7.348 1 96.44 331 SER A C 1
ATOM 2505 O O . SER A 1 331 ? -2.102 13.414 7.145 1 96.44 331 SER A O 1
ATOM 2507 N N . THR A 1 332 ? -4.195 12.961 6.633 1 95.19 332 THR A N 1
ATOM 2508 C CA . THR A 1 332 ? -3.975 12.469 5.281 1 95.19 332 THR A CA 1
ATOM 2509 C C . THR A 1 332 ? -4.703 13.336 4.262 1 95.19 332 THR A C 1
ATOM 2511 O O . THR A 1 332 ? -5.926 13.492 4.332 1 95.19 332 THR A O 1
ATOM 2514 N N . ILE A 1 333 ? -3.969 13.914 3.334 1 95.19 333 ILE A N 1
ATOM 2515 C CA . ILE A 1 333 ? -4.535 14.789 2.312 1 95.19 333 ILE A CA 1
ATOM 2516 C C . ILE A 1 333 ? -4.766 14 1.026 1 95.19 333 ILE A C 1
ATOM 2518 O O . ILE A 1 333 ? -3.842 13.367 0.505 1 95.19 333 ILE A O 1
ATOM 2522 N N . TYR A 1 334 ? -5.902 13.938 0.619 1 91.94 334 TYR A N 1
ATOM 2523 C CA . TYR A 1 334 ? -6.223 13.367 -0.686 1 91.94 334 TYR A CA 1
ATOM 2524 C C . TYR A 1 334 ? -6.523 14.469 -1.701 1 91.94 334 TYR A C 1
ATOM 2526 O O . TYR A 1 334 ? -7.512 15.188 -1.567 1 91.94 334 TYR A O 1
ATOM 2534 N N . LEU A 1 335 ? -5.672 14.586 -2.678 1 90.12 335 LEU A N 1
ATOM 2535 C CA . LEU A 1 335 ? -5.887 15.539 -3.766 1 90.12 335 LEU A CA 1
ATOM 2536 C C . LEU A 1 335 ? -5.641 14.875 -5.117 1 90.12 335 LEU A C 1
ATOM 2538 O O . LEU A 1 335 ? -4.543 14.383 -5.379 1 90.12 335 LEU A O 1
ATOM 2542 N N . PRO A 1 336 ? -6.684 14.797 -6.055 1 86.25 336 PRO A N 1
ATOM 2543 C CA . PRO A 1 336 ? -8.055 15.297 -5.883 1 86.25 336 PRO A CA 1
ATOM 2544 C C . PRO A 1 336 ? -8.859 14.461 -4.891 1 86.25 336 PRO A C 1
ATOM 2546 O O . PRO A 1 336 ? -8.375 13.445 -4.391 1 86.25 336 PRO A O 1
ATOM 2549 N N . GLY A 1 337 ? -9.984 14.867 -4.516 1 79.88 337 GLY A N 1
ATOM 2550 C CA . GLY A 1 337 ? -10.836 14.18 -3.564 1 79.88 337 GLY A CA 1
ATOM 2551 C C . GLY A 1 337 ? -11.148 12.75 -3.969 1 79.88 337 GLY A C 1
ATOM 2552 O O . GLY A 1 337 ? -11.289 11.875 -3.113 1 79.88 337 GLY A O 1
ATOM 2553 N N . ALA A 1 338 ? -11.219 12.5 -5.211 1 75.62 338 ALA A N 1
ATOM 2554 C CA . ALA A 1 338 ? -11.492 11.164 -5.738 1 75.62 338 ALA A CA 1
ATOM 2555 C C . ALA A 1 338 ? -10.414 10.172 -5.297 1 75.62 338 ALA A C 1
ATOM 2557 O O . ALA A 1 338 ? -10.656 8.969 -5.262 1 75.62 338 ALA A O 1
ATOM 2558 N N . ALA A 1 339 ? -9.305 10.656 -4.949 1 76.88 339 ALA A N 1
ATOM 2559 C CA . ALA A 1 339 ? -8.234 9.797 -4.441 1 76.88 339 ALA A CA 1
ATOM 2560 C C . ALA A 1 339 ? -8.656 9.117 -3.143 1 76.88 339 ALA A C 1
ATOM 2562 O O . ALA A 1 339 ? -8.289 7.965 -2.895 1 76.88 339 ALA A O 1
ATOM 2563 N N . GLY A 1 340 ? -9.422 9.828 -2.398 1 77.5 340 GLY A N 1
ATOM 2564 C CA . GLY A 1 340 ? -9.938 9.234 -1.177 1 77.5 340 GLY A CA 1
ATOM 2565 C C . GLY A 1 340 ? -10.867 8.062 -1.433 1 77.5 340 GLY A C 1
ATOM 2566 O O . GLY A 1 340 ? -10.836 7.066 -0.706 1 77.5 340 GLY A O 1
ATOM 2567 N N . PHE A 1 341 ? -11.594 8.203 -2.5 1 77.31 341 PHE A N 1
ATOM 2568 C CA . PHE A 1 341 ? -12.477 7.113 -2.896 1 77.31 341 PHE A CA 1
ATOM 2569 C C . PHE A 1 341 ? -11.68 5.887 -3.314 1 77.31 341 PHE A C 1
ATOM 2571 O O . PHE A 1 341 ? -12.008 4.766 -2.924 1 77.31 341 PHE A O 1
ATOM 2578 N N . SER A 1 342 ? -10.664 6.133 -4.016 1 76.5 342 SER A N 1
ATOM 2579 C CA . SER A 1 342 ? -9.805 5.035 -4.457 1 76.5 342 SER A CA 1
ATOM 2580 C C . SER A 1 342 ? -9.148 4.336 -3.275 1 76.5 342 SER A C 1
ATOM 2582 O O . SER A 1 342 ? -9.008 3.111 -3.271 1 76.5 342 SER A O 1
ATOM 2584 N N . ALA A 1 343 ? -8.789 5.137 -2.324 1 78.06 343 ALA A N 1
ATOM 2585 C CA . ALA A 1 343 ? -8.195 4.559 -1.123 1 78.06 343 ALA A CA 1
ATOM 2586 C C . ALA A 1 343 ? -9.188 3.674 -0.383 1 78.06 343 ALA A C 1
ATOM 2588 O O . ALA A 1 343 ? -8.805 2.666 0.218 1 78.06 343 ALA A O 1
ATOM 2589 N N . GLY A 1 344 ? -10.414 3.961 -0.492 1 82.25 344 GLY A N 1
ATOM 2590 C CA . GLY A 1 344 ? -11.453 3.16 0.139 1 82.25 344 GLY A CA 1
ATOM 2591 C C . GLY A 1 344 ? -11.688 1.831 -0.552 1 82.25 344 GLY A C 1
ATOM 2592 O O . GLY A 1 344 ? -12.164 0.879 0.066 1 82.25 344 GLY A O 1
ATOM 2593 N N . LEU A 1 345 ? -11.273 1.804 -1.787 1 81.69 345 LEU A N 1
ATOM 2594 C CA . LEU A 1 345 ? -11.492 0.591 -2.566 1 81.69 345 LEU A CA 1
ATOM 2595 C C . LEU A 1 345 ? -10.445 -0.465 -2.242 1 81.69 345 LEU A C 1
ATOM 2597 O O . LEU A 1 345 ? -10.555 -1.612 -2.68 1 81.69 345 LEU A O 1
ATOM 2601 N N . ARG A 1 346 ? -9.484 -0.149 -1.451 1 84.06 346 ARG A N 1
ATOM 2602 C CA . ARG A 1 346 ? -8.406 -1.082 -1.128 1 84.06 346 ARG A CA 1
ATOM 2603 C C . ARG A 1 346 ? -8.945 -2.312 -0.408 1 84.06 346 ARG A C 1
ATOM 2605 O O . ARG A 1 346 ? -8.305 -3.361 -0.388 1 84.06 346 ARG A O 1
ATOM 2612 N N . GLY A 1 347 ? -10.141 -2.119 0.137 1 85.81 347 GLY A N 1
ATOM 2613 C CA . GLY A 1 347 ? -10.734 -3.244 0.839 1 85.81 347 GLY A CA 1
ATOM 2614 C C . GLY A 1 347 ? -11.742 -4 0.001 1 85.81 347 GLY A C 1
ATOM 2615 O O . GLY A 1 347 ? -12.375 -4.945 0.483 1 85.81 347 GLY A O 1
ATOM 2616 N N . ALA A 1 348 ? -11.898 -3.605 -1.234 1 87.5 348 ALA A N 1
ATOM 2617 C CA . ALA A 1 348 ? -12.852 -4.27 -2.123 1 87.5 348 ALA A CA 1
ATOM 2618 C C . ALA A 1 348 ? -12.344 -5.648 -2.537 1 87.5 348 ALA A C 1
ATOM 2620 O O . ALA A 1 348 ? -11.164 -5.953 -2.385 1 87.5 348 ALA A O 1
ATOM 2621 N N . PRO A 1 349 ? -13.297 -6.449 -2.98 1 88.62 349 PRO A N 1
ATOM 2622 C CA . PRO A 1 349 ? -12.852 -7.738 -3.512 1 88.62 349 PRO A CA 1
ATOM 2623 C C . PRO A 1 349 ? -11.766 -7.594 -4.578 1 88.62 349 PRO A C 1
ATOM 2625 O O . PRO A 1 349 ? -11.789 -6.641 -5.363 1 88.62 349 PRO A O 1
ATOM 2628 N N . THR A 1 350 ? -10.93 -8.516 -4.605 1 90.12 350 THR A N 1
ATOM 2629 C CA . THR A 1 350 ? -9.734 -8.445 -5.434 1 90.12 350 THR A CA 1
ATOM 2630 C C . THR A 1 350 ? -10.102 -8.273 -6.906 1 90.12 350 THR A C 1
ATOM 2632 O O . THR A 1 350 ? -9.43 -7.555 -7.645 1 90.12 350 THR A O 1
ATOM 2635 N N . TRP A 1 351 ? -11.172 -8.922 -7.324 1 92.88 351 TRP A N 1
ATOM 2636 C CA . TRP A 1 351 ? -11.539 -8.828 -8.734 1 92.88 351 TRP A CA 1
ATOM 2637 C C . TRP A 1 351 ? -11.914 -7.398 -9.102 1 92.88 351 TRP A C 1
ATOM 2639 O O . TRP A 1 351 ? -11.664 -6.953 -10.227 1 92.88 351 TRP A O 1
ATOM 2649 N N . MET A 1 352 ? -12.547 -6.699 -8.195 1 90.62 352 MET A N 1
ATOM 2650 C CA . MET A 1 352 ? -12.891 -5.305 -8.453 1 90.62 352 MET A CA 1
ATOM 2651 C C . MET A 1 352 ? -11.641 -4.445 -8.562 1 90.62 352 MET A C 1
ATOM 2653 O O . MET A 1 352 ? -11.531 -3.605 -9.453 1 90.62 352 MET A O 1
ATOM 2657 N N . LEU A 1 353 ? -10.711 -4.73 -7.688 1 89.06 353 LEU A N 1
ATOM 2658 C CA . LEU A 1 353 ? -9.461 -3.979 -7.688 1 89.06 353 LEU A CA 1
ATOM 2659 C C . LEU A 1 353 ? -8.648 -4.27 -8.945 1 89.06 353 LEU A C 1
ATOM 2661 O O . LEU A 1 353 ? -8.086 -3.357 -9.555 1 89.06 353 LEU A O 1
ATOM 2665 N N . THR A 1 354 ? -8.594 -5.504 -9.273 1 91.69 354 THR A N 1
ATOM 2666 C CA . THR A 1 354 ? -7.875 -5.906 -10.484 1 91.69 354 THR A CA 1
ATOM 2667 C C . THR A 1 354 ? -8.469 -5.227 -11.711 1 91.69 354 THR A C 1
ATOM 2669 O O . THR A 1 354 ? -7.73 -4.68 -12.539 1 91.69 354 THR A O 1
ATOM 2672 N N . ASN A 1 355 ? -9.75 -5.184 -11.805 1 90.75 355 ASN A N 1
ATOM 2673 C CA . ASN A 1 355 ? -10.391 -4.586 -12.977 1 90.75 355 ASN A CA 1
ATOM 2674 C C . ASN A 1 355 ? -10.234 -3.07 -12.984 1 90.75 355 ASN A C 1
ATOM 2676 O O . ASN A 1 355 ? -10.133 -2.461 -14.047 1 90.75 355 ASN A O 1
ATOM 2680 N N . LEU A 1 356 ? -10.258 -2.541 -11.82 1 87.06 356 LEU A N 1
ATOM 2681 C CA . LEU A 1 356 ? -9.977 -1.112 -11.727 1 87.06 356 LEU A CA 1
ATOM 2682 C C . LEU A 1 356 ? -8.562 -0.804 -12.203 1 87.06 356 LEU A C 1
ATOM 2684 O O . LEU A 1 356 ? -8.352 0.143 -12.961 1 87.06 356 LEU A O 1
ATOM 2688 N N . ARG A 1 357 ? -7.609 -1.57 -11.734 1 90 357 ARG A N 1
ATOM 2689 C CA . ARG A 1 357 ? -6.219 -1.392 -12.141 1 90 357 ARG A CA 1
ATOM 2690 C C . ARG A 1 357 ? -6.062 -1.596 -13.648 1 90 357 ARG A C 1
ATOM 2692 O O . ARG A 1 357 ? -5.305 -0.875 -14.297 1 90 357 ARG A O 1
ATOM 2699 N N . PHE A 1 358 ? -6.742 -2.574 -14.164 1 92.88 358 PHE A N 1
ATOM 2700 C CA . PHE A 1 358 ? -6.66 -2.846 -15.594 1 92.88 358 PHE A CA 1
ATOM 2701 C C . PHE A 1 358 ? -7.23 -1.683 -16.406 1 92.88 358 PHE A C 1
ATOM 2703 O O . PHE A 1 358 ? -6.668 -1.299 -17.422 1 92.88 358 PHE A O 1
ATOM 2710 N N . GLY A 1 359 ? -8.375 -1.15 -15.914 1 86.75 359 GLY A N 1
ATOM 2711 C CA . GLY A 1 359 ? -8.938 0.013 -16.578 1 86.75 359 GLY A CA 1
ATOM 2712 C C . GLY A 1 359 ? -7.988 1.193 -16.625 1 86.75 359 GLY A C 1
ATOM 2713 O O . GLY A 1 359 ? -7.762 1.776 -17.688 1 86.75 359 GLY A O 1
ATOM 2714 N N . PHE A 1 360 ? -7.371 1.443 -15.555 1 82.94 360 PHE A N 1
ATOM 2715 C CA . PHE A 1 360 ? -6.418 2.541 -15.445 1 82.94 360 PHE A CA 1
ATOM 2716 C C . PHE A 1 360 ? -5.121 2.205 -16.172 1 82.94 360 PHE A C 1
ATOM 2718 O O . PHE A 1 360 ? -4.543 3.059 -16.844 1 82.94 360 PHE A O 1
ATOM 2725 N N . GLY A 1 361 ? -4.707 1.022 -16.094 1 87.94 361 GLY A N 1
ATOM 2726 C CA . GLY A 1 361 ? -3.438 0.576 -16.641 1 87.94 361 GLY A CA 1
ATOM 2727 C C . GLY A 1 361 ? -3.428 0.536 -18.156 1 87.94 361 GLY A C 1
ATOM 2728 O O . GLY A 1 361 ? -2.426 0.879 -18.781 1 87.94 361 GLY A O 1
ATOM 2729 N N . ALA A 1 362 ? -4.539 0.165 -18.703 1 89.31 362 ALA A N 1
ATOM 2730 C CA . ALA A 1 362 ? -4.645 0.097 -20.156 1 89.31 362 ALA A CA 1
ATOM 2731 C C . ALA A 1 362 ? -4.406 1.466 -20.781 1 89.31 362 ALA A C 1
ATOM 2733 O O . ALA A 1 362 ? -3.674 1.584 -21.766 1 89.31 362 ALA A O 1
ATOM 2734 N N . GLY A 1 363 ? -5.035 2.434 -20.203 1 83.62 363 GLY A N 1
ATOM 2735 C CA . GLY A 1 363 ? -4.867 3.785 -20.703 1 83.62 363 GLY A CA 1
ATOM 2736 C C . GLY A 1 363 ? -3.441 4.293 -20.594 1 83.62 363 GLY A C 1
ATOM 2737 O O . GLY A 1 363 ? -2.9 4.863 -21.531 1 83.62 363 GLY A O 1
ATOM 2738 N N . LEU A 1 364 ? -2.809 4.039 -19.547 1 84.94 364 LEU A N 1
ATOM 2739 C CA . LEU A 1 364 ? -1.443 4.5 -19.312 1 84.94 364 LEU A CA 1
ATOM 2740 C C . LEU A 1 364 ? -0.46 3.758 -20.219 1 84.94 364 LEU A C 1
ATOM 2742 O O . LEU A 1 364 ? 0.492 4.352 -20.719 1 84.94 364 LEU A O 1
ATOM 2746 N N . ALA A 1 365 ? -0.667 2.518 -20.344 1 89.25 365 ALA A N 1
ATOM 2747 C CA . ALA A 1 365 ? 0.191 1.72 -21.219 1 89.25 365 ALA A CA 1
ATOM 2748 C C . ALA A 1 365 ? 0.124 2.217 -22.656 1 89.25 365 ALA A C 1
ATOM 2750 O O . ALA A 1 365 ? 1.148 2.309 -23.344 1 89.25 365 ALA A O 1
ATOM 2751 N N . LYS A 1 366 ? -1.075 2.527 -23.109 1 86.31 366 LYS A N 1
ATOM 2752 C CA . LYS A 1 366 ? -1.262 3.033 -24.469 1 86.31 366 LYS A CA 1
ATOM 2753 C C . LYS A 1 366 ? -0.478 4.324 -24.688 1 86.31 366 LYS A C 1
ATOM 2755 O O . LYS A 1 366 ? 0.076 4.543 -25.766 1 86.31 366 LYS A O 1
ATOM 2760 N N . LEU A 1 367 ? -0.375 5.059 -23.672 1 82.12 367 LEU A N 1
ATOM 2761 C CA . LEU A 1 367 ? 0.324 6.34 -23.75 1 82.12 367 LEU A CA 1
ATOM 2762 C C . LEU A 1 367 ? 1.835 6.133 -23.766 1 82.12 367 LEU A C 1
ATOM 2764 O O . LEU A 1 367 ? 2.57 6.922 -24.359 1 82.12 367 LEU A O 1
ATOM 2768 N N . ARG A 1 368 ? 2.254 5.062 -23.172 1 85.56 368 ARG A N 1
ATOM 2769 C CA . ARG A 1 368 ? 3.684 4.883 -22.953 1 85.56 368 ARG A CA 1
ATOM 2770 C C . ARG A 1 368 ? 4.293 3.969 -24 1 85.56 368 ARG A C 1
ATOM 2772 O O . ARG A 1 368 ? 5.504 4 -24.234 1 85.56 368 ARG A O 1
ATOM 2779 N N . MET A 1 369 ? 3.553 3.229 -24.703 1 86.56 369 MET A N 1
ATOM 2780 C CA . MET A 1 369 ? 4.02 2.176 -25.594 1 86.56 369 MET A CA 1
ATOM 2781 C C . MET A 1 369 ? 4.809 2.764 -26.766 1 86.56 369 MET A C 1
ATOM 2783 O O . MET A 1 369 ? 5.805 2.188 -27.203 1 86.56 369 MET A O 1
ATOM 2787 N N . PRO A 1 370 ? 4.43 3.92 -27.234 1 85.62 370 PRO A N 1
ATOM 2788 C CA . PRO A 1 370 ? 5.223 4.461 -28.344 1 85.62 370 PRO A CA 1
ATOM 2789 C C . PRO A 1 370 ? 6.684 4.691 -27.953 1 85.62 370 PRO A C 1
ATOM 2791 O O . PRO A 1 370 ? 7.578 4.527 -28.797 1 85.62 370 PRO A O 1
ATOM 2794 N N . ALA A 1 371 ? 6.934 4.922 -26.734 1 86.94 371 ALA A N 1
ATOM 2795 C CA . ALA A 1 371 ? 8.289 5.223 -26.281 1 86.94 371 ALA A CA 1
ATOM 2796 C C . ALA A 1 371 ? 9.07 3.941 -26.016 1 86.94 371 ALA A C 1
ATOM 2798 O O . ALA A 1 371 ? 10.305 3.93 -26.109 1 86.94 371 ALA A O 1
ATOM 2799 N N . PHE A 1 372 ? 8.352 2.791 -25.781 1 91.5 372 PHE A N 1
ATOM 2800 C CA . PHE A 1 372 ? 9.078 1.638 -25.25 1 91.5 372 PHE A CA 1
ATOM 2801 C C . PHE A 1 372 ? 8.82 0.405 -26.109 1 91.5 372 PHE A C 1
ATOM 2803 O O . PHE A 1 372 ? 9.469 -0.628 -25.938 1 91.5 372 PHE A O 1
ATOM 2810 N N . GLY A 1 373 ? 7.895 0.506 -27 1 90.19 373 GLY A N 1
ATOM 2811 C CA . GLY A 1 373 ? 7.449 -0.646 -27.781 1 90.19 373 GLY A CA 1
ATOM 2812 C C . GLY A 1 373 ? 8.578 -1.326 -28.531 1 90.19 373 GLY A C 1
ATOM 2813 O O . GLY A 1 373 ? 8.688 -2.555 -28.516 1 90.19 373 GLY A O 1
ATOM 2814 N N . GLU A 1 374 ? 9.406 -0.532 -29.141 1 91.38 374 GLU A N 1
ATOM 2815 C CA . GLU A 1 374 ? 10.5 -1.092 -29.938 1 91.38 374 GLU A CA 1
ATOM 2816 C C . GLU A 1 374 ? 11.508 -1.812 -29.047 1 91.38 374 GLU A C 1
ATOM 2818 O O . GLU A 1 374 ? 11.969 -2.904 -29.391 1 91.38 374 GLU A O 1
ATOM 2823 N N . GLN A 1 375 ? 11.867 -1.239 -27.969 1 91.56 375 GLN A N 1
ATOM 2824 C CA . GLN A 1 375 ? 12.82 -1.851 -27.047 1 91.56 375 GLN A CA 1
ATOM 2825 C C . GLN A 1 375 ? 12.273 -3.162 -26.484 1 91.56 375 GLN A C 1
ATOM 2827 O O . GLN A 1 375 ? 13.016 -4.141 -26.359 1 91.56 375 GLN A O 1
ATOM 2832 N N . ILE A 1 376 ? 11.016 -3.156 -26.141 1 93.31 376 ILE A N 1
ATOM 2833 C CA . ILE A 1 376 ? 10.367 -4.34 -25.594 1 93.31 376 ILE A CA 1
ATOM 2834 C C . ILE A 1 376 ? 10.375 -5.461 -26.625 1 93.31 376 ILE A C 1
ATOM 2836 O O . ILE A 1 376 ? 10.727 -6.602 -26.312 1 93.31 376 ILE A O 1
ATOM 2840 N N . ARG A 1 377 ? 10.109 -5.117 -27.828 1 90.81 377 ARG A N 1
ATOM 2841 C CA . ARG A 1 377 ? 10.086 -6.102 -28.906 1 90.81 377 ARG A CA 1
ATOM 2842 C C . ARG A 1 377 ? 11.477 -6.691 -29.141 1 90.81 377 ARG A C 1
ATOM 2844 O O . ARG A 1 377 ? 11.609 -7.891 -29.391 1 90.81 377 ARG A O 1
ATOM 2851 N N . LYS A 1 378 ? 12.445 -5.863 -28.984 1 90.88 378 LYS A N 1
ATOM 2852 C CA . LYS A 1 378 ? 13.812 -6.32 -29.188 1 90.88 378 LYS A CA 1
ATOM 2853 C C . LYS A 1 378 ? 14.211 -7.371 -28.156 1 90.88 378 LYS A C 1
ATOM 2855 O O . LYS A 1 378 ? 14.969 -8.297 -28.469 1 90.88 378 LYS A O 1
ATOM 2860 N N . ILE A 1 379 ? 13.688 -7.215 -26.969 1 88.12 379 ILE A N 1
ATOM 2861 C CA . ILE A 1 379 ? 14.055 -8.109 -25.875 1 88.12 379 ILE A CA 1
ATOM 2862 C C . ILE A 1 379 ? 13.211 -9.383 -25.953 1 88.12 379 ILE A C 1
ATOM 2864 O O . ILE A 1 379 ? 13.672 -10.469 -25.594 1 88.12 379 ILE A O 1
ATOM 2868 N N . THR A 1 380 ? 11.961 -9.164 -26.484 1 85.25 380 THR A N 1
ATOM 2869 C CA . THR A 1 380 ? 11.008 -10.258 -26.359 1 85.25 380 THR A CA 1
ATOM 2870 C C . THR A 1 380 ? 10.828 -10.969 -27.688 1 85.25 380 THR A C 1
ATOM 2872 O O . THR A 1 380 ? 9.914 -11.789 -27.844 1 85.25 380 THR A O 1
ATOM 2875 N N . GLN A 1 381 ? 11.516 -10.344 -28.812 1 74.31 381 GLN A N 1
ATOM 2876 C CA . GLN A 1 381 ? 11.375 -10.953 -30.125 1 74.31 381 GLN A CA 1
ATOM 2877 C C . GLN A 1 381 ? 11.523 -12.469 -30.047 1 74.31 381 GLN A C 1
ATOM 2879 O O . GLN A 1 381 ? 12.469 -12.977 -29.438 1 74.31 381 GLN A O 1
ATOM 2884 N N . ARG A 1 382 ? 10.188 -12.992 -30.109 1 47.91 382 ARG A N 1
ATOM 2885 C CA . ARG A 1 382 ? 9.883 -14.414 -30.25 1 47.91 382 ARG A CA 1
ATOM 2886 C C . ARG A 1 382 ? 10.359 -14.938 -31.594 1 47.91 382 ARG A C 1
ATOM 2888 O O . ARG A 1 382 ? 10.359 -14.211 -32.594 1 47.91 382 ARG A O 1
ATOM 2895 N N . MET B 1 1 ? -11.062 -31.25 10.883 1 63.16 1 MET B N 1
ATOM 2896 C CA . MET B 1 1 ? -10.32 -31.078 12.133 1 63.16 1 MET B CA 1
ATOM 2897 C C . MET B 1 1 ? -10.055 -29.609 12.414 1 63.16 1 MET B C 1
ATOM 2899 O O . MET B 1 1 ? -9.672 -28.859 11.516 1 63.16 1 MET B O 1
ATOM 2903 N N . PHE B 1 2 ? -10.508 -29.172 13.555 1 73.06 2 PHE B N 1
ATOM 2904 C CA . PHE B 1 2 ? -10.469 -27.797 14.023 1 73.06 2 PHE B CA 1
ATOM 2905 C C . PHE B 1 2 ? -9.031 -27.328 14.227 1 73.06 2 PHE B C 1
ATOM 2907 O O . PHE B 1 2 ? -8.773 -26.156 14.469 1 73.06 2 PHE B O 1
ATOM 2914 N N . THR B 1 3 ? -8.086 -28.406 13.953 1 77.94 3 THR B N 1
ATOM 2915 C CA . THR B 1 3 ? -6.688 -28.062 14.156 1 77.94 3 THR B CA 1
ATOM 2916 C C . THR B 1 3 ? -5.902 -28.188 12.852 1 77.94 3 THR B C 1
ATOM 2918 O O . THR B 1 3 ? -6.32 -28.891 11.938 1 77.94 3 THR B O 1
ATOM 2921 N N . ASN B 1 4 ? -4.953 -27.375 12.719 1 79.31 4 ASN B N 1
ATOM 2922 C CA . ASN B 1 4 ? -3.971 -27.484 11.641 1 79.31 4 ASN B CA 1
ATOM 2923 C C . ASN B 1 4 ? -2.557 -27.656 12.188 1 79.31 4 ASN B C 1
ATOM 2925 O O . ASN B 1 4 ? -2.377 -28.016 13.352 1 79.31 4 ASN B O 1
ATOM 2929 N N . ARG B 1 5 ? -1.581 -27.625 11.336 1 83.44 5 ARG B N 1
ATOM 2930 C CA . ARG B 1 5 ? -0.189 -27.844 11.719 1 83.44 5 ARG B CA 1
ATOM 2931 C C . ARG B 1 5 ? 0.2 -26.938 12.883 1 83.44 5 ARG B C 1
ATOM 2933 O O . ARG B 1 5 ? 0.992 -27.328 13.742 1 83.44 5 ARG B O 1
ATOM 2940 N N . GLU B 1 6 ? -0.465 -25.75 13.031 1 83.44 6 GLU B N 1
ATOM 2941 C CA . GLU B 1 6 ? -0.141 -24.75 14.047 1 83.44 6 GLU B CA 1
ATOM 2942 C C . GLU B 1 6 ? -0.994 -24.938 15.297 1 83.44 6 GLU B C 1
ATOM 2944 O O . GLU B 1 6 ? -0.923 -24.141 16.234 1 83.44 6 GLU B O 1
ATOM 2949 N N . GLY B 1 7 ? -1.857 -25.938 15.297 1 81.5 7 GLY B N 1
ATOM 2950 C CA . GLY B 1 7 ? -2.727 -26.188 16.438 1 81.5 7 GLY B CA 1
ATOM 2951 C C . GLY B 1 7 ? -4.105 -25.578 16.281 1 81.5 7 GLY B C 1
ATOM 2952 O O . GLY B 1 7 ? -4.602 -25.422 15.164 1 81.5 7 GLY B O 1
ATOM 2953 N N . LEU B 1 8 ? -4.805 -25.453 17.359 1 82.25 8 LEU B N 1
ATOM 2954 C CA . LEU B 1 8 ? -6.133 -24.859 17.359 1 82.25 8 LEU B CA 1
ATOM 2955 C C . LEU B 1 8 ? -6.043 -23.344 17.172 1 82.25 8 LEU B C 1
ATOM 2957 O O . LEU B 1 8 ? -5.395 -22.656 17.969 1 82.25 8 LEU B O 1
ATOM 2961 N N . ASN B 1 9 ? -6.488 -22.891 16.172 1 83.31 9 ASN B N 1
ATOM 2962 C CA . ASN B 1 9 ? -6.496 -21.453 15.883 1 83.31 9 ASN B CA 1
ATOM 2963 C C . ASN B 1 9 ? -7.676 -21.062 15.008 1 83.31 9 ASN B C 1
ATOM 2965 O O . ASN B 1 9 ? -8.445 -21.922 14.562 1 83.31 9 ASN B O 1
ATOM 2969 N N . ILE B 1 10 ? -7.855 -19.812 14.828 1 81.62 10 ILE B N 1
ATOM 2970 C CA . ILE B 1 10 ? -9.023 -19.281 14.148 1 81.62 10 ILE B CA 1
ATOM 2971 C C . ILE B 1 10 ? -9.078 -19.812 12.719 1 81.62 10 ILE B C 1
ATOM 2973 O O . ILE B 1 10 ? -10.164 -20.047 12.18 1 81.62 10 ILE B O 1
ATOM 2977 N N . ASP B 1 11 ? -8.008 -20.031 12.07 1 82.94 11 ASP B N 1
ATOM 2978 C CA . ASP B 1 11 ? -7.973 -20.531 10.695 1 82.94 11 ASP B CA 1
ATOM 2979 C C . ASP B 1 11 ? -8.516 -21.953 10.609 1 82.94 11 ASP B C 1
ATOM 2981 O O . ASP B 1 11 ? -9.242 -22.281 9.672 1 82.94 11 ASP B O 1
ATOM 2985 N N . GLY B 1 12 ? -8.062 -22.703 11.57 1 81.06 12 GLY B N 1
ATOM 2986 C CA . GLY B 1 12 ? -8.586 -24.062 11.617 1 81.06 12 GLY B CA 1
ATOM 2987 C C . GLY B 1 12 ? -10.094 -24.125 11.781 1 81.06 12 GLY B C 1
ATOM 2988 O O . GLY B 1 12 ? -10.773 -24.891 11.102 1 81.06 12 GLY B O 1
ATOM 2989 N N . VAL B 1 13 ? -10.547 -23.25 12.578 1 82.56 13 VAL B N 1
ATOM 2990 C CA . VAL B 1 13 ? -11.984 -23.203 12.859 1 82.56 13 VAL B CA 1
ATOM 2991 C C . VAL B 1 13 ? -12.734 -22.719 11.617 1 82.56 13 VAL B C 1
ATOM 2993 O O . VAL B 1 13 ? -13.711 -23.344 11.195 1 82.56 13 VAL B O 1
ATOM 2996 N N . VAL B 1 14 ? -12.258 -21.672 11.062 1 82.94 14 VAL B N 1
ATOM 2997 C CA . VAL B 1 14 ? -12.93 -21.078 9.914 1 82.94 14 VAL B CA 1
ATOM 2998 C C . VAL B 1 14 ? -12.891 -22.047 8.734 1 82.94 14 VAL B C 1
ATOM 3000 O O . VAL B 1 14 ? -13.875 -22.188 8 1 82.94 14 VAL B O 1
ATOM 3003 N N . SER B 1 15 ? -11.789 -22.656 8.57 1 83 15 SER B N 1
ATOM 3004 C CA . SER B 1 15 ? -11.656 -23.625 7.48 1 83 15 SER B CA 1
ATOM 3005 C C . SER B 1 15 ? -12.633 -24.781 7.641 1 83 15 SER B C 1
ATOM 3007 O O . SER B 1 15 ? -13.234 -25.234 6.66 1 83 15 SER B O 1
ATOM 3009 N N . THR B 1 16 ? -12.766 -25.203 8.812 1 82.75 16 THR B N 1
ATOM 3010 C CA . THR B 1 16 ? -13.688 -26.297 9.086 1 82.75 16 THR B CA 1
ATOM 3011 C C . THR B 1 16 ? -15.133 -25.859 8.859 1 82.75 16 THR B C 1
ATOM 3013 O O . THR B 1 16 ? -15.906 -26.562 8.203 1 82.75 16 THR B O 1
ATOM 3016 N N . LEU B 1 17 ? -15.438 -24.734 9.312 1 84.62 17 LEU B N 1
ATOM 3017 C CA . LEU B 1 17 ? -16.797 -24.219 9.172 1 84.62 17 LEU B CA 1
ATOM 3018 C C . LEU B 1 17 ? -17.125 -23.953 7.711 1 84.62 17 LEU B C 1
ATOM 3020 O O . LEU B 1 17 ? -18.266 -24.172 7.285 1 84.62 17 LEU B O 1
ATOM 3024 N N . SER B 1 18 ? -16.172 -23.484 7.031 1 85.12 18 SER B N 1
ATOM 3025 C CA . SER B 1 18 ? -16.406 -23.141 5.637 1 85.12 18 SER B CA 1
ATOM 3026 C C . SER B 1 18 ? -16.625 -24.391 4.785 1 85.12 18 SER B C 1
ATOM 3028 O O . SER B 1 18 ? -17.219 -24.328 3.713 1 85.12 18 SER B O 1
ATOM 3030 N N . ARG B 1 19 ? -16.188 -25.484 5.234 1 85.69 19 ARG B N 1
ATOM 3031 C CA . ARG B 1 19 ? -16.422 -26.75 4.535 1 85.69 19 ARG B CA 1
ATOM 3032 C C . ARG B 1 19 ? -17.859 -27.219 4.711 1 85.69 19 ARG B C 1
ATOM 3034 O O . ARG B 1 19 ? -18.406 -27.906 3.842 1 85.69 19 ARG B O 1
ATOM 3041 N N . VAL B 1 20 ? -18.25 -26.75 5.793 1 87.56 20 VAL B N 1
ATOM 3042 C CA . VAL B 1 20 ? -19.609 -27.172 6.113 1 87.56 20 VAL B CA 1
ATOM 3043 C C . VAL B 1 20 ? -20.609 -26.141 5.586 1 87.56 20 VAL B C 1
ATOM 3045 O O . VAL B 1 20 ? -21.656 -26.5 5.035 1 87.56 20 VAL B O 1
ATOM 3048 N N . VAL B 1 21 ? -20.297 -24.969 5.746 1 90.25 21 VAL B N 1
ATOM 3049 C CA . VAL B 1 21 ? -21.172 -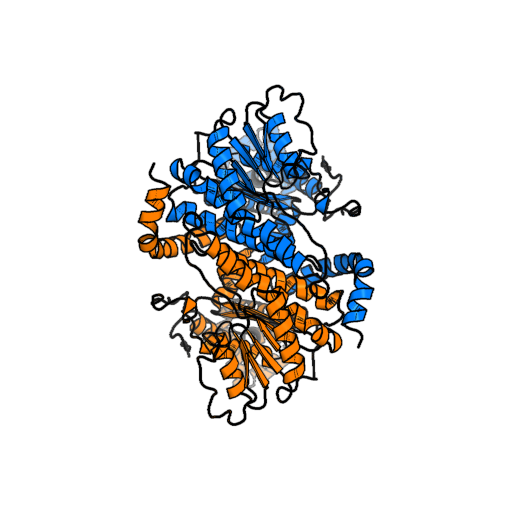23.875 5.352 1 90.25 21 VAL B CA 1
ATOM 3050 C C . VAL B 1 21 ? -20.656 -23.219 4.082 1 90.25 21 VAL B C 1
ATOM 3052 O O . VAL B 1 21 ? -19.812 -22.312 4.148 1 90.25 21 VAL B O 1
ATOM 3055 N N . ASN B 1 22 ? -21.078 -23.625 3.004 1 92.06 22 ASN B N 1
ATOM 3056 C CA . ASN B 1 22 ? -20.734 -23.078 1.701 1 92.06 22 ASN B CA 1
ATOM 3057 C C . ASN B 1 22 ? -21.922 -23.141 0.734 1 92.06 22 ASN B C 1
ATOM 3059 O O . ASN B 1 22 ? -22.984 -23.656 1.081 1 92.06 22 ASN B O 1
ATOM 3063 N N . HIS B 1 23 ? -21.75 -22.609 -0.416 1 91.81 23 HIS B N 1
ATOM 3064 C CA . HIS B 1 23 ? -22.875 -22.453 -1.339 1 91.81 23 HIS B CA 1
ATOM 3065 C C . HIS B 1 23 ? -23.406 -23.812 -1.791 1 91.81 23 HIS B C 1
ATOM 3067 O O . HIS B 1 23 ? -24.578 -23.938 -2.141 1 91.81 23 HIS B O 1
ATOM 3073 N N . ARG B 1 24 ? -22.656 -24.828 -1.778 1 93.62 24 ARG B N 1
ATOM 3074 C CA . ARG B 1 24 ? -23.078 -26.156 -2.203 1 93.62 24 ARG B CA 1
ATOM 3075 C C . ARG B 1 24 ? -23.984 -26.797 -1.167 1 93.62 24 ARG B C 1
ATOM 3077 O O . ARG B 1 24 ? -24.766 -27.703 -1.489 1 93.62 24 ARG B O 1
ATOM 3084 N N . THR B 1 25 ? -23.781 -26.344 0.066 1 93 25 THR B N 1
ATOM 3085 C CA . THR B 1 25 ? -24.625 -26.891 1.123 1 93 25 THR B CA 1
ATOM 3086 C C . THR B 1 25 ? -25.781 -25.953 1.438 1 93 25 THR B C 1
ATOM 3088 O O . THR B 1 25 ? -26.922 -26.406 1.628 1 93 25 THR B O 1
ATOM 3091 N N . THR B 1 26 ? -25.516 -24.672 1.434 1 93.38 26 THR B N 1
ATOM 3092 C CA . THR B 1 26 ? -26.516 -23.703 1.884 1 93.38 26 THR B CA 1
ATOM 3093 C C . THR B 1 26 ? -27.609 -23.531 0.827 1 93.38 26 THR B C 1
ATOM 3095 O O . THR B 1 26 ? -28.766 -23.312 1.159 1 93.38 26 THR B O 1
ATOM 3098 N N . LEU B 1 27 ? -27.219 -23.594 -0.399 1 93.25 27 LEU B N 1
ATOM 3099 C CA . LEU B 1 27 ? -28.188 -23.375 -1.466 1 93.25 27 LEU B CA 1
ATOM 3100 C C . LEU B 1 27 ? -29.234 -24.5 -1.488 1 93.25 27 LEU B C 1
ATOM 3102 O O . LEU B 1 27 ? -30.438 -24.234 -1.466 1 93.25 27 LEU B O 1
ATOM 3106 N N . PRO B 1 28 ? -28.812 -25.781 -1.52 1 92.44 28 PRO B N 1
ATOM 3107 C CA . PRO B 1 28 ? -29.797 -26.859 -1.46 1 92.44 28 PRO B CA 1
ATOM 3108 C C . PRO B 1 28 ? -30.641 -26.828 -0.189 1 92.44 28 PRO B C 1
ATOM 3110 O O . PRO B 1 28 ? -31.844 -27.141 -0.224 1 92.44 28 PRO B O 1
ATOM 3113 N N . LEU B 1 29 ? -30 -26.453 0.913 1 91.62 29 LEU B N 1
ATOM 3114 C CA . LEU B 1 29 ? -30.75 -26.344 2.162 1 91.62 29 LEU B CA 1
ATOM 3115 C C . LEU B 1 29 ? -31.844 -25.281 2.055 1 91.62 29 LEU B C 1
ATOM 3117 O O . LEU B 1 29 ? -32.969 -25.531 2.459 1 91.62 29 LEU B O 1
ATOM 3121 N N . ALA B 1 30 ? -31.5 -24.156 1.57 1 93.19 30 ALA B N 1
ATOM 3122 C CA . ALA B 1 30 ? -32.469 -23.078 1.409 1 93.19 30 ALA B CA 1
ATOM 3123 C C . ALA B 1 30 ? -33.594 -23.469 0.445 1 93.19 30 ALA B C 1
ATOM 3125 O O . ALA B 1 30 ? -34.781 -23.219 0.702 1 93.19 30 ALA B O 1
ATOM 3126 N N . LEU B 1 31 ? -33.188 -24.094 -0.618 1 90.88 31 LEU B N 1
ATOM 3127 C CA . LEU B 1 31 ? -34.156 -24.562 -1.604 1 90.88 31 LEU B CA 1
ATOM 3128 C C . LEU B 1 31 ? -35.062 -25.641 -1.014 1 90.88 31 LEU B C 1
ATOM 3130 O O . LEU B 1 31 ? -36.281 -25.641 -1.256 1 90.88 31 LEU B O 1
ATOM 3134 N N . GLY B 1 32 ? -34.438 -26.516 -0.287 1 89.69 32 GLY B N 1
ATOM 3135 C CA . GLY B 1 32 ? -35.188 -27.562 0.36 1 89.69 32 GLY B CA 1
ATOM 3136 C C . GLY B 1 32 ? -36.219 -27.031 1.345 1 89.69 32 GLY B C 1
ATOM 3137 O O . GLY B 1 32 ? -37.375 -27.5 1.372 1 89.69 32 GLY B O 1
ATOM 3138 N N . LEU B 1 33 ? -35.844 -26.078 2.082 1 91.5 33 LEU B N 1
ATOM 3139 C CA . LEU B 1 33 ? -36.719 -25.484 3.068 1 91.5 33 LEU B CA 1
ATOM 3140 C C . LEU B 1 33 ? -37.844 -24.688 2.387 1 91.5 33 LEU B C 1
ATOM 3142 O O . LEU B 1 33 ? -38.875 -24.422 2.994 1 91.5 33 LEU B O 1
ATOM 3146 N N . SER B 1 34 ? -37.594 -24.359 1.138 1 90.38 34 SER B N 1
ATOM 3147 C CA . SER B 1 34 ? -38.562 -23.547 0.424 1 90.38 34 SER B CA 1
ATOM 3148 C C . SER B 1 34 ? -39.344 -24.359 -0.603 1 90.38 34 SER B C 1
ATOM 3150 O O . SER B 1 34 ? -40.094 -23.812 -1.407 1 90.38 34 SER B O 1
ATOM 3152 N N . LEU B 1 35 ? -39.125 -25.641 -0.626 1 87.44 35 LEU B N 1
ATOM 3153 C CA . LEU B 1 35 ? -39.688 -26.5 -1.666 1 87.44 35 LEU B CA 1
ATOM 3154 C C . LEU B 1 35 ? -41.219 -26.438 -1.651 1 87.44 35 LEU B C 1
ATOM 3156 O O . LEU B 1 35 ? -41.844 -26.297 -2.701 1 87.44 35 LEU B O 1
ATOM 3160 N N . GLU B 1 36 ? -41.844 -26.516 -0.485 1 87 36 GLU B N 1
ATOM 3161 C CA . GLU B 1 36 ? -43.281 -26.578 -0.375 1 87 36 GLU B CA 1
ATOM 3162 C C . GLU B 1 36 ? -43.938 -25.281 -0.894 1 87 36 GLU B C 1
ATOM 3164 O O . GLU B 1 36 ? -44.781 -25.328 -1.781 1 87 36 GLU B O 1
ATOM 3169 N N . PRO B 1 37 ? -43.438 -24.172 -0.363 1 87.81 37 PRO B N 1
ATOM 3170 C CA . PRO B 1 37 ? -44.062 -22.953 -0.88 1 87.81 37 PRO B CA 1
ATOM 3171 C C . PRO B 1 37 ? -43.75 -22.719 -2.357 1 87.81 37 PRO B C 1
ATOM 3173 O O . PRO B 1 37 ? -44.594 -22.156 -3.084 1 87.81 37 PRO B O 1
ATOM 3176 N N . LEU B 1 38 ? -42.688 -23.156 -2.818 1 88.44 38 LEU B N 1
ATOM 3177 C CA . LEU B 1 38 ? -42.344 -22.984 -4.227 1 88.44 38 LEU B CA 1
ATOM 3178 C C . LEU B 1 38 ? -43.219 -23.859 -5.109 1 88.44 38 LEU B C 1
ATOM 3180 O O . LEU B 1 38 ? -43.75 -23.406 -6.125 1 88.44 38 LEU B O 1
ATOM 3184 N N . LEU B 1 39 ? -43.406 -25.109 -4.621 1 86.94 39 LEU B N 1
ATOM 3185 C CA . LEU B 1 39 ? -44.219 -26.031 -5.383 1 86.94 39 LEU B CA 1
ATOM 3186 C C . LEU B 1 39 ? -45.688 -25.641 -5.301 1 86.94 39 LEU B C 1
ATOM 3188 O O . LEU B 1 39 ? -46.438 -25.781 -6.277 1 86.94 39 LEU B O 1
ATOM 3192 N N . ALA B 1 40 ? -46.156 -25.188 -4.16 1 88.94 40 ALA B N 1
ATOM 3193 C CA . ALA B 1 40 ? -47.531 -24.734 -3.992 1 88.94 40 ALA B CA 1
ATOM 3194 C C . ALA B 1 40 ? -47.875 -23.609 -4.957 1 88.94 40 ALA B C 1
ATOM 3196 O O . ALA B 1 40 ? -49 -23.531 -5.465 1 88.94 40 ALA B O 1
ATOM 3197 N N . ARG B 1 41 ? -46.875 -22.781 -5.238 1 89.25 41 ARG B N 1
ATOM 3198 C CA . ARG B 1 41 ? -47.094 -21.625 -6.09 1 89.25 41 ARG B CA 1
ATOM 3199 C C . ARG B 1 41 ? -46.938 -21.984 -7.562 1 89.25 41 ARG B C 1
ATOM 3201 O O . ARG B 1 41 ? -47.719 -21.531 -8.406 1 89.25 41 ARG B O 1
ATOM 3208 N N . TRP B 1 42 ? -46.031 -22.859 -7.922 1 90 42 TRP B N 1
ATOM 3209 C CA . TRP B 1 42 ? -45.656 -22.969 -9.328 1 90 42 TRP B CA 1
ATOM 3210 C C . TRP B 1 42 ? -46.031 -24.344 -9.875 1 90 42 TRP B C 1
ATOM 3212 O O . TRP B 1 42 ? -46.188 -24.531 -11.086 1 90 42 TRP B O 1
ATOM 3222 N N . ALA B 1 43 ? -46.156 -25.375 -8.922 1 91 43 ALA B N 1
ATOM 3223 C CA . ALA B 1 43 ? -46.469 -26.734 -9.359 1 91 43 ALA B CA 1
ATOM 3224 C C . ALA B 1 43 ? -47.344 -27.453 -8.336 1 91 43 ALA B C 1
ATOM 3226 O O . ALA B 1 43 ? -46.969 -28.484 -7.781 1 91 43 ALA B O 1
ATOM 3227 N N . PRO B 1 44 ? -48.5 -27.016 -8.227 1 89.5 44 PRO B N 1
ATOM 3228 C CA . PRO B 1 44 ? -49.375 -27.609 -7.191 1 89.5 44 PRO B CA 1
ATOM 3229 C C . PRO B 1 44 ? -49.656 -29.094 -7.438 1 89.5 44 PRO B C 1
ATOM 3231 O O . PRO B 1 44 ? -49.812 -29.859 -6.488 1 89.5 44 PRO B O 1
ATOM 3234 N N . ALA B 1 45 ? -49.719 -29.484 -8.711 1 91.56 45 ALA B N 1
ATOM 3235 C CA . ALA B 1 45 ? -49.969 -30.875 -9.031 1 91.56 45 ALA B CA 1
ATOM 3236 C C . ALA B 1 45 ? -48.812 -31.766 -8.547 1 91.56 45 ALA B C 1
ATOM 3238 O O . ALA B 1 45 ? -49.062 -32.844 -8.008 1 91.56 45 ALA B O 1
ATOM 3239 N N . LEU B 1 46 ? -47.688 -31.25 -8.742 1 90.19 46 LEU B N 1
ATOM 3240 C CA . LEU B 1 46 ? -46.531 -32 -8.297 1 90.19 46 LEU B CA 1
ATOM 3241 C C . LEU B 1 46 ? -46.469 -32.094 -6.773 1 90.19 46 LEU B C 1
ATOM 3243 O O . LEU B 1 46 ? -46.094 -33.125 -6.219 1 90.19 46 LEU B O 1
ATOM 3247 N N . LEU B 1 47 ? -46.844 -31.062 -6.164 1 89 47 LEU B N 1
ATOM 3248 C CA . LEU B 1 47 ? -46.875 -31.047 -4.703 1 89 47 LEU B CA 1
ATOM 3249 C C . LEU B 1 47 ? -47.844 -32.094 -4.184 1 89 47 LEU B C 1
ATOM 3251 O O . LEU B 1 47 ? -47.531 -32.812 -3.223 1 89 47 LEU B O 1
ATOM 3255 N N . ARG B 1 48 ? -48.969 -32.219 -4.844 1 89.88 48 ARG B N 1
ATOM 3256 C CA . ARG B 1 48 ? -49.969 -33.219 -4.457 1 89.88 48 ARG B CA 1
ATOM 3257 C C . ARG B 1 48 ? -49.438 -34.625 -4.66 1 89.88 48 ARG B C 1
ATOM 3259 O O . ARG B 1 48 ? -49.656 -35.5 -3.82 1 89.88 48 ARG B O 1
ATOM 3266 N N . ALA B 1 49 ? -48.812 -34.719 -5.75 1 90.06 49 ALA B N 1
ATOM 3267 C CA . ALA B 1 49 ? -48.219 -36.031 -6.047 1 90.06 49 ALA B CA 1
ATOM 3268 C C . ALA B 1 49 ? -47.156 -36.406 -5.02 1 90.06 49 ALA B C 1
ATOM 3270 O O . ALA B 1 49 ? -47.125 -37.562 -4.562 1 90.06 49 ALA B O 1
ATOM 3271 N N . LEU B 1 50 ? -46.375 -35.469 -4.648 1 88.38 50 LEU B N 1
ATOM 3272 C CA . LEU B 1 50 ? -45.312 -35.719 -3.693 1 88.38 50 LEU B CA 1
ATOM 3273 C C . LEU B 1 50 ? -45.875 -35.969 -2.295 1 88.38 50 LEU B C 1
ATOM 3275 O O . LEU B 1 50 ? -45.281 -36.75 -1.521 1 88.38 50 LEU B O 1
ATOM 3279 N N . SER B 1 51 ? -47 -35.344 -2.072 1 87.94 51 SER B N 1
ATOM 3280 C CA . SER B 1 51 ? -47.625 -35.469 -0.758 1 87.94 51 SER B CA 1
ATOM 3281 C C . SER B 1 51 ? -48.219 -36.875 -0.55 1 87.94 51 SER B C 1
ATOM 3283 O O . SER B 1 51 ? -48.469 -37.281 0.584 1 87.94 51 SER B O 1
ATOM 3285 N N . GLN B 1 52 ? -48.375 -37.594 -1.668 1 89.94 52 GLN B N 1
ATOM 3286 C CA . GLN B 1 52 ? -48.938 -38.938 -1.598 1 89.94 52 GLN B CA 1
ATOM 3287 C C . GLN B 1 52 ? -47.844 -39.969 -1.312 1 89.94 52 GLN B C 1
ATOM 3289 O O . GLN B 1 52 ? -48.156 -41.094 -0.882 1 89.94 52 GLN B O 1
ATOM 3294 N N . ASN B 1 53 ? -46.688 -39.562 -1.633 1 89.81 53 ASN B N 1
ATOM 3295 C CA . ASN B 1 53 ? -45.562 -40.406 -1.305 1 89.81 53 ASN B CA 1
ATOM 3296 C C . ASN B 1 53 ? -45.094 -40.188 0.133 1 89.81 53 ASN B C 1
ATOM 3298 O O . ASN B 1 53 ? -44.812 -39.062 0.535 1 89.81 53 ASN B O 1
ATOM 3302 N N . GLU B 1 54 ? -45 -41.156 0.936 1 88.94 54 GLU B N 1
ATOM 3303 C CA . GLU B 1 54 ? -44.75 -41.062 2.369 1 88.94 54 GLU B CA 1
ATOM 3304 C C . GLU B 1 54 ? -43.406 -40.375 2.65 1 88.94 54 GLU B C 1
ATOM 3306 O O . GLU B 1 54 ? -43.344 -39.5 3.535 1 88.94 54 GLU B O 1
ATOM 3311 N N . THR B 1 55 ? -42.469 -40.75 1.908 1 87.06 55 THR B N 1
ATOM 3312 C CA . THR B 1 55 ? -41.156 -40.156 2.115 1 87.06 55 THR B CA 1
ATOM 3313 C C . THR B 1 55 ? -41.156 -38.688 1.766 1 87.06 55 THR B C 1
ATOM 3315 O O . THR B 1 55 ? -40.656 -37.875 2.535 1 87.06 55 THR B O 1
ATOM 3318 N N . ALA B 1 56 ? -41.656 -38.406 0.645 1 88.06 56 ALA B N 1
ATOM 3319 C CA . ALA B 1 56 ? -41.719 -37 0.204 1 88.06 56 ALA B CA 1
ATOM 3320 C C . ALA B 1 56 ? -42.594 -36.188 1.146 1 88.06 56 ALA B C 1
ATOM 3322 O O . ALA B 1 56 ? -42.25 -35.031 1.461 1 88.06 56 ALA B O 1
ATOM 3323 N N . ALA B 1 57 ? -43.656 -36.781 1.611 1 87.12 57 ALA B N 1
ATOM 3324 C CA . ALA B 1 57 ? -44.531 -36.062 2.541 1 87.12 57 ALA B CA 1
ATOM 3325 C C . ALA B 1 57 ? -43.812 -35.75 3.854 1 87.12 57 ALA B C 1
ATOM 3327 O O . ALA B 1 57 ? -44.031 -34.688 4.445 1 87.12 57 ALA B O 1
ATOM 3328 N N . GLY B 1 58 ? -43 -36.688 4.262 1 86.5 58 GLY B N 1
ATOM 3329 C CA . GLY B 1 58 ? -42.219 -36.469 5.473 1 86.5 58 GLY B CA 1
ATOM 3330 C C . GLY B 1 58 ? -41.25 -35.312 5.352 1 86.5 58 GLY B C 1
ATOM 3331 O O . GLY B 1 58 ? -41.125 -34.5 6.266 1 86.5 58 GLY B O 1
ATOM 3332 N N . LEU B 1 59 ? -40.594 -35.25 4.289 1 86.06 59 LEU B N 1
ATOM 3333 C CA . LEU B 1 59 ? -39.625 -34.156 4.027 1 86.06 59 LEU B CA 1
ATOM 3334 C C . LEU B 1 59 ? -40.344 -32.812 3.959 1 86.06 59 LEU B C 1
ATOM 3336 O O . LEU B 1 59 ? -39.812 -31.812 4.457 1 86.06 59 LEU B O 1
ATOM 3340 N N . LEU B 1 60 ? -41.438 -32.844 3.371 1 86.62 60 LEU B N 1
ATOM 3341 C CA . LEU B 1 60 ? -42.219 -31.625 3.254 1 86.62 60 LEU B CA 1
ATOM 3342 C C . LEU B 1 60 ? -42.688 -31.156 4.621 1 86.62 60 LEU B C 1
ATOM 3344 O O . LEU B 1 60 ? -42.688 -29.953 4.91 1 86.62 60 LEU B O 1
ATOM 3348 N N . ARG B 1 61 ? -43.094 -32.094 5.426 1 85.75 61 ARG B N 1
ATOM 3349 C CA . ARG B 1 61 ? -43.531 -31.781 6.785 1 85.75 61 ARG B CA 1
ATOM 3350 C C . ARG B 1 61 ? -42.344 -31.234 7.602 1 85.75 61 ARG B C 1
ATOM 3352 O O . ARG B 1 61 ? -42.531 -30.297 8.391 1 85.75 61 ARG B O 1
ATOM 3359 N N . PHE B 1 62 ? -41.281 -31.844 7.379 1 86.5 62 PHE B N 1
ATOM 3360 C CA . PHE B 1 62 ? -40.094 -31.375 8.062 1 86.5 62 PHE B CA 1
ATOM 3361 C C . PHE B 1 62 ? -39.75 -29.938 7.68 1 86.5 62 PHE B C 1
ATOM 3363 O O . PHE B 1 62 ? -39.5 -29.109 8.555 1 86.5 62 PHE B O 1
ATOM 3370 N N . ALA B 1 63 ? -39.719 -29.594 6.438 1 86.69 63 ALA B N 1
ATOM 3371 C CA . ALA B 1 63 ? -39.438 -28.25 5.945 1 86.69 63 ALA B CA 1
ATOM 3372 C C . ALA B 1 63 ? -40.438 -27.234 6.477 1 86.69 63 ALA B C 1
ATOM 3374 O O . ALA B 1 63 ? -40.062 -26.125 6.855 1 86.69 63 ALA B O 1
ATOM 3375 N N . ALA B 1 64 ? -41.656 -27.688 6.512 1 83 64 ALA B N 1
ATOM 3376 C CA . ALA B 1 64 ? -42.719 -26.812 7 1 83 64 ALA B CA 1
ATOM 3377 C C . ALA B 1 64 ? -42.562 -26.531 8.492 1 83 64 ALA B C 1
ATOM 3379 O O . ALA B 1 64 ? -42.844 -25.422 8.953 1 83 64 ALA B O 1
ATOM 3380 N N . GLY B 1 65 ? -42.125 -27.516 9.156 1 85.5 65 GLY B N 1
ATOM 3381 C CA . GLY B 1 65 ? -41.906 -27.359 10.586 1 85.5 65 GLY B CA 1
ATOM 3382 C C . GLY B 1 65 ? -40.75 -26.438 10.922 1 85.5 65 GLY B C 1
ATOM 3383 O O . GLY B 1 65 ? -40.656 -25.922 12.039 1 85.5 65 GLY B O 1
ATOM 3384 N N . HIS B 1 66 ? -39.938 -26.156 9.977 1 89.62 66 HIS B N 1
ATOM 3385 C CA . HIS B 1 66 ? -38.781 -25.297 10.195 1 89.62 66 HIS B CA 1
ATOM 3386 C C . HIS B 1 66 ? -38.844 -24.078 9.281 1 89.62 66 HIS B C 1
ATOM 3388 O O . HIS B 1 66 ? -37.812 -23.625 8.789 1 89.62 66 HIS B O 1
ATOM 3394 N N . ALA B 1 67 ? -39.969 -23.609 9.039 1 87.25 67 ALA B N 1
ATOM 3395 C CA . ALA B 1 67 ? -40.188 -22.469 8.148 1 87.25 67 ALA B CA 1
ATOM 3396 C C . ALA B 1 67 ? -39.438 -21.234 8.648 1 87.25 67 ALA B C 1
ATOM 3398 O O . ALA B 1 67 ? -39.031 -20.375 7.855 1 87.25 67 ALA B O 1
ATOM 3399 N N . GLY B 1 68 ? -39.219 -21.156 9.922 1 90.12 68 GLY B N 1
ATOM 3400 C CA . GLY B 1 68 ? -38.469 -20.031 10.5 1 90.12 68 GLY B CA 1
ATOM 3401 C C . GLY B 1 68 ? -37.031 -19.969 10.062 1 90.12 68 GLY B C 1
ATOM 3402 O O . GLY B 1 68 ? -36.406 -18.922 10.141 1 90.12 68 GLY B O 1
ATOM 3403 N N . LEU B 1 69 ? -36.469 -21.031 9.586 1 92 69 LEU B N 1
ATOM 3404 C CA . LEU B 1 69 ? -35.062 -21.109 9.188 1 92 69 LEU B CA 1
ATOM 3405 C C . LEU B 1 69 ? -34.906 -20.734 7.715 1 92 69 LEU B C 1
ATOM 3407 O O . LEU B 1 69 ? -33.781 -20.656 7.219 1 92 69 LEU B O 1
ATOM 3411 N N . ARG B 1 70 ? -36.031 -20.5 7.031 1 92.5 70 ARG B N 1
ATOM 3412 C CA . ARG B 1 70 ? -35.938 -20.203 5.602 1 92.5 70 ARG B CA 1
ATOM 3413 C C . ARG B 1 70 ? -35.156 -18.938 5.344 1 92.5 70 ARG B C 1
ATOM 3415 O O . ARG B 1 70 ? -34.219 -18.938 4.531 1 92.5 70 ARG B O 1
ATOM 3422 N N . ARG B 1 71 ? -35.531 -17.984 6.113 1 93.19 71 ARG B N 1
ATOM 3423 C CA . ARG B 1 71 ? -34.875 -16.703 5.879 1 93.19 71 ARG B CA 1
ATOM 3424 C C . ARG B 1 71 ? -33.375 -16.797 6.188 1 93.19 71 ARG B C 1
ATOM 3426 O O . ARG B 1 71 ? -32.562 -16.453 5.344 1 93.19 71 ARG B O 1
ATOM 3433 N N . PRO B 1 72 ? -32.969 -17.25 7.371 1 94.06 72 PRO B N 1
ATOM 3434 C CA . PRO B 1 72 ? -31.547 -17.391 7.625 1 94.06 72 PRO B CA 1
ATOM 3435 C C . PRO B 1 72 ? -30.844 -18.312 6.613 1 94.06 72 PRO B C 1
ATOM 3437 O O . PRO B 1 72 ? -29.688 -18.062 6.25 1 94.06 72 PRO B O 1
ATOM 3440 N N . ALA B 1 73 ? -31.516 -19.297 6.191 1 93.69 73 ALA B N 1
ATOM 3441 C CA . ALA B 1 73 ? -30.938 -20.219 5.219 1 93.69 73 ALA B CA 1
ATOM 3442 C C . ALA B 1 73 ? -30.688 -19.516 3.885 1 93.69 73 ALA B C 1
ATOM 3444 O O . ALA B 1 73 ? -29.656 -19.75 3.242 1 93.69 73 ALA B O 1
ATOM 3445 N N . TRP B 1 74 ? -31.656 -18.734 3.469 1 94.06 74 TRP B N 1
ATOM 3446 C CA . TRP B 1 74 ? -31.484 -17.984 2.221 1 94.06 74 TRP B CA 1
ATOM 3447 C C . TRP B 1 74 ? -30.375 -16.938 2.359 1 94.06 74 TRP B C 1
ATOM 3449 O O . TRP B 1 74 ? -29.625 -16.703 1.414 1 94.06 74 TRP B O 1
ATOM 3459 N N . ILE B 1 75 ? -30.344 -16.375 3.496 1 95.5 75 ILE B N 1
ATOM 3460 C CA . ILE B 1 75 ? -29.281 -15.422 3.738 1 95.5 75 ILE B CA 1
ATOM 3461 C C . ILE B 1 75 ? -27.922 -16.109 3.625 1 95.5 75 ILE B C 1
ATOM 3463 O O . ILE B 1 75 ? -27.031 -15.633 2.934 1 95.5 75 ILE B O 1
ATOM 3467 N N . ALA B 1 76 ? -27.781 -17.188 4.215 1 94 76 ALA B N 1
ATOM 3468 C CA . ALA B 1 76 ? -26.547 -17.953 4.145 1 94 76 ALA B CA 1
ATOM 3469 C C . ALA B 1 76 ? -26.25 -18.375 2.709 1 94 76 ALA B C 1
ATOM 3471 O O . ALA B 1 76 ? -25.094 -18.328 2.273 1 94 76 ALA B O 1
ATOM 3472 N N . ALA B 1 77 ? -27.266 -18.766 2.02 1 94.12 77 ALA B N 1
ATOM 3473 C CA . ALA B 1 77 ? -27.094 -19.203 0.636 1 94.12 77 ALA B CA 1
ATOM 3474 C C . ALA B 1 77 ? -26.594 -18.062 -0.244 1 94.12 77 ALA B C 1
ATOM 3476 O O . ALA B 1 77 ? -25.688 -18.25 -1.061 1 94.12 77 ALA B O 1
ATOM 3477 N N . VAL B 1 78 ? -27.234 -16.969 -0.074 1 95.19 78 VAL B N 1
ATOM 3478 C CA . VAL B 1 78 ? -26.859 -15.797 -0.872 1 95.19 78 VAL B CA 1
ATOM 3479 C C . VAL B 1 78 ? -25.438 -15.367 -0.522 1 95.19 78 VAL B C 1
ATOM 3481 O O . VAL B 1 78 ? -24.625 -15.109 -1.413 1 95.19 78 VAL B O 1
ATOM 3484 N N . LEU B 1 79 ? -25.094 -15.328 0.688 1 93.69 79 LEU B N 1
ATOM 3485 C CA . LEU B 1 79 ? -23.781 -14.883 1.133 1 93.69 79 LEU B CA 1
ATOM 3486 C C . LEU B 1 79 ? -22.688 -15.844 0.662 1 93.69 79 LEU B C 1
ATOM 3488 O O . LEU B 1 79 ? -21.641 -15.414 0.173 1 93.69 79 LEU B O 1
ATOM 3492 N N . THR B 1 80 ? -22.938 -17.062 0.817 1 93.69 80 THR B N 1
ATOM 3493 C CA . THR B 1 80 ? -21.938 -18.047 0.429 1 93.69 80 THR B CA 1
ATOM 3494 C C . THR B 1 80 ? -21.797 -18.109 -1.089 1 93.69 80 THR B C 1
ATOM 3496 O O . THR B 1 80 ? -20.703 -18.312 -1.61 1 93.69 80 THR B O 1
ATOM 3499 N N . SER B 1 81 ? -22.953 -17.906 -1.813 1 94.38 81 SER B N 1
ATOM 3500 C CA . SER B 1 81 ? -22.875 -17.859 -3.27 1 94.38 81 SER B CA 1
ATOM 3501 C C . SER B 1 81 ? -22.125 -16.625 -3.754 1 94.38 81 SER B C 1
ATOM 3503 O O . SER B 1 81 ? -21.344 -16.703 -4.703 1 94.38 81 SER B O 1
ATOM 3505 N N . ALA B 1 82 ? -22.391 -15.523 -3.139 1 94.19 82 ALA B N 1
ATOM 3506 C CA . ALA B 1 82 ? -21.688 -14.297 -3.469 1 94.19 82 ALA B CA 1
ATOM 3507 C C . ALA B 1 82 ? -20.188 -14.438 -3.205 1 94.19 82 ALA B C 1
ATOM 3509 O O . ALA B 1 82 ? -19.359 -13.945 -3.98 1 94.19 82 ALA B O 1
ATOM 3510 N N . TRP B 1 83 ? -19.859 -15.07 -2.182 1 91.75 83 TRP B N 1
ATOM 3511 C CA . TRP B 1 83 ? -18.469 -15.312 -1.835 1 91.75 83 TRP B CA 1
ATOM 3512 C C . TRP B 1 83 ? -17.797 -16.203 -2.879 1 91.75 83 TRP B C 1
ATOM 3514 O O . TRP B 1 83 ? -16.672 -15.914 -3.307 1 91.75 83 TRP B O 1
ATOM 3524 N N . ALA B 1 84 ? -18.469 -17.203 -3.256 1 93.44 84 ALA B N 1
ATOM 3525 C CA . ALA B 1 84 ? -17.938 -18.125 -4.27 1 93.44 84 ALA B CA 1
ATOM 3526 C C . ALA B 1 84 ? -17.766 -17.406 -5.609 1 93.44 84 ALA B C 1
ATOM 3528 O O . ALA B 1 84 ? -16.781 -17.625 -6.312 1 93.44 84 ALA B O 1
ATOM 3529 N N . LEU B 1 85 ? -18.797 -16.594 -5.949 1 95 85 LEU B N 1
ATOM 3530 C CA . LEU B 1 85 ? -18.719 -15.828 -7.191 1 95 85 LEU B CA 1
ATOM 3531 C C . LEU B 1 85 ? -17.547 -14.852 -7.152 1 95 85 LEU B C 1
ATOM 3533 O O . LEU B 1 85 ? -16.828 -14.703 -8.141 1 95 85 LEU B O 1
ATOM 3537 N N . SER B 1 86 ? -17.422 -14.234 -6.055 1 94.56 86 SER B N 1
ATOM 3538 C CA . SER B 1 86 ? -16.312 -13.297 -5.887 1 94.56 86 SER B CA 1
ATOM 3539 C C . SER B 1 86 ? -14.969 -14 -6.035 1 94.56 86 SER B C 1
ATOM 3541 O O . SER B 1 86 ? -14.055 -13.469 -6.672 1 94.56 86 SER B O 1
ATOM 3543 N N . GLY B 1 87 ? -14.844 -15.164 -5.457 1 94.19 87 GLY B N 1
ATOM 3544 C CA . GLY B 1 87 ? -13.633 -15.945 -5.598 1 94.19 87 GLY B CA 1
ATOM 3545 C C . GLY B 1 87 ? -13.344 -16.359 -7.031 1 94.19 87 GLY B C 1
ATOM 3546 O O . GLY B 1 87 ? -12.203 -16.281 -7.484 1 94.19 87 GLY B O 1
ATOM 3547 N N . TRP B 1 88 ? -14.422 -16.734 -7.676 1 95.75 88 TRP B N 1
ATOM 3548 C CA . TRP B 1 88 ? -14.297 -17.125 -9.07 1 95.75 88 TRP B CA 1
ATOM 3549 C C . TRP B 1 88 ? -13.883 -15.945 -9.945 1 95.75 88 TRP B C 1
ATOM 3551 O O . TRP B 1 88 ? -12.992 -16.062 -10.789 1 95.75 88 TRP B O 1
ATOM 3561 N N . LEU B 1 89 ? -14.492 -14.797 -9.695 1 96.44 89 LEU B N 1
ATOM 3562 C CA . LEU B 1 89 ? -14.164 -13.586 -10.445 1 96.44 89 LEU B CA 1
ATOM 3563 C C . LEU B 1 89 ? -12.734 -13.148 -10.172 1 96.44 89 LEU B C 1
ATOM 3565 O O . LEU B 1 89 ? -12.039 -12.664 -11.07 1 96.44 89 LEU B O 1
ATOM 3569 N N . THR B 1 90 ? -12.32 -13.266 -8.969 1 96.06 90 THR B N 1
ATOM 3570 C CA . THR B 1 90 ? -10.945 -12.945 -8.602 1 96.06 90 THR B CA 1
ATOM 3571 C C . THR B 1 90 ? -9.953 -13.828 -9.352 1 96.06 90 THR B C 1
ATOM 3573 O O . THR B 1 90 ? -8.984 -13.336 -9.93 1 96.06 90 THR B O 1
ATOM 3576 N N . HIS B 1 91 ? -10.25 -15.117 -9.359 1 96.94 91 HIS B N 1
ATOM 3577 C CA . HIS B 1 91 ? -9.398 -16.078 -10.062 1 96.94 91 HIS B CA 1
ATOM 3578 C C . HIS B 1 91 ? -9.312 -15.75 -11.547 1 96.94 91 HIS B C 1
ATOM 3580 O O . HIS B 1 91 ? -8.227 -15.695 -12.117 1 96.94 91 HIS B O 1
ATOM 3586 N N . LYS B 1 92 ? -10.438 -15.492 -12.141 1 97.44 92 LYS B N 1
ATOM 3587 C CA . LYS B 1 92 ? -10.492 -15.242 -13.578 1 97.44 92 LYS B CA 1
ATOM 3588 C C . LYS B 1 92 ? -9.828 -13.914 -13.938 1 97.44 92 LYS B C 1
ATOM 3590 O O . LYS B 1 92 ? -9.039 -13.844 -14.875 1 97.44 92 LYS B O 1
ATOM 3595 N N . SER B 1 93 ? -10.156 -12.898 -13.156 1 96.62 93 SER B N 1
ATOM 3596 C CA . SER B 1 93 ? -9.633 -11.57 -13.461 1 96.62 93 SER B CA 1
ATOM 3597 C C . SER B 1 93 ? -8.125 -11.508 -13.266 1 96.62 93 SER B C 1
ATOM 3599 O O . SER B 1 93 ? -7.41 -10.93 -14.086 1 96.62 93 SER B O 1
ATOM 3601 N N . THR B 1 94 ? -7.637 -12.102 -12.203 1 96.56 94 THR B N 1
ATOM 3602 C CA . THR B 1 94 ? -6.215 -12.07 -11.891 1 96.56 94 THR B CA 1
ATOM 3603 C C . THR B 1 94 ? -5.414 -12.844 -12.93 1 96.56 94 THR B C 1
ATOM 3605 O O . THR B 1 94 ? -4.227 -12.578 -13.133 1 96.56 94 THR B O 1
ATOM 3608 N N . ASN B 1 95 ? -6.094 -13.758 -13.617 1 98.25 95 ASN B N 1
ATOM 3609 C CA . ASN B 1 95 ? -5.41 -14.617 -14.578 1 98.25 95 ASN B CA 1
ATOM 3610 C C . ASN B 1 95 ? -5.828 -14.297 -16.016 1 98.25 95 ASN B C 1
ATOM 3612 O O . ASN B 1 95 ? -5.734 -15.148 -16.891 1 98.25 95 ASN B O 1
ATOM 3616 N N . ASN B 1 96 ? -6.371 -13.148 -16.203 1 97.69 96 ASN B N 1
ATOM 3617 C CA . ASN B 1 96 ? -6.688 -12.578 -17.5 1 97.69 96 ASN B CA 1
ATOM 3618 C C . ASN B 1 96 ? -7.645 -13.477 -18.297 1 97.69 96 ASN B C 1
ATOM 3620 O O . ASN B 1 96 ? -7.621 -13.484 -19.516 1 97.69 96 ASN B O 1
ATOM 3624 N N . TRP B 1 97 ? -8.32 -14.414 -17.594 1 97.25 97 TRP B N 1
ATOM 3625 C CA . TRP B 1 97 ? -9.312 -15.312 -18.172 1 97.25 97 TRP B CA 1
ATOM 3626 C C . TRP B 1 97 ? -8.664 -16.297 -19.141 1 97.25 97 TRP B C 1
ATOM 3628 O O . TRP B 1 97 ? -9.281 -16.703 -20.125 1 97.25 97 TRP B O 1
ATOM 3638 N N . VAL B 1 98 ? -7.348 -16.562 -18.938 1 98 98 VAL B N 1
ATOM 3639 C CA . VAL B 1 98 ? -6.641 -17.5 -19.812 1 98 98 VAL B CA 1
ATOM 3640 C C . VAL B 1 98 ? -5.949 -18.578 -18.984 1 98 98 VAL B C 1
ATOM 3642 O O . VAL B 1 98 ? -5.734 -18.391 -17.781 1 98 98 VAL B O 1
ATOM 3645 N N . GLU B 1 99 ? -5.645 -19.672 -19.562 1 97.12 99 GLU B N 1
ATOM 3646 C CA . GLU B 1 99 ? -4.91 -20.797 -18.984 1 97.12 99 GLU B CA 1
ATOM 3647 C C . GLU B 1 99 ? -3.646 -21.094 -19.797 1 97.12 99 GLU B C 1
ATOM 3649 O O . GLU B 1 99 ? -3.557 -20.75 -20.969 1 97.12 99 GLU B O 1
ATOM 3654 N N . ASP B 1 100 ? -2.658 -21.609 -19.172 1 97.75 100 ASP B N 1
ATOM 3655 C CA . ASP B 1 100 ? -1.444 -22.062 -19.844 1 97.75 100 ASP B CA 1
ATOM 3656 C C . ASP B 1 100 ? -1.337 -23.578 -19.797 1 97.75 100 ASP B C 1
ATOM 3658 O O . ASP B 1 100 ? -0.971 -24.156 -18.766 1 97.75 100 ASP B O 1
ATOM 3662 N N . PRO B 1 101 ? -1.613 -24.266 -20.859 1 96.38 101 PRO B N 1
ATOM 3663 C CA . PRO B 1 101 ? -1.602 -25.719 -20.875 1 96.38 101 PRO B CA 1
ATOM 3664 C C . PRO B 1 101 ? -0.202 -26.297 -21.062 1 96.38 101 PRO B C 1
ATOM 3666 O O . PRO B 1 101 ? -0.041 -27.516 -21.172 1 96.38 101 PRO B O 1
ATOM 3669 N N . THR B 1 102 ? 0.797 -25.438 -21.094 1 97 102 THR B N 1
ATOM 3670 C CA . THR B 1 102 ? 2.107 -25.891 -21.562 1 97 102 THR B CA 1
ATOM 3671 C C . THR B 1 102 ? 3 -26.234 -20.375 1 97 102 THR B C 1
ATOM 3673 O O . THR B 1 102 ? 4.152 -26.625 -20.547 1 97 102 THR B O 1
ATOM 3676 N N . TRP B 1 103 ? 2.564 -26.109 -19.141 1 97.75 103 TRP B N 1
ATOM 3677 C CA . TRP B 1 103 ? 3.379 -26.391 -17.969 1 97.75 103 TRP B CA 1
ATOM 3678 C C . TRP B 1 103 ? 3.787 -27.859 -17.938 1 97.75 103 TRP B C 1
ATOM 3680 O O . TRP B 1 103 ? 2.957 -28.75 -18.156 1 97.75 103 TRP B O 1
ATOM 3690 N N . ASP B 1 104 ? 5.012 -28.141 -17.844 1 97.69 104 ASP B N 1
ATOM 3691 C CA . ASP B 1 104 ? 5.617 -29.453 -17.625 1 97.69 104 ASP B CA 1
ATOM 3692 C C . ASP B 1 104 ? 6.695 -29.391 -16.547 1 97.69 104 ASP B C 1
ATOM 3694 O O . ASP B 1 104 ? 7.859 -29.109 -16.844 1 97.69 104 ASP B O 1
ATOM 3698 N N . PHE B 1 105 ? 6.375 -29.734 -15.344 1 95.62 105 PHE B N 1
ATOM 3699 C CA . PHE B 1 105 ? 7.242 -29.5 -14.195 1 95.62 105 PHE B CA 1
ATOM 3700 C C . PHE B 1 105 ? 8.469 -30.406 -14.258 1 95.62 105 PHE B C 1
ATOM 3702 O O . PHE B 1 105 ? 9.43 -30.203 -13.516 1 95.62 105 PHE B O 1
ATOM 3709 N N . ASP B 1 106 ? 8.5 -31.422 -15.164 1 95.12 106 ASP B N 1
ATOM 3710 C CA . ASP B 1 106 ? 9.711 -32.188 -15.406 1 95.12 106 ASP B CA 1
ATOM 3711 C C . ASP B 1 106 ? 10.781 -31.344 -16.094 1 95.12 106 ASP B C 1
ATOM 3713 O O . ASP B 1 106 ? 11.969 -31.656 -16.016 1 95.12 106 ASP B O 1
ATOM 3717 N N . SER B 1 107 ? 10.336 -30.281 -16.719 1 95.44 107 SER B N 1
ATOM 3718 C CA . SER B 1 107 ? 11.25 -29.484 -17.531 1 95.44 107 SER B CA 1
ATOM 3719 C C . SER B 1 107 ? 11.359 -28.062 -16.984 1 95.44 107 SER B C 1
ATOM 3721 O O . SER B 1 107 ? 12.148 -27.266 -17.484 1 95.44 107 SER B O 1
ATOM 3723 N N . GLU B 1 108 ? 10.562 -27.766 -15.953 1 97.62 108 GLU B N 1
ATOM 3724 C CA . GLU B 1 108 ? 10.586 -26.406 -15.422 1 97.62 108 GLU B CA 1
ATOM 3725 C C . GLU B 1 108 ? 11.82 -26.172 -14.555 1 97.62 108 GLU B C 1
ATOM 3727 O O . GLU B 1 108 ? 12.352 -27.109 -13.953 1 97.62 108 GLU B O 1
ATOM 3732 N N . ILE B 1 109 ? 12.312 -24.984 -14.555 1 98.38 109 ILE B N 1
ATOM 3733 C CA . ILE B 1 109 ? 13.43 -24.547 -13.719 1 98.38 109 ILE B CA 1
ATOM 3734 C C . ILE B 1 109 ? 12.938 -23.547 -12.688 1 98.38 109 ILE B C 1
ATOM 3736 O O . ILE B 1 109 ? 12.391 -22.5 -13.039 1 98.38 109 ILE B O 1
ATOM 3740 N N . VAL B 1 110 ? 13.125 -23.859 -11.383 1 98.75 110 VAL B N 1
ATOM 3741 C CA . VAL B 1 110 ? 12.703 -23.016 -10.273 1 98.75 110 VAL B CA 1
ATOM 3742 C C . VAL B 1 110 ? 13.914 -22.328 -9.648 1 98.75 110 VAL B C 1
ATOM 3744 O O . VAL B 1 110 ? 14.844 -23 -9.188 1 98.75 110 VAL B O 1
ATOM 3747 N N . LEU B 1 111 ? 13.938 -21.031 -9.703 1 98.88 111 LEU B N 1
ATOM 3748 C CA . LEU B 1 111 ? 14.992 -20.266 -9.039 1 98.88 111 LEU B CA 1
ATOM 3749 C C . LEU B 1 111 ? 14.477 -19.656 -7.738 1 98.88 111 LEU B C 1
ATOM 3751 O O . LEU B 1 111 ? 13.438 -19 -7.723 1 98.88 111 LEU B O 1
ATOM 3755 N N . VAL B 1 112 ? 15.164 -19.938 -6.664 1 98.69 112 VAL B N 1
ATOM 3756 C CA . VAL B 1 112 ? 14.797 -19.453 -5.336 1 98.69 112 VAL B CA 1
ATOM 3757 C C . VAL B 1 112 ? 15.914 -18.578 -4.781 1 98.69 112 VAL B C 1
ATOM 3759 O O . VAL B 1 112 ? 17.031 -19.062 -4.52 1 98.69 112 VAL B O 1
ATOM 3762 N N . THR B 1 113 ? 15.648 -17.328 -4.598 1 98.62 113 THR B N 1
ATOM 3763 C CA . THR B 1 113 ? 16.609 -16.484 -3.881 1 98.62 113 THR B CA 1
ATOM 3764 C C . THR B 1 113 ? 16.438 -16.641 -2.371 1 98.62 113 THR B C 1
ATOM 3766 O O . THR B 1 113 ? 15.32 -16.828 -1.885 1 98.62 113 THR B O 1
ATOM 3769 N N . GLY B 1 114 ? 17.516 -16.5 -1.658 1 97.06 114 GLY B N 1
ATOM 3770 C CA . GLY B 1 114 ? 17.438 -16.828 -0.245 1 97.06 114 GLY B CA 1
ATOM 3771 C C . GLY B 1 114 ? 17.047 -18.281 0.007 1 97.06 114 GLY B C 1
ATOM 3772 O O . GLY B 1 114 ? 16.234 -18.562 0.9 1 97.06 114 GLY B O 1
ATOM 3773 N N . GLY B 1 115 ? 17.531 -19.156 -0.787 1 96.38 115 GLY B N 1
ATOM 3774 C CA . GLY B 1 115 ? 17.031 -20.516 -0.798 1 96.38 115 GLY B CA 1
ATOM 3775 C C . GLY B 1 115 ? 17.781 -21.438 0.143 1 96.38 115 GLY B C 1
ATOM 3776 O O . GLY B 1 115 ? 17.516 -22.641 0.194 1 96.38 115 GLY B O 1
ATOM 3777 N N . SER B 1 116 ? 18.719 -20.922 0.924 1 93.94 116 SER B N 1
ATOM 3778 C CA . SER B 1 116 ? 19.547 -21.766 1.759 1 93.94 116 SER B CA 1
ATOM 3779 C C . SER B 1 116 ? 18.938 -21.969 3.137 1 93.94 116 SER B C 1
ATOM 3781 O O . SER B 1 116 ? 19.328 -22.875 3.879 1 93.94 116 SER B O 1
ATOM 3783 N N . SER B 1 117 ? 17.953 -21.125 3.496 1 91.19 117 SER B N 1
ATOM 3784 C CA . SER B 1 117 ? 17.375 -21.234 4.824 1 91.19 117 SER B CA 1
ATOM 3785 C C . SER B 1 117 ? 15.914 -20.781 4.824 1 91.19 117 SER B C 1
ATOM 3787 O O . SER B 1 117 ? 15.406 -20.312 3.801 1 91.19 117 SER B O 1
ATOM 3789 N N . GLY B 1 118 ? 15.258 -21.109 5.883 1 92.75 118 GLY B N 1
ATOM 3790 C CA . GLY B 1 118 ? 13.93 -20.578 6.113 1 92.75 118 GLY B CA 1
ATOM 3791 C C . GLY B 1 118 ? 12.922 -21.016 5.066 1 92.75 118 GLY B C 1
ATOM 3792 O O . GLY B 1 118 ? 12.867 -22.188 4.691 1 92.75 118 GLY B O 1
ATOM 3793 N N . ILE B 1 119 ? 12.141 -20.047 4.652 1 95.94 119 ILE B N 1
ATOM 3794 C CA . ILE B 1 119 ? 11.055 -20.297 3.711 1 95.94 119 ILE B CA 1
ATOM 3795 C C . ILE B 1 119 ? 11.625 -20.75 2.369 1 95.94 119 ILE B C 1
ATOM 3797 O O . ILE B 1 119 ? 11.109 -21.688 1.748 1 95.94 119 ILE B O 1
ATOM 3801 N N . GLY B 1 120 ? 12.75 -20.109 1.942 1 97.06 120 GLY B N 1
ATOM 3802 C CA . GLY B 1 120 ? 13.367 -20.453 0.672 1 97.06 120 GLY B CA 1
ATOM 3803 C C . GLY B 1 120 ? 13.82 -21.906 0.606 1 97.06 120 GLY B C 1
ATOM 3804 O O . GLY B 1 120 ? 13.547 -22.594 -0.371 1 97.06 120 GLY B O 1
ATOM 3805 N N . ALA B 1 121 ? 14.453 -22.312 1.637 1 95.75 121 ALA B N 1
ATOM 3806 C CA . ALA B 1 121 ? 14.898 -23.703 1.703 1 95.75 121 ALA B CA 1
ATOM 3807 C C . ALA B 1 121 ? 13.703 -24.656 1.72 1 95.75 121 ALA B C 1
ATOM 3809 O O . ALA B 1 121 ? 13.734 -25.703 1.073 1 95.75 121 ALA B O 1
ATOM 3810 N N . GLY B 1 122 ? 12.688 -24.25 2.51 1 96.25 122 GLY B N 1
ATOM 3811 C CA . GLY B 1 122 ? 11.477 -25.062 2.568 1 96.25 122 GLY B CA 1
ATOM 3812 C C . GLY B 1 122 ? 10.812 -25.234 1.217 1 96.25 122 GLY B C 1
ATOM 3813 O O . GLY B 1 122 ? 10.383 -26.328 0.866 1 96.25 122 GLY B O 1
ATOM 3814 N N . VAL B 1 123 ? 10.742 -24.172 0.448 1 97.75 123 VAL B N 1
ATOM 3815 C CA . VAL B 1 123 ? 10.117 -24.203 -0.871 1 97.75 123 VAL B CA 1
ATOM 3816 C C . VAL B 1 123 ? 10.953 -25.062 -1.817 1 97.75 123 VAL B C 1
ATOM 3818 O O . VAL B 1 123 ? 10.414 -25.891 -2.551 1 97.75 123 VAL B O 1
ATOM 3821 N N . ALA B 1 124 ? 12.281 -24.859 -1.806 1 96.81 124 ALA B N 1
ATOM 3822 C CA . ALA B 1 124 ? 13.164 -25.672 -2.643 1 96.81 124 ALA B CA 1
ATOM 3823 C C . ALA B 1 124 ? 12.992 -27.156 -2.35 1 96.81 124 ALA B C 1
ATOM 3825 O O . ALA B 1 124 ? 12.82 -27.969 -3.268 1 96.81 124 ALA B O 1
ATOM 3826 N N . ARG B 1 125 ? 12.953 -27.5 -1.082 1 95.44 125 ARG B N 1
ATOM 3827 C CA . ARG B 1 125 ? 12.805 -28.891 -0.67 1 95.44 125 ARG B CA 1
ATOM 3828 C C . ARG B 1 125 ? 11.445 -29.438 -1.096 1 95.44 125 ARG B C 1
ATOM 3830 O O . ARG B 1 125 ? 11.336 -30.594 -1.507 1 95.44 125 ARG B O 1
ATOM 3837 N N . GLU B 1 126 ? 10.453 -28.594 -0.929 1 96 126 GLU B N 1
ATOM 3838 C CA . GLU B 1 126 ? 9.102 -29.031 -1.26 1 96 126 GLU B CA 1
ATOM 3839 C C . GLU B 1 126 ? 8.969 -29.312 -2.752 1 96 126 GLU B C 1
ATOM 3841 O O . GLU B 1 126 ? 8.297 -30.266 -3.146 1 96 126 GLU B O 1
ATOM 3846 N N . PHE B 1 127 ? 9.586 -28.531 -3.633 1 96.81 127 PHE B N 1
ATOM 3847 C CA . PHE B 1 127 ? 9.578 -28.797 -5.066 1 96.81 127 PHE B CA 1
ATOM 3848 C C . PHE B 1 127 ? 10.234 -30.141 -5.367 1 96.81 127 PHE B C 1
ATOM 3850 O O . PHE B 1 127 ? 9.695 -30.938 -6.137 1 96.81 127 PHE B O 1
ATOM 3857 N N . LEU B 1 128 ? 11.352 -30.391 -4.758 1 95 128 LEU B N 1
ATOM 3858 C CA . LEU B 1 128 ? 12.109 -31.609 -5.004 1 95 128 LEU B CA 1
ATOM 3859 C C . LEU B 1 128 ? 11.367 -32.844 -4.461 1 95 128 LEU B C 1
ATOM 3861 O O . LEU B 1 128 ? 11.422 -33.906 -5.055 1 95 128 LEU B O 1
ATOM 3865 N N . ARG B 1 129 ? 10.711 -32.625 -3.326 1 92.69 129 ARG B N 1
ATOM 3866 C CA . ARG B 1 129 ? 9.93 -33.719 -2.74 1 92.69 129 ARG B CA 1
ATOM 3867 C C . ARG B 1 129 ? 8.781 -34.125 -3.662 1 92.69 129 ARG B C 1
ATOM 3869 O O . ARG B 1 129 ? 8.508 -35.312 -3.832 1 92.69 129 ARG B O 1
ATOM 3876 N N . ARG B 1 130 ? 8.203 -33.156 -4.27 1 93.44 130 ARG B N 1
ATOM 3877 C CA . ARG B 1 130 ? 7.039 -33.406 -5.109 1 93.44 130 ARG B CA 1
ATOM 3878 C C . ARG B 1 130 ? 7.465 -33.938 -6.477 1 93.44 130 ARG B C 1
ATOM 3880 O O . ARG B 1 130 ? 6.773 -34.781 -7.066 1 93.44 130 ARG B O 1
ATOM 3887 N N . ASN B 1 131 ? 8.484 -33.375 -7.012 1 93.94 131 ASN B N 1
ATOM 3888 C CA . ASN B 1 131 ? 8.992 -33.781 -8.312 1 93.94 131 ASN B CA 1
ATOM 3889 C C . ASN B 1 131 ? 10.516 -33.656 -8.391 1 93.94 131 ASN B C 1
ATOM 3891 O O . ASN B 1 131 ? 11.031 -32.594 -8.719 1 93.94 131 ASN B O 1
ATOM 3895 N N . PRO B 1 132 ? 11.18 -34.75 -8.242 1 90.81 132 PRO B N 1
ATOM 3896 C CA . PRO B 1 132 ? 12.641 -34.688 -8.234 1 90.81 132 PRO B CA 1
ATOM 3897 C C . PRO B 1 132 ? 13.227 -34.312 -9.586 1 90.81 132 PRO B C 1
ATOM 3899 O O . PRO B 1 132 ? 14.422 -34 -9.68 1 90.81 132 PRO B O 1
ATOM 3902 N N . ARG B 1 133 ? 12.477 -34.344 -10.648 1 91.5 133 ARG B N 1
ATOM 3903 C CA . ARG B 1 133 ? 12.961 -34 -11.984 1 91.5 133 ARG B CA 1
ATOM 3904 C C . ARG B 1 133 ? 12.977 -32.5 -12.188 1 91.5 133 ARG B C 1
ATOM 3906 O O . ARG B 1 133 ? 13.594 -32 -13.133 1 91.5 133 ARG B O 1
ATOM 3913 N N . THR B 1 134 ? 12.297 -31.734 -11.281 1 93.81 134 THR B N 1
ATOM 3914 C CA . THR B 1 134 ? 12.328 -30.281 -11.359 1 93.81 134 THR B CA 1
ATOM 3915 C C . THR B 1 134 ? 13.727 -29.75 -11.055 1 93.81 134 THR B C 1
ATOM 3917 O O . THR B 1 134 ? 14.352 -30.156 -10.07 1 93.81 134 THR B O 1
ATOM 3920 N N . ALA B 1 135 ? 14.289 -28.938 -11.969 1 96.44 135 ALA B N 1
ATOM 3921 C CA . ALA B 1 135 ? 15.562 -28.281 -11.672 1 96.44 135 ALA B CA 1
ATOM 3922 C C . ALA B 1 135 ? 15.367 -27.141 -10.688 1 96.44 135 ALA B C 1
ATOM 3924 O O . ALA B 1 135 ? 14.523 -26.266 -10.898 1 96.44 135 ALA B O 1
ATOM 3925 N N . VAL B 1 136 ? 16.125 -27.156 -9.594 1 97.5 136 VAL B N 1
ATOM 3926 C CA . VAL B 1 136 ? 16.016 -26.125 -8.578 1 97.5 136 VAL B CA 1
ATOM 3927 C C . VAL B 1 136 ? 17.328 -25.359 -8.477 1 97.5 136 VAL B C 1
ATOM 3929 O O . VAL B 1 136 ? 18.391 -25.953 -8.281 1 97.5 136 VAL B O 1
ATOM 3932 N N . VAL B 1 137 ? 17.281 -24.094 -8.727 1 98 137 VAL B N 1
ATOM 3933 C CA . VAL B 1 137 ? 18.422 -23.188 -8.602 1 98 137 VAL B CA 1
ATOM 3934 C C . VAL B 1 137 ? 18.312 -22.406 -7.289 1 98 137 VAL B C 1
ATOM 3936 O O . VAL B 1 137 ? 17.375 -21.625 -7.098 1 98 137 VAL B O 1
ATOM 3939 N N . VAL B 1 138 ? 19.25 -22.594 -6.406 1 97.75 138 VAL B N 1
ATOM 3940 C CA . VAL B 1 138 ? 19.281 -21.906 -5.121 1 97.75 138 VAL B CA 1
ATOM 3941 C C . VAL B 1 138 ? 20.297 -20.766 -5.176 1 97.75 138 VAL B C 1
ATOM 3943 O O . VAL B 1 138 ? 21.484 -20.984 -5.441 1 97.75 138 VAL B O 1
ATOM 3946 N N . VAL B 1 139 ? 19.859 -19.578 -4.973 1 98.25 139 VAL B N 1
ATOM 3947 C CA . VAL B 1 139 ? 20.719 -18.391 -4.926 1 98.25 139 VAL B CA 1
ATOM 3948 C C . VAL B 1 139 ? 20.766 -17.859 -3.498 1 98.25 139 VAL B C 1
ATOM 3950 O O . VAL B 1 139 ? 19.734 -17.641 -2.867 1 98.25 139 VAL B O 1
ATOM 3953 N N . ASP B 1 140 ? 21.984 -17.609 -2.998 1 97.12 140 ASP B N 1
ATOM 3954 C CA . ASP B 1 140 ? 22.109 -17.094 -1.637 1 97.12 140 ASP B CA 1
ATOM 3955 C C . ASP B 1 140 ? 23.438 -16.359 -1.445 1 97.12 140 ASP B C 1
ATOM 3957 O O . ASP B 1 140 ? 24.359 -16.516 -2.25 1 97.12 140 ASP B O 1
ATOM 3961 N N . ILE B 1 141 ? 23.438 -15.594 -0.366 1 94 141 ILE B N 1
ATOM 3962 C CA . ILE B 1 141 ? 24.641 -14.836 -0.035 1 94 141 ILE B CA 1
ATOM 3963 C C . ILE B 1 141 ? 25.688 -15.773 0.571 1 94 141 ILE B C 1
ATOM 3965 O O . ILE B 1 141 ? 26.891 -15.523 0.465 1 94 141 ILE B O 1
ATOM 3969 N N . ALA B 1 142 ? 25.234 -16.781 1.109 1 89.12 142 ALA B N 1
ATOM 3970 C CA . ALA B 1 142 ? 26.125 -17.797 1.676 1 89.12 142 ALA B CA 1
ATOM 3971 C C . ALA B 1 142 ? 26.812 -18.594 0.576 1 89.12 142 ALA B C 1
ATOM 3973 O O . ALA B 1 142 ? 26.25 -18.797 -0.498 1 89.12 142 ALA B O 1
ATOM 3974 N N . ALA B 1 143 ? 27.969 -19.203 0.876 1 83.75 143 ALA B N 1
ATOM 3975 C CA . ALA B 1 143 ? 28.781 -19.906 -0.118 1 83.75 143 ALA B CA 1
ATOM 3976 C C . ALA B 1 143 ? 28.328 -21.359 -0.254 1 83.75 143 ALA B C 1
ATOM 3978 O O . ALA B 1 143 ? 28.75 -22.062 -1.185 1 83.75 143 ALA B O 1
ATOM 3979 N N . ALA B 1 144 ? 27.516 -21.844 0.64 1 82 144 ALA B N 1
ATOM 3980 C CA . ALA B 1 144 ? 27.078 -23.234 0.561 1 82 144 ALA B CA 1
ATOM 3981 C C . ALA B 1 144 ? 25.641 -23.375 1.062 1 82 144 ALA B C 1
ATOM 3983 O O . ALA B 1 144 ? 25.156 -22.531 1.835 1 82 144 ALA B O 1
ATOM 3984 N N . LEU B 1 145 ? 25.031 -24.453 0.485 1 83.12 145 LEU B N 1
ATOM 3985 C CA . LEU B 1 145 ? 23.703 -24.781 0.974 1 83.12 145 LEU B CA 1
ATOM 3986 C C . LEU B 1 145 ? 23.734 -25.172 2.447 1 83.12 145 LEU B C 1
ATOM 3988 O O . LEU B 1 145 ? 24.641 -25.891 2.875 1 83.12 145 LEU B O 1
ATOM 3992 N N . THR B 1 146 ? 22.797 -24.672 3.156 1 82.81 146 THR B N 1
ATOM 3993 C CA . THR B 1 146 ? 22.734 -24.953 4.586 1 82.81 146 THR B CA 1
ATOM 3994 C C . THR B 1 146 ? 21.812 -26.141 4.859 1 82.81 146 THR B C 1
ATOM 3996 O O . THR B 1 146 ? 21.562 -26.469 6.016 1 82.81 146 THR B O 1
ATOM 3999 N N . TRP B 1 147 ? 21.297 -26.734 3.814 1 83.75 147 TRP B N 1
ATOM 4000 C CA . TRP B 1 147 ? 20.359 -27.859 3.949 1 83.75 147 TRP B CA 1
ATOM 4001 C C . TRP B 1 147 ? 20.734 -28.984 2.996 1 83.75 147 TRP B C 1
ATOM 4003 O O . TRP B 1 147 ? 21.453 -28.766 2.023 1 83.75 147 TRP B O 1
ATOM 4013 N N . GLU B 1 148 ? 20.188 -30.172 3.387 1 83.31 148 GLU B N 1
ATOM 4014 C CA . GLU B 1 148 ? 20.422 -31.359 2.566 1 83.31 148 GLU B CA 1
ATOM 4015 C C . GLU B 1 148 ? 19.312 -31.562 1.551 1 83.31 148 GLU B C 1
ATOM 4017 O O . GLU B 1 148 ? 18.141 -31.344 1.854 1 83.31 148 GLU B O 1
ATOM 4022 N N . VAL B 1 149 ? 19.75 -31.953 0.39 1 82.44 149 VAL B N 1
ATOM 4023 C CA . VAL B 1 149 ? 18.781 -32.344 -0.631 1 82.44 149 VAL B CA 1
ATOM 4024 C C . VAL B 1 149 ? 18.031 -33.594 -0.18 1 82.44 149 VAL B C 1
ATOM 4026 O O . VAL B 1 149 ? 18.641 -34.562 0.312 1 82.44 149 VAL B O 1
ATOM 4029 N N . PRO B 1 150 ? 16.734 -33.531 -0.276 1 81.25 150 PRO B N 1
ATOM 4030 C CA . PRO B 1 150 ? 15.984 -34.719 0.161 1 81.25 150 PRO B CA 1
ATOM 4031 C C . PRO B 1 150 ? 16.438 -36 -0.533 1 81.25 150 PRO B C 1
ATOM 4033 O O . PRO B 1 150 ? 16.766 -35.969 -1.722 1 81.25 150 PRO B O 1
ATOM 4036 N N . ALA B 1 151 ? 16.422 -37.062 0.164 1 70.62 151 ALA B N 1
ATOM 4037 C CA . ALA B 1 151 ? 16.891 -38.375 -0.312 1 70.62 151 ALA B CA 1
ATOM 4038 C C . ALA B 1 151 ? 16.109 -38.844 -1.538 1 70.62 151 ALA B C 1
ATOM 4040 O O . ALA B 1 151 ? 16.672 -39.406 -2.471 1 70.62 151 ALA B O 1
ATOM 4041 N N . ALA B 1 152 ? 14.82 -38.594 -1.404 1 70.19 152 ALA B N 1
ATOM 4042 C CA . ALA B 1 152 ? 13.953 -39.031 -2.502 1 70.19 152 ALA B CA 1
ATOM 4043 C C . ALA B 1 152 ? 14.352 -38.344 -3.805 1 70.19 152 ALA B C 1
ATOM 4045 O O . ALA B 1 152 ? 13.891 -38.719 -4.883 1 70.19 152 ALA B O 1
ATOM 4046 N N . ALA B 1 153 ? 15.109 -37.438 -3.598 1 67.06 153 ALA B N 1
ATOM 4047 C CA . ALA B 1 153 ? 15.516 -36.656 -4.758 1 67.06 153 ALA B CA 1
ATOM 4048 C C . ALA B 1 153 ? 16.906 -37.062 -5.23 1 67.06 153 ALA B C 1
ATOM 4050 O O . ALA B 1 153 ? 17.703 -36.219 -5.652 1 67.06 153 ALA B O 1
ATOM 4051 N N . ASP B 1 154 ? 17.141 -38.281 -5.137 1 67.44 154 ASP B N 1
ATOM 4052 C CA . ASP B 1 154 ? 18.406 -38.781 -5.668 1 67.44 154 ASP B CA 1
ATOM 4053 C C . ASP B 1 154 ? 18.5 -38.531 -7.172 1 67.44 154 ASP B C 1
ATOM 4055 O O . ASP B 1 154 ? 17.578 -38.844 -7.922 1 67.44 154 ASP B O 1
ATOM 4059 N N . GLY B 1 155 ? 19.453 -37.719 -7.535 1 73.5 155 GLY B N 1
ATOM 4060 C CA . GLY B 1 155 ? 19.594 -37.312 -8.922 1 73.5 155 GLY B CA 1
ATOM 4061 C C . GLY B 1 155 ? 18.938 -36 -9.234 1 73.5 155 GLY B C 1
ATOM 4062 O O . GLY B 1 155 ? 18.781 -35.625 -10.398 1 73.5 155 GLY B O 1
ATOM 4063 N N . ALA B 1 156 ? 18.562 -35.406 -8.125 1 75.75 156 ALA B N 1
ATOM 4064 C CA . ALA B 1 156 ? 17.891 -34.125 -8.273 1 75.75 156 ALA B CA 1
ATOM 4065 C C . ALA B 1 156 ? 18.828 -33.094 -8.891 1 75.75 156 ALA B C 1
ATOM 4067 O O . ALA B 1 156 ? 20.031 -33.125 -8.68 1 75.75 156 ALA B O 1
ATOM 4068 N N . ARG B 1 157 ? 18.25 -32.312 -9.664 1 87.69 157 ARG B N 1
ATOM 4069 C CA . ARG B 1 157 ? 18.953 -31.234 -10.328 1 87.69 157 ARG B CA 1
ATOM 4070 C C . ARG B 1 157 ? 18.891 -29.953 -9.5 1 87.69 157 ARG B C 1
ATOM 4072 O O . ARG B 1 157 ? 18.047 -29.094 -9.742 1 87.69 157 ARG B O 1
ATOM 4079 N N . VAL B 1 158 ? 19.828 -29.953 -8.477 1 93.62 158 VAL B N 1
ATOM 4080 C CA . VAL B 1 158 ? 19.938 -28.766 -7.637 1 93.62 158 VAL B CA 1
ATOM 4081 C C . VAL B 1 158 ? 21.234 -28.016 -7.949 1 93.62 158 VAL B C 1
ATOM 4083 O O . VAL B 1 158 ? 22.312 -28.609 -7.957 1 93.62 158 VAL B O 1
ATOM 4086 N N . HIS B 1 159 ? 21.141 -26.781 -8.273 1 94.88 159 HIS B N 1
ATOM 4087 C CA . HIS B 1 159 ? 22.266 -25.906 -8.57 1 94.88 159 HIS B CA 1
ATOM 4088 C C . HIS B 1 159 ? 22.359 -24.766 -7.562 1 94.88 159 HIS B C 1
ATOM 4090 O O . HIS B 1 159 ? 21.328 -24.172 -7.188 1 94.88 159 HIS B O 1
ATOM 4096 N N . PHE B 1 160 ? 23.578 -24.516 -7.078 1 95.81 160 PHE B N 1
ATOM 4097 C CA . PHE B 1 160 ? 23.781 -23.453 -6.102 1 95.81 160 PHE B CA 1
ATOM 4098 C C . PHE B 1 160 ? 24.625 -22.328 -6.695 1 95.81 160 PHE B C 1
ATOM 4100 O O . PHE B 1 160 ? 25.609 -22.578 -7.391 1 95.81 160 PHE B O 1
ATOM 4107 N N . TYR B 1 161 ? 24.188 -21.109 -6.477 1 97.44 161 TYR B N 1
ATOM 4108 C CA . TYR B 1 161 ? 24.938 -19.922 -6.883 1 97.44 161 TYR B CA 1
ATOM 4109 C C . TYR B 1 161 ? 25.047 -18.938 -5.734 1 97.44 161 TYR B C 1
ATOM 4111 O O . TYR B 1 161 ? 24.047 -18.547 -5.129 1 97.44 161 TYR B O 1
ATOM 4119 N N . GLN B 1 162 ? 26.25 -18.5 -5.418 1 97.69 162 GLN B N 1
ATOM 4120 C CA . GLN B 1 162 ? 26.469 -17.438 -4.453 1 97.69 162 GLN B CA 1
ATOM 4121 C C . GLN B 1 162 ? 26.297 -16.062 -5.102 1 97.69 162 GLN B C 1
ATOM 4123 O O . GLN B 1 162 ? 26.938 -15.773 -6.117 1 97.69 162 GLN B O 1
ATOM 4128 N N . CYS B 1 163 ? 25.422 -15.273 -4.508 1 98.31 163 CYS B N 1
ATOM 4129 C CA . CYS B 1 163 ? 25.156 -13.953 -5.082 1 98.31 163 CYS B CA 1
ATOM 4130 C C . CYS B 1 163 ? 24.547 -13.016 -4.043 1 98.31 163 CYS B C 1
ATOM 4132 O O . CYS B 1 163 ? 23.609 -13.391 -3.338 1 98.31 163 CYS B O 1
ATOM 4134 N N . ASP B 1 164 ? 25.109 -11.875 -3.92 1 98.25 164 ASP B N 1
ATOM 4135 C CA . ASP B 1 164 ? 24.406 -10.797 -3.229 1 98.25 164 ASP B CA 1
ATOM 4136 C C . ASP B 1 164 ? 23.359 -10.164 -4.133 1 98.25 164 ASP B C 1
ATOM 4138 O O . ASP B 1 164 ? 23.688 -9.336 -4.988 1 98.25 164 ASP B O 1
ATOM 4142 N N . VAL B 1 165 ? 22.156 -10.5 -3.863 1 98.38 165 VAL B N 1
ATOM 4143 C CA . VAL B 1 165 ? 21.094 -10.109 -4.781 1 98.38 165 VAL B CA 1
ATOM 4144 C C . VAL B 1 165 ? 20.844 -8.609 -4.668 1 98.38 165 VAL B C 1
ATOM 4146 O O . VAL B 1 165 ? 20.141 -8.031 -5.504 1 98.38 165 VAL B O 1
ATOM 4149 N N . ALA B 1 166 ? 21.438 -7.953 -3.652 1 97.81 166 ALA B N 1
ATOM 4150 C CA . ALA B 1 166 ? 21.312 -6.504 -3.51 1 97.81 166 ALA B CA 1
ATOM 4151 C C . ALA B 1 166 ? 22.281 -5.773 -4.438 1 97.81 166 ALA B C 1
ATOM 4153 O O . ALA B 1 166 ? 22.25 -4.543 -4.52 1 97.81 166 ALA B O 1
ATOM 4154 N N . ASP B 1 167 ? 23.109 -6.48 -5.129 1 98.19 167 ASP B N 1
ATOM 4155 C CA . ASP B 1 167 ? 24.062 -5.934 -6.082 1 98.19 167 ASP B CA 1
ATOM 4156 C C . ASP B 1 167 ? 23.656 -6.25 -7.52 1 98.19 167 ASP B C 1
ATOM 4158 O O . ASP B 1 167 ? 23.766 -7.395 -7.961 1 98.19 167 ASP B O 1
ATOM 4162 N N . ALA B 1 168 ? 23.359 -5.223 -8.242 1 98.25 168 ALA B N 1
ATOM 4163 C CA . ALA B 1 168 ? 22.812 -5.395 -9.586 1 98.25 168 ALA B CA 1
ATOM 4164 C C . ALA B 1 168 ? 23.812 -6.105 -10.492 1 98.25 168 ALA B C 1
ATOM 4166 O O . ALA B 1 168 ? 23.438 -6.945 -11.312 1 98.25 168 ALA B O 1
ATOM 4167 N N . ALA B 1 169 ? 25.047 -5.742 -10.383 1 98.38 169 ALA B N 1
ATOM 4168 C CA . ALA B 1 169 ? 26.078 -6.359 -11.219 1 98.38 169 ALA B CA 1
ATOM 4169 C C . ALA B 1 169 ? 26.266 -7.832 -10.875 1 98.38 169 ALA B C 1
ATOM 4171 O O . ALA B 1 169 ? 26.438 -8.672 -11.758 1 98.38 169 ALA B O 1
ATOM 4172 N N . ALA B 1 170 ? 26.219 -8.141 -9.609 1 98.62 170 ALA B N 1
ATOM 4173 C CA . ALA B 1 170 ? 26.312 -9.531 -9.172 1 98.62 170 ALA B CA 1
ATOM 4174 C C . ALA B 1 170 ? 25.125 -10.352 -9.68 1 98.62 170 ALA B C 1
ATOM 4176 O O . ALA B 1 170 ? 25.281 -11.5 -10.102 1 98.62 170 ALA B O 1
ATOM 4177 N N . VAL B 1 171 ? 23.969 -9.758 -9.648 1 98.75 171 VAL B N 1
ATOM 4178 C CA . VAL B 1 171 ? 22.766 -10.43 -10.109 1 98.75 171 VAL B CA 1
ATOM 4179 C C . VAL B 1 171 ? 22.859 -10.719 -11.602 1 98.75 171 VAL B C 1
ATOM 4181 O O . VAL B 1 171 ? 22.5 -11.805 -12.055 1 98.75 171 VAL B O 1
ATOM 4184 N N . ARG B 1 172 ? 23.344 -9.75 -12.32 1 98.44 172 ARG B N 1
ATOM 4185 C CA . ARG B 1 172 ? 23.516 -9.945 -13.758 1 98.44 172 ARG B CA 1
ATOM 4186 C C . ARG B 1 172 ? 24.484 -11.094 -14.047 1 98.44 172 ARG B C 1
ATOM 4188 O O . ARG B 1 172 ? 24.188 -11.961 -14.875 1 98.44 172 ARG B O 1
ATOM 4195 N N . ALA B 1 173 ? 25.578 -11.094 -13.391 1 98.62 173 ALA B N 1
ATOM 4196 C CA . ALA B 1 173 ? 26.562 -12.141 -13.578 1 98.62 173 ALA B CA 1
ATOM 4197 C C . ALA B 1 173 ? 26 -13.516 -13.203 1 98.62 173 ALA B C 1
ATOM 4199 O O . ALA B 1 173 ? 26.219 -14.492 -13.922 1 98.62 173 ALA B O 1
ATOM 4200 N N . MET B 1 174 ? 25.344 -13.547 -12.086 1 98.5 174 MET B N 1
ATOM 4201 C CA . MET B 1 174 ? 24.734 -14.781 -11.633 1 98.5 174 MET B CA 1
ATOM 4202 C C . MET B 1 174 ? 23.688 -15.273 -12.633 1 98.5 174 MET B C 1
ATOM 4204 O O . MET B 1 174 ? 23.641 -16.453 -12.961 1 98.5 174 MET B O 1
ATOM 4208 N N . ALA B 1 175 ? 22.875 -14.398 -13.172 1 98.75 175 ALA B N 1
ATOM 4209 C CA . ALA B 1 175 ? 21.828 -14.75 -14.133 1 98.75 175 ALA B CA 1
ATOM 4210 C C . ALA B 1 175 ? 22.422 -15.312 -15.414 1 98.75 175 ALA B C 1
ATOM 4212 O O . ALA B 1 175 ? 21.906 -16.281 -15.977 1 98.75 175 ALA B O 1
ATOM 4213 N N . ASP B 1 176 ? 23.5 -14.672 -15.859 1 98.62 176 ASP B N 1
ATOM 4214 C CA . ASP B 1 176 ? 24.203 -15.172 -17.047 1 98.62 176 ASP B CA 1
ATOM 4215 C C . ASP B 1 176 ? 24.688 -16.609 -16.828 1 98.62 176 ASP B C 1
ATOM 4217 O O . ASP B 1 176 ? 24.516 -17.453 -17.703 1 98.62 176 ASP B O 1
ATOM 4221 N N . ARG B 1 177 ? 25.219 -16.891 -15.719 1 98.5 177 ARG B N 1
ATOM 4222 C CA . ARG B 1 177 ? 25.703 -18.219 -15.406 1 98.5 177 ARG B CA 1
ATOM 4223 C C . ARG B 1 177 ? 24.547 -19.219 -15.352 1 98.5 177 ARG B C 1
ATOM 4225 O O . ARG B 1 177 ? 24.672 -20.344 -15.844 1 98.5 177 ARG B O 1
ATOM 4232 N N . VAL B 1 178 ? 23.453 -18.828 -14.734 1 98.56 178 VAL B N 1
ATOM 4233 C CA . VAL B 1 178 ? 22.281 -19.703 -14.633 1 98.56 178 VAL B CA 1
ATOM 4234 C C . VAL B 1 178 ? 21.781 -20.062 -16.031 1 98.56 178 VAL B C 1
ATOM 4236 O O . VAL B 1 178 ? 21.516 -21.219 -16.328 1 98.56 178 VAL B O 1
ATOM 4239 N N . ARG B 1 179 ? 21.672 -19.031 -16.859 1 98.12 179 ARG B N 1
ATOM 4240 C CA . ARG B 1 179 ? 21.188 -19.266 -18.219 1 98.12 179 ARG B CA 1
ATOM 4241 C C . ARG B 1 179 ? 22.125 -20.203 -18.984 1 98.12 179 ARG B C 1
ATOM 4243 O O . ARG B 1 179 ? 21.672 -21.078 -19.719 1 98.12 179 ARG B O 1
ATOM 4250 N N . ASP B 1 180 ? 23.391 -20.078 -18.781 1 98.06 180 ASP B N 1
ATOM 4251 C CA . ASP B 1 180 ? 24.391 -20.859 -19.5 1 98.06 180 ASP B CA 1
ATOM 4252 C C . ASP B 1 180 ? 24.453 -22.297 -18.969 1 98.06 180 ASP B C 1
ATOM 4254 O O . ASP B 1 180 ? 24.594 -23.234 -19.75 1 98.06 180 ASP B O 1
ATOM 4258 N N . GLU B 1 181 ? 24.328 -22.453 -17.672 1 97.69 181 GLU B N 1
ATOM 4259 C CA . GLU B 1 181 ? 24.609 -23.734 -17.031 1 97.69 181 GLU B CA 1
ATOM 4260 C C . GLU B 1 181 ? 23.344 -24.547 -16.812 1 97.69 181 GLU B C 1
ATOM 4262 O O . GLU B 1 181 ? 23.375 -25.781 -16.766 1 97.69 181 GLU B O 1
ATOM 4267 N N . VAL B 1 182 ? 22.25 -23.906 -16.656 1 97.38 182 VAL B N 1
ATOM 4268 C CA . VAL B 1 182 ? 21.016 -24.594 -16.297 1 97.38 182 VAL B CA 1
ATOM 4269 C C . VAL B 1 182 ? 19.953 -24.344 -17.344 1 97.38 182 VAL B C 1
ATOM 4271 O O . VAL B 1 182 ? 19.328 -25.281 -17.859 1 97.38 182 VAL B O 1
ATOM 4274 N N . GLY B 1 183 ? 19.75 -23.094 -17.688 1 97.94 183 GLY B N 1
ATOM 4275 C CA . GLY B 1 183 ? 18.703 -22.656 -18.594 1 97.94 183 GLY B CA 1
ATOM 4276 C C . GLY B 1 183 ? 17.953 -21.438 -18.094 1 97.94 183 GLY B C 1
ATOM 4277 O O . GLY B 1 183 ? 18.453 -20.688 -17.25 1 97.94 183 GLY B O 1
ATOM 4278 N N . HIS B 1 184 ? 16.766 -21.203 -18.688 1 97.69 184 HIS B N 1
ATOM 4279 C CA . HIS B 1 184 ? 15.945 -20.062 -18.344 1 97.69 184 HIS B CA 1
ATOM 4280 C C . HIS B 1 184 ? 14.898 -20.422 -17.297 1 97.69 184 HIS B C 1
ATOM 4282 O O . HIS B 1 184 ? 13.938 -21.125 -17.609 1 97.69 184 HIS B O 1
ATOM 4288 N N . PRO B 1 185 ? 15.008 -19.891 -16.125 1 98.56 185 PRO B N 1
ATOM 4289 C CA . PRO B 1 185 ? 14.008 -20.188 -15.094 1 98.56 185 PRO B CA 1
ATOM 4290 C C . PRO B 1 185 ? 12.594 -19.797 -15.516 1 98.56 185 PRO B C 1
ATOM 4292 O O . PRO B 1 185 ? 12.391 -18.734 -16.125 1 98.56 185 PRO B O 1
ATOM 4295 N N . THR B 1 186 ? 11.672 -20.641 -15.211 1 98.5 186 THR B N 1
ATOM 4296 C CA . THR B 1 186 ? 10.273 -20.375 -15.508 1 98.5 186 THR B CA 1
ATOM 4297 C C . THR B 1 186 ? 9.5 -20.047 -14.227 1 98.5 186 THR B C 1
ATOM 4299 O O . THR B 1 186 ? 8.383 -19.531 -14.289 1 98.5 186 THR B O 1
ATOM 4302 N N . VAL B 1 187 ? 10.055 -20.375 -13.07 1 98.88 187 VAL B N 1
ATOM 4303 C CA . VAL B 1 187 ? 9.523 -20 -11.773 1 98.88 187 VAL B CA 1
ATOM 4304 C C . VAL B 1 187 ? 10.57 -19.203 -10.992 1 98.88 187 VAL B C 1
ATOM 4306 O O . VAL B 1 187 ? 11.695 -19.672 -10.805 1 98.88 187 VAL B O 1
ATOM 4309 N N . LEU B 1 188 ? 10.227 -18.031 -10.664 1 98.81 188 LEU B N 1
ATOM 4310 C CA . LEU B 1 188 ? 11.07 -17.203 -9.805 1 98.81 188 LEU B CA 1
ATOM 4311 C C . LEU B 1 188 ? 10.438 -17.031 -8.43 1 98.81 188 LEU B C 1
ATOM 4313 O O . LEU B 1 188 ? 9.359 -16.438 -8.305 1 98.81 188 LEU B O 1
ATOM 4317 N N . PHE B 1 189 ? 11.07 -17.594 -7.461 1 98.81 189 PHE B N 1
ATOM 4318 C CA . PHE B 1 189 ? 10.664 -17.281 -6.098 1 98.81 189 PHE B CA 1
ATOM 4319 C C . PHE B 1 189 ? 11.586 -16.219 -5.492 1 98.81 189 PHE B C 1
ATOM 4321 O O . PHE B 1 189 ? 12.617 -16.562 -4.906 1 98.81 189 PHE B O 1
ATOM 4328 N N . ASN B 1 190 ? 11.133 -14.969 -5.621 1 98.12 190 ASN B N 1
ATOM 4329 C CA . ASN B 1 190 ? 11.836 -13.836 -5.031 1 98.12 190 ASN B CA 1
ATOM 4330 C C . ASN B 1 190 ? 11.641 -13.773 -3.518 1 98.12 190 ASN B C 1
ATOM 4332 O O . ASN B 1 190 ? 10.781 -13.039 -3.029 1 98.12 190 ASN B O 1
ATOM 4336 N N . ASN B 1 191 ? 12.508 -14.43 -2.832 1 97.88 191 ASN B N 1
ATOM 4337 C CA . ASN B 1 191 ? 12.305 -14.688 -1.41 1 97.88 191 ASN B CA 1
ATOM 4338 C C . ASN B 1 191 ? 13.391 -14.039 -0.561 1 97.88 191 ASN B C 1
ATOM 4340 O O . ASN B 1 191 ? 13.18 -13.758 0.62 1 97.88 191 ASN B O 1
ATOM 4344 N N . ALA B 1 192 ? 14.586 -13.828 -1.171 1 97.38 192 ALA B N 1
ATOM 4345 C CA . ALA B 1 192 ? 15.672 -13.242 -0.385 1 97.38 192 ALA B CA 1
ATOM 4346 C C . ALA B 1 192 ? 15.203 -11.992 0.352 1 97.38 192 ALA B C 1
ATOM 4348 O O . ALA B 1 192 ? 14.539 -11.133 -0.231 1 97.38 192 ALA B O 1
ATOM 4349 N N . GLY B 1 193 ? 15.445 -11.93 1.579 1 96 193 GLY B N 1
ATOM 4350 C CA . GLY B 1 193 ? 15.055 -10.805 2.412 1 96 193 GLY B CA 1
ATOM 4351 C C . GLY B 1 193 ? 15.664 -10.844 3.799 1 96 193 GLY B C 1
ATOM 4352 O O . GLY B 1 193 ? 16.109 -11.898 4.25 1 96 193 GLY B O 1
ATOM 4353 N N . VAL B 1 194 ? 15.758 -9.719 4.41 1 95.12 194 VAL B N 1
ATOM 4354 C CA . VAL B 1 194 ? 16.266 -9.594 5.77 1 95.12 194 VAL B CA 1
ATOM 4355 C C . VAL B 1 194 ? 15.344 -8.688 6.586 1 95.12 194 VAL B C 1
ATOM 4357 O O . VAL B 1 194 ? 14.555 -7.926 6.023 1 95.12 194 VAL B O 1
ATOM 4360 N N . ALA B 1 195 ? 15.328 -8.906 7.832 1 92.75 195 ALA B N 1
ATOM 4361 C CA . ALA B 1 195 ? 14.648 -8.023 8.773 1 92.75 195 ALA B CA 1
ATOM 4362 C C . ALA B 1 195 ? 15.609 -7.496 9.828 1 92.75 195 ALA B C 1
ATOM 4364 O O . ALA B 1 195 ? 16.484 -8.227 10.312 1 92.75 195 ALA B O 1
ATOM 4365 N N . ARG B 1 196 ? 15.562 -6.223 10.023 1 90.94 196 ARG B N 1
ATOM 4366 C CA . ARG B 1 196 ? 16.234 -5.566 11.133 1 90.94 196 ARG B CA 1
ATOM 4367 C C . ARG B 1 196 ? 15.234 -4.891 12.062 1 90.94 196 ARG B C 1
ATOM 4369 O O . ARG B 1 196 ? 14.438 -4.055 11.625 1 90.94 196 ARG B O 1
ATOM 4376 N N . GLY B 1 197 ? 15.156 -5.328 13.25 1 88.56 197 GLY B N 1
ATOM 4377 C CA . GLY B 1 197 ? 14.227 -4.781 14.227 1 88.56 197 GLY B CA 1
ATOM 4378 C C . GLY B 1 197 ? 14.812 -3.648 15.047 1 88.56 197 GLY B C 1
ATOM 4379 O O . GLY B 1 197 ? 15.539 -3.889 16.016 1 88.56 197 GLY B O 1
ATOM 4380 N N . SER B 1 198 ? 14.664 -2.404 14.688 1 91.38 198 SER B N 1
ATOM 4381 C CA . SER B 1 198 ? 15.094 -1.221 15.43 1 91.38 198 SER B CA 1
ATOM 4382 C C . SER B 1 198 ? 14.172 -0.037 15.156 1 91.38 198 SER B C 1
ATOM 4384 O O . SER B 1 198 ? 13.742 0.175 14.023 1 91.38 198 SER B O 1
ATOM 4386 N N . PRO B 1 199 ? 13.844 0.703 16.25 1 95.94 199 PRO B N 1
ATOM 4387 C CA . PRO B 1 199 ? 13.094 1.937 16.016 1 95.94 199 PRO B CA 1
ATOM 4388 C C . PRO B 1 199 ? 13.812 2.889 15.055 1 95.94 199 PRO B C 1
ATOM 4390 O O . PRO B 1 199 ? 15.039 2.904 15 1 95.94 199 PRO B O 1
ATOM 4393 N N . ILE B 1 200 ? 13.047 3.674 14.359 1 97.06 200 ILE B N 1
ATOM 4394 C CA . ILE B 1 200 ? 13.578 4.594 13.359 1 97.06 200 ILE B CA 1
ATOM 4395 C C . ILE B 1 200 ? 14.578 5.543 14.008 1 97.06 200 ILE B C 1
ATOM 4397 O O . ILE B 1 200 ? 15.625 5.844 13.422 1 97.06 200 ILE B O 1
ATOM 4401 N N . LEU B 1 201 ? 14.336 5.906 15.203 1 96.81 201 LEU B N 1
ATOM 4402 C CA . LEU B 1 201 ? 15.148 6.871 15.938 1 96.81 201 LEU B CA 1
ATOM 4403 C C . LEU B 1 201 ? 16.531 6.309 16.219 1 96.81 201 LEU B C 1
ATOM 4405 O O . LEU B 1 201 ? 17.516 7.055 16.234 1 96.81 201 LEU B O 1
ATOM 4409 N N . THR B 1 202 ? 16.672 4.961 16.406 1 95.38 202 THR B N 1
ATOM 4410 C CA . THR B 1 202 ? 17.906 4.41 16.938 1 95.38 202 THR B CA 1
ATOM 4411 C C . THR B 1 202 ? 18.594 3.508 15.906 1 95.38 202 THR B C 1
ATOM 4413 O O . THR B 1 202 ? 19.75 3.135 16.062 1 95.38 202 THR B O 1
ATOM 4416 N N . ALA B 1 203 ? 17.938 3.225 14.836 1 95.75 203 ALA B N 1
ATOM 4417 C CA . ALA B 1 203 ? 18.469 2.297 13.836 1 95.75 203 ALA B CA 1
ATOM 4418 C C . ALA B 1 203 ? 19.719 2.869 13.164 1 95.75 203 ALA B C 1
ATOM 4420 O O . ALA B 1 203 ? 19.766 4.059 12.844 1 95.75 203 ALA B O 1
ATOM 4421 N N . PRO B 1 204 ? 20.766 2.062 13.039 1 95.62 204 PRO B N 1
ATOM 4422 C CA . PRO B 1 204 ? 21.859 2.537 12.188 1 95.62 204 PRO B CA 1
ATOM 4423 C C . PRO B 1 204 ? 21.453 2.684 10.727 1 95.62 204 PRO B C 1
ATOM 4425 O O . PRO B 1 204 ? 20.734 1.829 10.188 1 95.62 204 PRO B O 1
ATOM 4428 N N . PRO B 1 205 ? 21.844 3.727 10.047 1 96.12 205 PRO B N 1
ATOM 4429 C CA . PRO B 1 205 ? 21.453 3.955 8.656 1 96.12 205 PRO B CA 1
ATOM 4430 C C . PRO B 1 205 ? 21.766 2.77 7.75 1 96.12 205 PRO B C 1
ATOM 4432 O O . PRO B 1 205 ? 21.047 2.523 6.777 1 96.12 205 PRO B O 1
ATOM 4435 N N . GLU B 1 206 ? 22.812 2.045 8.078 1 96.75 206 GLU B N 1
ATOM 4436 C CA . GLU B 1 206 ? 23.219 0.877 7.297 1 96.75 206 GLU B CA 1
ATOM 4437 C C . GLU B 1 206 ? 22.125 -0.187 7.309 1 96.75 206 GLU B C 1
ATOM 4439 O O . GLU B 1 206 ? 21.969 -0.947 6.352 1 96.75 206 GLU B O 1
ATOM 4444 N N . ASP B 1 207 ? 21.359 -0.205 8.391 1 96.75 207 ASP B N 1
ATOM 4445 C CA . ASP B 1 207 ? 20.266 -1.166 8.484 1 96.75 207 ASP B CA 1
ATOM 4446 C C . ASP B 1 207 ? 19.141 -0.809 7.52 1 96.75 207 ASP B C 1
ATOM 4448 O O . ASP B 1 207 ? 18.547 -1.692 6.902 1 96.75 207 ASP B O 1
ATOM 4452 N N . PHE B 1 208 ? 18.828 0.512 7.418 1 97.88 208 PHE B N 1
ATOM 4453 C CA . PHE B 1 208 ? 17.844 0.935 6.438 1 97.88 208 PHE B CA 1
ATOM 4454 C C . PHE B 1 208 ? 18.219 0.459 5.039 1 97.88 208 PHE B C 1
ATOM 4456 O O . PHE B 1 208 ? 17.406 -0.118 4.328 1 97.88 208 PHE B O 1
ATOM 4463 N N . GLU B 1 209 ? 19.453 0.708 4.73 1 97.69 209 GLU B N 1
ATOM 4464 C CA . GLU B 1 209 ? 19.953 0.396 3.396 1 97.69 209 GLU B CA 1
ATOM 4465 C C . GLU B 1 209 ? 19.906 -1.106 3.129 1 97.69 209 GLU B C 1
ATOM 4467 O O . GLU B 1 209 ? 19.469 -1.541 2.064 1 97.69 209 GLU B O 1
ATOM 4472 N N . LEU B 1 210 ? 20.422 -1.852 4.059 1 97.62 210 LEU B N 1
ATOM 4473 C CA . LEU B 1 210 ? 20.453 -3.303 3.916 1 97.62 210 LEU B CA 1
ATOM 4474 C C . LEU B 1 210 ? 19.062 -3.857 3.643 1 97.62 210 LEU B C 1
ATOM 4476 O O . LEU B 1 210 ? 18.875 -4.652 2.717 1 97.62 210 LEU B O 1
ATOM 4480 N N . VAL B 1 211 ? 18.078 -3.461 4.406 1 98.19 211 VAL B N 1
ATOM 4481 C CA . VAL B 1 211 ? 16.719 -3.98 4.316 1 98.19 211 VAL B CA 1
ATOM 4482 C C . VAL B 1 211 ? 16.094 -3.561 2.99 1 98.19 211 VAL B C 1
ATOM 4484 O O . VAL B 1 211 ? 15.523 -4.391 2.279 1 98.19 211 VAL B O 1
ATOM 4487 N N . VAL B 1 212 ? 16.25 -2.33 2.623 1 98.62 212 VAL B N 1
ATOM 4488 C CA . VAL B 1 212 ? 15.586 -1.804 1.43 1 98.62 212 VAL B CA 1
ATOM 4489 C C . VAL B 1 212 ? 16.234 -2.404 0.181 1 98.62 212 VAL B C 1
ATOM 4491 O O . VAL B 1 212 ? 15.539 -2.777 -0.765 1 98.62 212 VAL B O 1
ATOM 4494 N N . ARG B 1 213 ? 17.531 -2.541 0.151 1 98.38 213 ARG B N 1
ATOM 4495 C CA . ARG B 1 213 ? 18.219 -3.084 -1.018 1 98.38 213 ARG B CA 1
ATOM 4496 C C . ARG B 1 213 ? 17.922 -4.57 -1.185 1 98.38 213 ARG B C 1
ATOM 4498 O O . ARG B 1 213 ? 17.609 -5.027 -2.287 1 98.38 213 ARG B O 1
ATOM 4505 N N . THR B 1 214 ? 17.938 -5.273 -0.112 1 98.31 214 THR B N 1
ATOM 4506 C CA . THR B 1 214 ? 17.781 -6.723 -0.184 1 98.31 214 THR B CA 1
ATOM 4507 C C . THR B 1 214 ? 16.312 -7.102 -0.426 1 98.31 214 THR B C 1
ATOM 4509 O O . THR B 1 214 ? 16.031 -8.023 -1.192 1 98.31 214 THR B O 1
ATOM 4512 N N . ASN B 1 215 ? 15.406 -6.418 0.237 1 98.5 215 ASN B N 1
ATOM 4513 C CA . ASN B 1 215 ? 14 -6.824 0.212 1 98.5 215 ASN B CA 1
ATOM 4514 C C . ASN B 1 215 ? 13.273 -6.246 -0.997 1 98.5 215 ASN B C 1
ATOM 4516 O O . ASN B 1 215 ? 12.234 -6.766 -1.407 1 98.5 215 ASN B O 1
ATOM 4520 N N . LEU B 1 216 ? 13.781 -5.098 -1.511 1 98.69 216 LEU B N 1
ATOM 4521 C CA . LEU B 1 216 ? 13 -4.434 -2.549 1 98.69 216 LEU B CA 1
ATOM 4522 C C . LEU B 1 216 ? 13.797 -4.34 -3.848 1 98.69 216 LEU B C 1
ATOM 4524 O O . LEU B 1 216 ? 13.391 -4.898 -4.871 1 98.69 216 LEU B O 1
ATOM 4528 N N . LEU B 1 217 ? 14.992 -3.725 -3.83 1 98.75 217 LEU B N 1
ATOM 4529 C CA . LEU B 1 217 ? 15.773 -3.547 -5.051 1 98.75 217 LEU B CA 1
ATOM 4530 C C . LEU B 1 217 ? 16.125 -4.895 -5.668 1 98.75 217 LEU B C 1
ATOM 4532 O O . LEU B 1 217 ? 16.062 -5.062 -6.887 1 98.75 217 LEU B O 1
ATOM 4536 N N . ALA B 1 218 ? 16.469 -5.805 -4.828 1 98.75 218 ALA B N 1
ATOM 4537 C CA . ALA B 1 218 ? 16.859 -7.141 -5.281 1 98.75 218 ALA B CA 1
ATOM 4538 C C . ALA B 1 218 ? 15.742 -7.766 -6.125 1 98.75 218 ALA B C 1
ATOM 4540 O O . ALA B 1 218 ? 16.016 -8.477 -7.094 1 98.75 218 ALA B O 1
ATOM 4541 N N . GLN B 1 219 ? 14.5 -7.559 -5.75 1 98.44 219 GLN B N 1
ATOM 4542 C CA . GLN B 1 219 ? 13.367 -8.125 -6.473 1 98.44 219 GLN B CA 1
ATOM 4543 C C . GLN B 1 219 ? 13.305 -7.598 -7.902 1 98.44 219 GLN B C 1
ATOM 4545 O O . GLN B 1 219 ? 13 -8.344 -8.836 1 98.44 219 GLN B O 1
ATOM 4550 N N . TYR B 1 220 ? 13.531 -6.316 -8.062 1 98.62 220 TYR B N 1
ATOM 4551 C CA . TYR B 1 220 ? 13.578 -5.727 -9.398 1 98.62 220 TYR B CA 1
ATOM 4552 C C . TYR B 1 220 ? 14.727 -6.301 -10.211 1 98.62 220 TYR B C 1
ATOM 4554 O O . TYR B 1 220 ? 14.555 -6.648 -11.383 1 98.62 220 TYR B O 1
ATOM 4562 N N . TYR B 1 221 ? 15.938 -6.418 -9.578 1 98.69 221 TYR B N 1
ATOM 4563 C CA . TYR B 1 221 ? 17.141 -6.887 -10.273 1 98.69 221 TYR B CA 1
ATOM 4564 C C . TYR B 1 221 ? 16.953 -8.312 -10.781 1 98.69 221 TYR B C 1
ATOM 4566 O O . TYR B 1 221 ? 17.188 -8.594 -11.953 1 98.69 221 TYR B O 1
ATOM 4574 N N . VAL B 1 222 ? 16.5 -9.172 -9.922 1 98.75 222 VAL B N 1
ATOM 4575 C CA . VAL B 1 222 ? 16.391 -10.586 -10.273 1 98.75 222 VAL B CA 1
ATOM 4576 C C . VAL B 1 222 ? 15.273 -10.781 -11.297 1 98.75 222 VAL B C 1
ATOM 4578 O O . VAL B 1 222 ? 15.461 -11.477 -12.297 1 98.75 222 VAL B O 1
ATOM 4581 N N . THR B 1 223 ? 14.125 -10.172 -11.047 1 98.75 223 THR B N 1
ATOM 4582 C CA . THR B 1 223 ? 12.992 -10.305 -11.961 1 98.75 223 THR B CA 1
ATOM 4583 C C . THR B 1 223 ? 13.375 -9.844 -13.367 1 98.75 223 THR B C 1
ATOM 4585 O O . THR B 1 223 ? 13.07 -10.516 -14.352 1 98.75 223 THR B O 1
ATOM 4588 N N . GLN B 1 224 ? 14.039 -8.703 -13.445 1 98 224 GLN B N 1
ATOM 4589 C CA . GLN B 1 224 ? 14.391 -8.125 -14.742 1 98 224 GLN B CA 1
ATOM 4590 C C . GLN B 1 224 ? 15.25 -9.086 -15.555 1 98 224 GLN B C 1
ATOM 4592 O O . GLN B 1 224 ? 15.102 -9.188 -16.766 1 98 224 GLN B O 1
ATOM 4597 N N . GLN B 1 225 ? 16.125 -9.797 -14.938 1 97.88 225 GLN B N 1
ATOM 4598 C CA . GLN B 1 225 ? 17.094 -10.648 -15.625 1 97.88 225 GLN B CA 1
ATOM 4599 C C . GLN B 1 225 ? 16.406 -11.812 -16.328 1 97.88 225 GLN B C 1
ATOM 4601 O O . GLN B 1 225 ? 16.875 -12.289 -17.359 1 97.88 225 GLN B O 1
ATOM 4606 N N . PHE B 1 226 ? 15.273 -12.266 -15.828 1 98.31 226 PHE B N 1
ATOM 4607 C CA . PHE B 1 226 ? 14.695 -13.492 -16.359 1 98.31 226 PHE B CA 1
ATOM 4608 C C . PHE B 1 226 ? 13.344 -13.227 -17 1 98.31 226 PHE B C 1
ATOM 4610 O O . PHE B 1 226 ? 12.773 -14.109 -17.656 1 98.31 226 PHE B O 1
ATOM 4617 N N . LEU B 1 227 ? 12.828 -12.031 -16.828 1 98.38 227 LEU B N 1
ATOM 4618 C CA . LEU B 1 227 ? 11.492 -11.656 -17.281 1 98.38 227 LEU B CA 1
ATOM 4619 C C . LEU B 1 227 ? 11.398 -11.727 -18.812 1 98.38 227 LEU B C 1
ATOM 4621 O O . LEU B 1 227 ? 10.352 -12.086 -19.359 1 98.38 227 LEU B O 1
ATOM 4625 N N . GLY B 1 228 ? 12.469 -11.383 -19.516 1 97.56 228 GLY B N 1
ATOM 4626 C CA . GLY B 1 228 ? 12.453 -11.344 -20.969 1 97.56 228 GLY B CA 1
ATOM 4627 C C . GLY B 1 228 ? 12.047 -12.664 -21.594 1 97.56 228 GLY B C 1
ATOM 4628 O O . GLY B 1 228 ? 11.188 -12.703 -22.484 1 97.56 228 GLY B O 1
ATOM 4629 N N . ASP B 1 229 ? 12.617 -13.734 -21.141 1 97.69 229 ASP B N 1
ATOM 4630 C CA . ASP B 1 229 ? 12.297 -15.055 -21.688 1 97.69 229 ASP B CA 1
ATOM 4631 C C . ASP B 1 229 ? 10.867 -15.469 -21.328 1 97.69 229 ASP B C 1
ATOM 4633 O O . ASP B 1 229 ? 10.18 -16.094 -22.125 1 97.69 229 ASP B O 1
ATOM 4637 N N . MET B 1 230 ? 10.453 -15.125 -20.109 1 98.25 230 MET B N 1
ATOM 4638 C CA . MET B 1 230 ? 9.086 -15.422 -19.703 1 98.25 230 MET B CA 1
ATOM 4639 C C . MET B 1 230 ? 8.086 -14.742 -20.625 1 98.25 230 MET B C 1
ATOM 4641 O O . MET B 1 230 ? 7.098 -15.359 -21.047 1 98.25 230 MET B O 1
ATOM 4645 N N . VAL B 1 231 ? 8.383 -13.484 -20.891 1 97.88 231 VAL B N 1
ATOM 4646 C CA . VAL B 1 231 ? 7.504 -12.703 -21.75 1 97.88 231 VAL B CA 1
ATOM 4647 C C . VAL B 1 231 ? 7.523 -13.273 -23.172 1 97.88 231 VAL B C 1
ATOM 4649 O O . VAL B 1 231 ? 6.473 -13.461 -23.781 1 97.88 231 VAL B O 1
ATOM 4652 N N . ARG B 1 232 ? 8.727 -13.633 -23.672 1 96.94 232 ARG B N 1
ATOM 4653 C CA . ARG B 1 232 ? 8.875 -14.172 -25.031 1 96.94 232 ARG B CA 1
ATOM 4654 C C . ARG B 1 232 ? 8.055 -15.445 -25.203 1 96.94 232 ARG B C 1
ATOM 4656 O O . ARG B 1 232 ? 7.414 -15.648 -26.234 1 96.94 232 ARG B O 1
ATOM 4663 N N . ARG B 1 233 ? 7.961 -16.219 -24.203 1 96.94 233 ARG B N 1
ATOM 4664 C CA . ARG B 1 233 ? 7.297 -17.516 -24.266 1 96.94 233 ARG B CA 1
ATOM 4665 C C . ARG B 1 233 ? 5.867 -17.422 -23.734 1 96.94 233 ARG B C 1
ATOM 4667 O O . ARG B 1 233 ? 5.105 -18.391 -23.828 1 96.94 233 ARG B O 1
ATOM 4674 N N . ASP B 1 234 ? 5.539 -16.219 -23.078 1 97.88 234 ASP B N 1
ATOM 4675 C CA . ASP B 1 234 ? 4.27 -16.062 -22.391 1 97.88 234 ASP B CA 1
ATOM 4676 C C . ASP B 1 234 ? 4.023 -17.219 -21.422 1 97.88 234 ASP B C 1
ATOM 4678 O O . ASP B 1 234 ? 2.975 -17.875 -21.469 1 97.88 234 ASP B O 1
ATOM 4682 N N . HIS B 1 235 ? 5.086 -17.5 -20.641 1 98.5 235 HIS B N 1
ATOM 4683 C CA . HIS B 1 235 ? 5.137 -18.641 -19.734 1 98.5 235 HIS B CA 1
ATOM 4684 C C . HIS B 1 235 ? 6.027 -18.328 -18.531 1 98.5 235 HIS B C 1
ATOM 4686 O O . HIS B 1 235 ? 7.145 -17.828 -18.688 1 98.5 235 HIS B O 1
ATOM 4692 N N . GLY B 1 236 ? 5.508 -18.594 -17.375 1 98.69 236 GLY B N 1
ATOM 4693 C CA . GLY B 1 236 ? 6.309 -18.359 -16.188 1 98.69 236 GLY B CA 1
ATOM 4694 C C . GLY B 1 236 ? 5.477 -18 -14.969 1 98.69 236 GLY B C 1
ATOM 4695 O O . GLY B 1 236 ? 4.273 -17.75 -15.078 1 98.69 236 GLY B O 1
ATOM 4696 N N . HIS B 1 237 ? 6.062 -18.062 -13.82 1 98.94 237 HIS B N 1
ATOM 4697 C CA . HIS B 1 237 ? 5.414 -17.781 -12.547 1 98.94 237 HIS B CA 1
ATOM 4698 C C . HIS B 1 237 ? 6.367 -17.078 -11.586 1 98.94 237 HIS B C 1
ATOM 4700 O O . HIS B 1 237 ? 7.352 -17.672 -11.141 1 98.94 237 HIS B O 1
ATOM 4706 N N . ILE B 1 238 ? 6.121 -15.875 -11.336 1 98.88 238 ILE B N 1
ATOM 4707 C CA . ILE B 1 238 ? 6.918 -15.102 -10.391 1 98.88 238 ILE B CA 1
ATOM 4708 C C . ILE B 1 238 ? 6.215 -15.062 -9.039 1 98.88 238 ILE B C 1
ATOM 4710 O O . ILE B 1 238 ? 5.055 -14.648 -8.945 1 98.88 238 ILE B O 1
ATOM 4714 N N . VAL B 1 239 ? 6.875 -15.484 -7.977 1 98.88 239 VAL B N 1
ATOM 4715 C CA . VAL B 1 239 ? 6.32 -15.594 -6.633 1 98.88 239 VAL B CA 1
ATOM 4716 C C . VAL B 1 239 ? 7.074 -14.664 -5.688 1 98.88 239 VAL B C 1
ATOM 4718 O O . VAL B 1 239 ? 8.305 -14.578 -5.734 1 98.88 239 VAL B O 1
ATOM 4721 N N . TYR B 1 240 ? 6.332 -13.938 -4.852 1 98.25 240 TYR B N 1
ATOM 4722 C CA . TYR B 1 240 ? 6.906 -12.984 -3.906 1 98.25 240 TYR B CA 1
ATOM 4723 C C . TYR B 1 240 ? 6.594 -13.391 -2.469 1 98.25 240 TYR B C 1
ATOM 4725 O O . TYR B 1 240 ? 5.477 -13.812 -2.166 1 98.25 240 TYR B O 1
ATOM 4733 N N . SER B 1 241 ? 7.582 -13.281 -1.64 1 97.06 241 SER B N 1
ATOM 4734 C CA . SER B 1 241 ? 7.379 -13.422 -0.202 1 97.06 241 SER B CA 1
ATOM 4735 C C . SER B 1 241 ? 6.996 -12.094 0.435 1 97.06 241 SER B C 1
ATOM 4737 O O . SER B 1 241 ? 7.863 -11.344 0.893 1 97.06 241 SER B O 1
ATOM 4739 N N . GLY B 1 242 ? 5.734 -11.852 0.467 1 96.44 242 GLY B N 1
ATOM 4740 C CA . GLY B 1 242 ? 5.258 -10.648 1.122 1 96.44 242 GLY B CA 1
ATOM 4741 C C . GLY B 1 242 ? 5.066 -10.812 2.617 1 96.44 242 GLY B C 1
ATOM 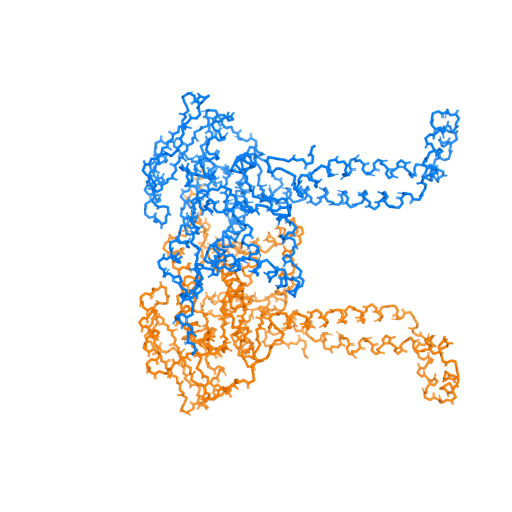4742 O O . GLY B 1 242 ? 5.773 -11.594 3.254 1 96.44 242 GLY B O 1
ATOM 4743 N N . SER B 1 243 ? 4.266 -9.969 3.188 1 92.94 243 SER B N 1
ATOM 4744 C CA . SER B 1 243 ? 4.047 -9.969 4.629 1 92.94 243 SER B CA 1
ATOM 4745 C C . SER B 1 243 ? 2.77 -9.219 4.996 1 92.94 243 SER B C 1
ATOM 4747 O O . SER B 1 243 ? 2.34 -8.32 4.27 1 92.94 243 SER B O 1
ATOM 4749 N N . LEU B 1 244 ? 2.256 -9.656 6.098 1 90.69 244 LEU B N 1
ATOM 4750 C CA . LEU B 1 244 ? 1.141 -8.914 6.676 1 90.69 244 LEU B CA 1
ATOM 4751 C C . LEU B 1 244 ? 1.558 -7.488 7.02 1 90.69 244 LEU B C 1
ATOM 4753 O O . LEU B 1 244 ? 0.719 -6.586 7.062 1 90.69 244 LEU B O 1
ATOM 4757 N N . SER B 1 245 ? 2.797 -7.234 7.203 1 90.62 245 SER B N 1
ATOM 4758 C CA . SER B 1 245 ? 3.305 -5.906 7.539 1 90.62 245 SER B CA 1
ATOM 4759 C C . SER B 1 245 ? 3.137 -4.941 6.375 1 90.62 245 SER B C 1
ATOM 4761 O O . SER B 1 245 ? 3.254 -3.725 6.547 1 90.62 245 SER B O 1
ATOM 4763 N N . SER B 1 246 ? 2.91 -5.461 5.18 1 92.19 246 SER B N 1
ATOM 4764 C CA . SER B 1 246 ? 2.602 -4.598 4.039 1 92.19 246 SER B CA 1
ATOM 4765 C C . SER B 1 246 ? 1.233 -3.941 4.199 1 92.19 246 SER B C 1
ATOM 4767 O O . SER B 1 246 ? 0.958 -2.912 3.582 1 92.19 246 SER B O 1
ATOM 4769 N N . VAL B 1 247 ? 0.411 -4.578 5.043 1 86.5 247 VAL B N 1
ATOM 4770 C CA . VAL B 1 247 ? -0.955 -4.117 5.266 1 86.5 247 VAL B CA 1
ATOM 4771 C C . VAL B 1 247 ? -1.031 -3.338 6.574 1 86.5 247 VAL B C 1
ATOM 4773 O O . VAL B 1 247 ? -1.654 -2.275 6.637 1 86.5 247 VAL B O 1
ATOM 4776 N N . ILE B 1 248 ? -0.424 -3.879 7.562 1 88.19 248 ILE B N 1
ATOM 4777 C CA . ILE B 1 248 ? -0.356 -3.256 8.883 1 88.19 248 ILE B CA 1
ATOM 4778 C C . ILE B 1 248 ? 1.101 -3.148 9.328 1 88.19 248 ILE B C 1
ATOM 4780 O O . ILE B 1 248 ? 1.656 -4.094 9.883 1 88.19 248 ILE B O 1
ATOM 4784 N N . ALA B 1 249 ? 1.638 -2.01 9.148 1 89.75 249 ALA B N 1
ATOM 4785 C CA . ALA B 1 249 ? 3.029 -1.805 9.539 1 89.75 249 ALA B CA 1
ATOM 4786 C C . ALA B 1 249 ? 3.189 -1.888 11.055 1 89.75 249 ALA B C 1
ATOM 4788 O O . ALA B 1 249 ? 2.27 -1.551 11.805 1 89.75 249 ALA B O 1
ATOM 4789 N N . GLY B 1 250 ? 4.309 -2.369 11.531 1 88.06 250 GLY B N 1
ATOM 4790 C CA . GLY B 1 250 ? 4.586 -2.471 12.953 1 88.06 250 GLY B CA 1
ATOM 4791 C C . GLY B 1 250 ? 5.68 -1.532 13.422 1 88.06 250 GLY B C 1
ATOM 4792 O O . GLY B 1 250 ? 6.512 -1.094 12.617 1 88.06 250 GLY B O 1
ATOM 4793 N N . PRO B 1 251 ? 5.645 -1.25 14.734 1 91.81 251 PRO B N 1
ATOM 4794 C CA . PRO B 1 251 ? 6.754 -0.475 15.289 1 91.81 251 PRO B CA 1
ATOM 4795 C C . PRO B 1 251 ? 8.078 -1.238 15.258 1 91.81 251 PRO B C 1
ATOM 4797 O O . PRO B 1 251 ? 8.094 -2.465 15.375 1 91.81 251 PRO B O 1
ATOM 4800 N N . SER B 1 252 ? 9.188 -0.55 14.953 1 92.25 252 SER B N 1
ATOM 4801 C CA . SER B 1 252 ? 10.555 -1.057 14.992 1 92.25 252 SER B CA 1
ATOM 4802 C C . SER B 1 252 ? 10.867 -1.904 13.766 1 92.25 252 SER B C 1
ATOM 4804 O O . SER B 1 252 ? 11.922 -2.539 13.688 1 92.25 252 SER B O 1
ATOM 4806 N N . ILE B 1 253 ? 9.875 -2.002 12.867 1 92.75 253 ILE B N 1
ATOM 4807 C CA . ILE B 1 253 ? 10.156 -2.709 11.625 1 92.75 253 ILE B CA 1
ATOM 4808 C C . ILE B 1 253 ? 9.711 -1.86 10.438 1 92.75 253 ILE B C 1
ATOM 4810 O O . ILE B 1 253 ? 9.203 -2.389 9.445 1 92.75 253 ILE B O 1
ATOM 4814 N N . GLY B 1 254 ? 9.805 -0.585 10.586 1 95.44 254 GLY B N 1
ATOM 4815 C CA . GLY B 1 254 ? 9.414 0.368 9.555 1 95.44 254 GLY B CA 1
ATOM 4816 C C . GLY B 1 254 ? 10.008 0.051 8.195 1 95.44 254 GLY B C 1
ATOM 4817 O O . GLY B 1 254 ? 9.273 -0.135 7.223 1 95.44 254 GLY B O 1
ATOM 4818 N N . PRO B 1 255 ? 11.359 -0.046 8.133 1 97.06 255 PRO B N 1
ATOM 4819 C CA . PRO B 1 255 ? 11.969 -0.347 6.836 1 97.06 255 PRO B CA 1
ATOM 4820 C C . PRO B 1 255 ? 11.477 -1.662 6.238 1 97.06 255 PRO B C 1
ATOM 4822 O O . PRO B 1 255 ? 11.211 -1.736 5.035 1 97.06 255 PRO B O 1
ATOM 4825 N N . TYR B 1 256 ? 11.367 -2.674 7.047 1 96.44 256 TYR B N 1
ATOM 4826 C CA . TYR B 1 256 ? 10.852 -3.957 6.586 1 96.44 256 TYR B CA 1
ATOM 4827 C C . TYR B 1 256 ? 9.438 -3.809 6.035 1 96.44 256 TYR B C 1
ATOM 4829 O O . TYR B 1 256 ? 9.148 -4.25 4.922 1 96.44 256 TYR B O 1
ATOM 4837 N N . SER B 1 257 ? 8.539 -3.168 6.812 1 97.12 257 SER B N 1
ATOM 4838 C CA . SER B 1 257 ? 7.172 -2.928 6.379 1 97.12 257 SER B CA 1
ATOM 4839 C C . SER B 1 257 ? 7.137 -2.131 5.078 1 97.12 257 SER B C 1
ATOM 4841 O O . SER B 1 257 ? 6.316 -2.404 4.195 1 97.12 257 SER B O 1
ATOM 4843 N N . SER B 1 258 ? 8.016 -1.158 4.992 1 98.44 258 SER B N 1
ATOM 4844 C CA . SER B 1 258 ? 8.094 -0.341 3.785 1 98.44 258 SER B CA 1
ATOM 4845 C C . SER B 1 258 ? 8.406 -1.192 2.561 1 98.44 258 SER B C 1
ATOM 4847 O O . SER B 1 258 ? 7.785 -1.031 1.509 1 98.44 258 SER B O 1
ATOM 4849 N N . THR B 1 259 ? 9.375 -2.059 2.684 1 98.5 259 THR B N 1
ATOM 4850 C CA . THR B 1 259 ? 9.789 -2.867 1.545 1 98.5 259 THR B CA 1
ATOM 4851 C C . THR B 1 259 ? 8.695 -3.85 1.145 1 98.5 259 THR B C 1
ATOM 4853 O O . THR B 1 259 ? 8.492 -4.113 -0.043 1 98.5 259 THR B O 1
ATOM 4856 N N . LYS B 1 260 ? 8.023 -4.367 2.115 1 98.06 260 LYS B N 1
ATOM 4857 C CA . LYS B 1 260 ? 6.969 -5.324 1.806 1 98.06 260 LYS B CA 1
ATOM 4858 C C . LYS B 1 260 ? 5.762 -4.633 1.176 1 98.06 260 LYS B C 1
ATOM 4860 O O . LYS B 1 260 ? 5.098 -5.199 0.305 1 98.06 260 LYS B O 1
ATOM 4865 N N . ALA B 1 261 ? 5.457 -3.449 1.616 1 97.5 261 ALA B N 1
ATOM 4866 C CA . ALA B 1 261 ? 4.461 -2.645 0.912 1 97.5 261 ALA B CA 1
ATOM 4867 C C . ALA B 1 261 ? 4.91 -2.34 -0.514 1 97.5 261 ALA B C 1
ATOM 4869 O O . ALA B 1 261 ? 4.117 -2.422 -1.454 1 97.5 261 ALA B O 1
ATOM 4870 N N . GLY B 1 262 ? 6.133 -1.956 -0.641 1 98.44 262 GLY B N 1
ATOM 4871 C CA . GLY B 1 262 ? 6.691 -1.698 -1.958 1 98.44 262 GLY B CA 1
ATOM 4872 C C . GLY B 1 262 ? 6.633 -2.904 -2.877 1 98.44 262 GLY B C 1
ATOM 4873 O O . GLY B 1 262 ? 6.387 -2.764 -4.078 1 98.44 262 GLY B O 1
ATOM 4874 N N . LEU B 1 263 ? 6.883 -4.039 -2.332 1 98.12 263 LEU B N 1
ATOM 4875 C CA . LEU B 1 263 ? 6.828 -5.285 -3.088 1 98.12 263 LEU B CA 1
ATOM 4876 C C . LEU B 1 263 ? 5.426 -5.527 -3.639 1 98.12 263 LEU B C 1
ATOM 4878 O O . LEU B 1 263 ? 5.27 -5.996 -4.77 1 98.12 263 LEU B O 1
ATOM 4882 N N . SER B 1 264 ? 4.426 -5.258 -2.859 1 96.56 264 SER B N 1
ATOM 4883 C CA . SER B 1 264 ? 3.047 -5.375 -3.326 1 96.56 264 SER B CA 1
ATOM 4884 C C . SER B 1 264 ? 2.785 -4.453 -4.512 1 96.56 264 SER B C 1
ATOM 4886 O O . SER B 1 264 ? 2.102 -4.836 -5.465 1 96.56 264 SER B O 1
ATOM 4888 N N . ALA B 1 265 ? 3.305 -3.25 -4.398 1 97.19 265 ALA B N 1
ATOM 4889 C CA . ALA B 1 265 ? 3.154 -2.307 -5.504 1 97.19 265 ALA B CA 1
ATOM 4890 C C . ALA B 1 265 ? 3.887 -2.799 -6.75 1 97.19 265 ALA B C 1
ATOM 4892 O O . ALA B 1 265 ? 3.406 -2.621 -7.871 1 97.19 265 ALA B O 1
ATOM 4893 N N . MET B 1 266 ? 5.027 -3.387 -6.559 1 98.19 266 MET B N 1
ATOM 4894 C CA . MET B 1 266 ? 5.762 -3.971 -7.68 1 98.19 266 MET B CA 1
ATOM 4895 C C . MET B 1 266 ? 4.934 -5.055 -8.359 1 98.19 266 MET B C 1
ATOM 4897 O O . MET B 1 266 ? 4.871 -5.109 -9.594 1 98.19 266 MET B O 1
ATOM 4901 N N . HIS B 1 267 ? 4.367 -5.914 -7.547 1 97.69 267 HIS B N 1
ATOM 4902 C CA . HIS B 1 267 ? 3.496 -6.977 -8.039 1 97.69 267 HIS B CA 1
ATOM 4903 C C . HIS B 1 267 ? 2.402 -6.414 -8.945 1 97.69 267 HIS B C 1
ATOM 4905 O O . HIS B 1 267 ? 2.189 -6.918 -10.047 1 97.69 267 HIS B O 1
ATOM 4911 N N . ASP B 1 268 ? 1.747 -5.379 -8.5 1 96.44 268 ASP B N 1
ATOM 4912 C CA . ASP B 1 268 ? 0.639 -4.785 -9.242 1 96.44 268 ASP B CA 1
ATOM 4913 C C . ASP B 1 268 ? 1.13 -4.129 -10.531 1 96.44 268 ASP B C 1
ATOM 4915 O O . ASP B 1 268 ? 0.487 -4.246 -11.578 1 96.44 268 ASP B O 1
ATOM 4919 N N . ALA B 1 269 ? 2.211 -3.416 -10.438 1 97 269 ALA B N 1
ATOM 4920 C CA . ALA B 1 269 ? 2.758 -2.742 -11.609 1 97 269 ALA B CA 1
ATOM 4921 C C . ALA B 1 269 ? 3.148 -3.748 -12.688 1 97 269 ALA B C 1
ATOM 4923 O O . ALA B 1 269 ? 2.859 -3.545 -13.875 1 97 269 ALA B O 1
ATOM 4924 N N . LEU B 1 270 ? 3.787 -4.789 -12.281 1 98.31 270 LEU B N 1
ATOM 4925 C CA . LEU B 1 270 ? 4.219 -5.793 -13.25 1 98.31 270 LEU B CA 1
ATOM 4926 C C . LEU B 1 270 ? 3.021 -6.492 -13.883 1 98.31 270 LEU B C 1
ATOM 4928 O O . LEU B 1 270 ? 3.055 -6.84 -15.07 1 98.31 270 LEU B O 1
ATOM 4932 N N . GLN B 1 271 ? 1.994 -6.719 -13.094 1 97.88 271 GLN B N 1
ATOM 4933 C CA . GLN B 1 271 ? 0.776 -7.301 -13.641 1 97.88 271 GLN B CA 1
ATOM 4934 C C . GLN B 1 271 ? 0.252 -6.477 -14.812 1 97.88 271 GLN B C 1
ATOM 4936 O O . GLN B 1 271 ? -0.148 -7.031 -15.844 1 97.88 271 GLN B O 1
ATOM 4941 N N . LEU B 1 272 ? 0.264 -5.195 -14.656 1 97.12 272 LEU B N 1
ATOM 4942 C CA . LEU B 1 272 ? -0.206 -4.297 -15.703 1 97.12 272 LEU B CA 1
ATOM 4943 C C . LEU B 1 272 ? 0.723 -4.336 -16.922 1 97.12 272 LEU B C 1
ATOM 4945 O O . LEU B 1 272 ? 0.261 -4.359 -18.062 1 97.12 272 LEU B O 1
ATOM 4949 N N . GLU B 1 273 ? 2.004 -4.352 -16.672 1 97.69 273 GLU B N 1
ATOM 4950 C CA . GLU B 1 273 ? 2.947 -4.367 -17.797 1 97.69 273 GLU B CA 1
ATOM 4951 C C . GLU B 1 273 ? 2.838 -5.664 -18.594 1 97.69 273 GLU B C 1
ATOM 4953 O O . GLU B 1 273 ? 2.854 -5.645 -19.828 1 97.69 273 GLU B O 1
ATOM 4958 N N . LEU B 1 274 ? 2.738 -6.766 -17.859 1 97.94 274 LEU B N 1
ATOM 4959 C CA . LEU B 1 274 ? 2.621 -8.062 -18.516 1 97.94 274 LEU B CA 1
ATOM 4960 C C . LEU B 1 274 ? 1.428 -8.094 -19.469 1 97.94 274 LEU B C 1
ATOM 4962 O O . LEU B 1 274 ? 1.535 -8.586 -20.594 1 97.94 274 LEU B O 1
ATOM 4966 N N . LYS B 1 275 ? 0.354 -7.547 -18.984 1 97.12 275 LYS B N 1
ATOM 4967 C CA . LYS B 1 275 ? -0.875 -7.621 -19.766 1 97.12 275 LYS B CA 1
ATOM 4968 C C . LYS B 1 275 ? -0.886 -6.57 -20.875 1 97.12 275 LYS B C 1
ATOM 4970 O O . LYS B 1 275 ? -1.194 -6.883 -22.016 1 97.12 275 LYS B O 1
ATOM 4975 N N . PHE B 1 276 ? -0.444 -5.355 -20.594 1 96.19 276 PHE B N 1
ATOM 4976 C CA . PHE B 1 276 ? -0.78 -4.25 -21.484 1 96.19 276 PHE B CA 1
ATOM 4977 C C . PHE B 1 276 ? 0.453 -3.77 -22.25 1 96.19 276 PHE B C 1
ATOM 4979 O O . PHE B 1 276 ? 0.338 -3.039 -23.234 1 96.19 276 PHE B O 1
ATOM 4986 N N . MET B 1 277 ? 1.613 -4.168 -21.781 1 96.06 277 MET B N 1
ATOM 4987 C CA . MET B 1 277 ? 2.812 -3.68 -22.453 1 96.06 277 MET B CA 1
ATOM 4988 C C . MET B 1 277 ? 3.58 -4.828 -23.109 1 96.06 277 MET B C 1
ATOM 4990 O O . MET B 1 277 ? 4.125 -4.676 -24.203 1 96.06 277 MET B O 1
ATOM 4994 N N . TYR B 1 278 ? 3.602 -5.953 -22.453 1 96.88 278 TYR B N 1
ATOM 4995 C CA . TYR B 1 278 ? 4.418 -7.066 -22.906 1 96.88 278 TYR B CA 1
ATOM 4996 C C . TYR B 1 278 ? 3.572 -8.086 -23.672 1 96.88 278 TYR B C 1
ATOM 4998 O O . TYR B 1 278 ? 4.109 -8.969 -24.344 1 96.88 278 TYR B O 1
ATOM 5006 N N . ASP B 1 279 ? 2.227 -8.008 -23.562 1 95.12 279 ASP B N 1
ATOM 5007 C CA . ASP B 1 279 ? 1.301 -8.961 -24.172 1 95.12 279 ASP B CA 1
ATOM 5008 C C . ASP B 1 279 ? 1.633 -10.391 -23.766 1 95.12 279 ASP B C 1
ATOM 5010 O O . ASP B 1 279 ? 1.792 -11.266 -24.625 1 95.12 279 ASP B O 1
ATOM 5014 N N . ALA B 1 280 ? 1.859 -10.578 -22.547 1 97.62 280 ALA B N 1
ATOM 5015 C CA . ALA B 1 280 ? 2.162 -11.883 -21.953 1 97.62 280 ALA B CA 1
ATOM 5016 C C . ALA B 1 280 ? 1.17 -12.227 -20.844 1 97.62 280 ALA B C 1
ATOM 5018 O O . ALA B 1 280 ? 1.556 -12.383 -19.688 1 97.62 280 ALA B O 1
ATOM 5019 N N . PRO B 1 281 ? -0.1 -12.438 -21.172 1 97.31 281 PRO B N 1
ATOM 5020 C CA . PRO B 1 281 ? -1.169 -12.617 -20.188 1 97.31 281 PRO B CA 1
ATOM 5021 C C . PRO B 1 281 ? -1.069 -13.945 -19.438 1 97.31 281 PRO B C 1
ATOM 5023 O O . PRO B 1 281 ? -1.773 -14.156 -18.453 1 97.31 281 PRO B O 1
ATOM 5026 N N . ARG B 1 282 ? -0.132 -14.836 -19.875 1 98.62 282 ARG B N 1
ATOM 5027 C CA . ARG B 1 282 ? -0.055 -16.156 -19.234 1 98.62 282 ARG B CA 1
ATOM 5028 C C . ARG B 1 282 ? 1.094 -16.203 -18.234 1 98.62 282 ARG B C 1
ATOM 5030 O O . ARG B 1 282 ? 1.263 -17.203 -17.531 1 98.62 282 ARG B O 1
ATOM 5037 N N . VAL B 1 283 ? 1.955 -15.172 -18.25 1 98.75 283 VAL B N 1
ATOM 5038 C CA . VAL B 1 283 ? 2.939 -15.102 -17.172 1 98.75 283 VAL B CA 1
ATOM 5039 C C . VAL B 1 283 ? 2.24 -14.789 -15.852 1 98.75 283 VAL B C 1
ATOM 5041 O O . VAL B 1 283 ? 1.479 -13.82 -15.758 1 98.75 283 VAL B O 1
ATOM 5044 N N . ARG B 1 284 ? 2.459 -15.617 -14.844 1 98.88 284 ARG B N 1
ATOM 5045 C CA . ARG B 1 284 ? 1.717 -15.602 -13.586 1 98.88 284 ARG B CA 1
ATOM 5046 C C . ARG B 1 284 ? 2.504 -14.883 -12.492 1 98.88 284 ARG B C 1
ATOM 5048 O O . ARG B 1 284 ? 3.732 -14.82 -12.547 1 98.88 284 ARG B O 1
ATOM 5055 N N . GLN B 1 285 ? 1.733 -14.375 -11.555 1 98.69 285 GLN B N 1
ATOM 5056 C CA . GLN B 1 285 ? 2.314 -13.828 -10.336 1 98.69 285 GLN B CA 1
ATOM 5057 C C . GLN B 1 285 ? 1.574 -14.32 -9.094 1 98.69 285 GLN B C 1
ATOM 5059 O O . GLN B 1 285 ? 0.346 -14.43 -9.102 1 98.69 285 GLN B O 1
ATOM 5064 N N . THR B 1 286 ? 2.334 -14.664 -8.102 1 98.62 286 THR B N 1
ATOM 5065 C CA . THR B 1 286 ? 1.753 -15 -6.805 1 98.62 286 THR B CA 1
ATOM 5066 C C . THR B 1 286 ? 2.383 -14.156 -5.699 1 98.62 286 THR B C 1
ATOM 5068 O O . THR B 1 286 ? 3.607 -14.039 -5.625 1 98.62 286 THR B O 1
ATOM 5071 N N . LEU B 1 287 ? 1.6 -13.531 -4.902 1 97.81 287 LEU B N 1
ATOM 5072 C CA . LEU B 1 287 ? 2.033 -12.734 -3.762 1 97.81 287 LEU B CA 1
ATOM 5073 C C . LEU B 1 287 ? 1.587 -13.375 -2.451 1 97.81 287 LEU B C 1
ATOM 5075 O O . LEU B 1 287 ? 0.393 -13.594 -2.238 1 97.81 287 LEU B O 1
ATOM 5079 N N . GLY B 1 288 ? 2.535 -13.727 -1.606 1 97 288 GLY B N 1
ATOM 5080 C CA . GLY B 1 288 ? 2.217 -14.219 -0.277 1 97 288 GLY B CA 1
ATOM 5081 C C . GLY B 1 288 ? 2.111 -13.117 0.76 1 97 288 GLY B C 1
ATOM 5082 O O . GLY B 1 288 ? 3.029 -12.312 0.913 1 97 288 GLY B O 1
ATOM 5083 N N . ILE B 1 289 ? 1.047 -13.039 1.408 1 95.12 289 ILE B N 1
ATOM 5084 C CA . ILE B 1 289 ? 0.874 -12.172 2.568 1 95.12 289 ILE B CA 1
ATOM 5085 C C . ILE B 1 289 ? 0.851 -13.016 3.842 1 95.12 289 ILE B C 1
ATOM 5087 O O . ILE B 1 289 ? -0.202 -13.516 4.246 1 95.12 289 ILE B O 1
ATOM 5091 N N . PHE B 1 290 ? 1.967 -13.07 4.484 1 92.94 290 PHE B N 1
ATOM 5092 C CA . PHE B 1 290 ? 2.164 -14.031 5.57 1 92.94 290 PHE B CA 1
ATOM 5093 C C . PHE B 1 290 ? 2.273 -13.312 6.91 1 92.94 290 PHE B C 1
ATOM 5095 O O . PHE B 1 290 ? 2.791 -12.195 6.98 1 92.94 290 PHE B O 1
ATOM 5102 N N . GLY B 1 291 ? 1.764 -13.961 7.93 1 88.75 291 GLY B N 1
ATOM 5103 C CA . GLY B 1 291 ? 2.066 -13.555 9.297 1 88.75 291 GLY B CA 1
ATOM 5104 C C . GLY B 1 291 ? 3.428 -14.031 9.766 1 88.75 291 GLY B C 1
ATOM 5105 O O . GLY B 1 291 ? 4.34 -14.219 8.961 1 88.75 291 GLY B O 1
ATOM 5106 N N . PHE B 1 292 ? 3.561 -14.195 11.008 1 83.62 292 PHE B N 1
ATOM 5107 C CA . PHE B 1 292 ? 4.832 -14.617 11.578 1 83.62 292 PHE B CA 1
ATOM 5108 C C . PHE B 1 292 ? 5.105 -16.078 11.258 1 83.62 292 PHE B C 1
ATOM 5110 O O . PHE B 1 292 ? 4.219 -16.938 11.398 1 83.62 292 PHE B O 1
ATOM 5117 N N . ILE B 1 293 ? 6.254 -16.266 10.742 1 87.81 293 ILE B N 1
ATOM 5118 C CA . ILE B 1 293 ? 6.684 -17.609 10.391 1 87.81 293 ILE B CA 1
ATOM 5119 C C . ILE B 1 293 ? 7.902 -18 11.219 1 87.81 293 ILE B C 1
ATOM 5121 O O . ILE B 1 293 ? 8.805 -17.188 11.43 1 87.81 293 ILE B O 1
ATOM 5125 N N . ARG B 1 294 ? 7.941 -19.188 11.68 1 83.88 294 ARG B N 1
ATOM 5126 C CA . ARG B 1 294 ? 9.055 -19.672 12.492 1 83.88 294 ARG B CA 1
ATOM 5127 C C . ARG B 1 294 ? 10.297 -19.906 11.633 1 83.88 294 ARG B C 1
ATOM 5129 O O . ARG B 1 294 ? 10.508 -21.016 11.133 1 83.88 294 ARG B O 1
ATOM 5136 N N . THR B 1 295 ? 11.078 -18.875 11.469 1 81.81 295 THR B N 1
ATOM 5137 C CA . THR B 1 295 ? 12.336 -18.875 10.727 1 81.81 295 THR B CA 1
ATOM 5138 C C . THR B 1 295 ? 13.461 -18.266 11.555 1 81.81 295 THR B C 1
ATOM 5140 O O . THR B 1 295 ? 13.211 -17.641 12.586 1 81.81 295 THR B O 1
ATOM 5143 N N . PRO B 1 296 ? 14.695 -18.516 11.133 1 71.25 296 PRO B N 1
ATOM 5144 C CA . PRO B 1 296 ? 15.805 -17.844 11.812 1 71.25 296 PRO B CA 1
ATOM 5145 C C . PRO B 1 296 ? 15.664 -16.328 11.828 1 71.25 296 PRO B C 1
ATOM 5147 O O . PRO B 1 296 ? 16.141 -15.664 12.758 1 71.25 296 PRO B O 1
ATOM 5150 N N . MET B 1 297 ? 15 -15.75 10.93 1 75.81 297 MET B N 1
ATOM 5151 C CA . MET B 1 297 ? 14.805 -14.305 10.828 1 75.81 297 MET B CA 1
ATOM 5152 C C . MET B 1 297 ? 14.023 -13.781 12.023 1 75.81 297 MET B C 1
ATOM 5154 O O . MET B 1 297 ? 14.32 -12.703 12.547 1 75.81 297 MET B O 1
ATOM 5158 N N . VAL B 1 298 ? 12.945 -14.422 12.453 1 71 298 VAL B N 1
ATOM 5159 C CA . VAL B 1 298 ? 12.07 -13.984 13.531 1 71 298 VAL B CA 1
ATOM 5160 C C . VAL B 1 298 ? 12.688 -14.344 14.875 1 71 298 VAL B C 1
ATOM 5162 O O . VAL B 1 298 ? 12.398 -13.703 15.891 1 71 298 VAL B O 1
ATOM 5165 N N . GLY B 1 299 ? 13.703 -15.141 14.852 1 64.56 299 GLY B N 1
ATOM 5166 C CA . GLY B 1 299 ? 14.383 -15.562 16.062 1 64.56 299 GLY B CA 1
ATOM 5167 C C . GLY B 1 299 ? 13.508 -16.406 16.969 1 64.56 299 GLY B C 1
ATOM 5168 O O . GLY B 1 299 ? 12.344 -16.672 16.656 1 64.56 299 GLY B O 1
ATOM 5169 N N . ALA B 1 300 ? 14.086 -17 17.953 1 50.81 300 ALA B N 1
ATOM 5170 C CA . ALA B 1 300 ? 13.492 -17.938 18.906 1 50.81 300 ALA B CA 1
ATOM 5171 C C . ALA B 1 300 ? 12.414 -17.25 19.75 1 50.81 300 ALA B C 1
ATOM 5173 O O . ALA B 1 300 ? 11.602 -17.922 20.391 1 50.81 300 ALA B O 1
ATOM 5174 N N . ALA B 1 301 ? 12.586 -16.094 19.844 1 47.66 301 ALA B N 1
ATOM 5175 C CA . ALA B 1 301 ? 11.805 -15.414 20.859 1 47.66 301 ALA B CA 1
ATOM 5176 C C . ALA B 1 301 ? 10.32 -15.414 20.531 1 47.66 301 ALA B C 1
ATOM 5178 O O . ALA B 1 301 ? 9.484 -15.055 21.359 1 47.66 301 ALA B O 1
ATOM 5179 N N . THR B 1 302 ? 10.055 -15.703 19.281 1 54.22 302 THR B N 1
ATOM 5180 C CA . THR B 1 302 ? 8.625 -15.5 19.078 1 54.22 302 THR B CA 1
ATOM 5181 C C . THR B 1 302 ? 7.832 -16.734 19.516 1 54.22 302 THR B C 1
ATOM 5183 O O . THR B 1 302 ? 7.508 -17.594 18.703 1 54.22 302 THR B O 1
ATOM 5186 N N . LYS B 1 303 ? 8.133 -17.047 20.844 1 52.72 303 LYS B N 1
ATOM 5187 C CA . LYS B 1 303 ? 7.219 -17.969 21.5 1 52.72 303 LYS B CA 1
ATOM 5188 C C . LYS B 1 303 ? 5.828 -17.359 21.656 1 52.72 303 LYS B C 1
ATOM 5190 O O . LYS B 1 303 ? 5.695 -16.203 22.047 1 52.72 303 LYS B O 1
ATOM 5195 N N . GLY B 1 304 ? 4.891 -17.453 20.656 1 58.84 304 GLY B N 1
ATOM 5196 C CA . GLY B 1 304 ? 3.672 -16.797 21.094 1 58.84 304 GLY B CA 1
ATOM 5197 C C . GLY B 1 304 ? 2.707 -16.5 19.969 1 58.84 304 GLY B C 1
ATOM 5198 O O . GLY B 1 304 ? 2.547 -15.336 19.578 1 58.84 304 GLY B O 1
ATOM 5199 N N . GLY B 1 305 ? 2.301 -17.766 19.453 1 64.75 305 GLY B N 1
ATOM 5200 C CA . GLY B 1 305 ? 1.104 -17.562 18.656 1 64.75 305 GLY B CA 1
ATOM 5201 C C . GLY B 1 305 ? -0.167 -17.531 19.469 1 64.75 305 GLY B C 1
ATOM 5202 O O . GLY B 1 305 ? -0.155 -17.891 20.656 1 64.75 305 GLY B O 1
ATOM 5203 N N . SER B 1 306 ? -1.024 -16.703 19.031 1 71.12 306 SER B N 1
ATOM 5204 C CA . SER B 1 306 ? -2.34 -16.688 19.672 1 71.12 306 SER B CA 1
ATOM 5205 C C . SER B 1 306 ? -3.389 -17.328 18.766 1 71.12 306 SER B C 1
ATOM 5207 O O . SER B 1 306 ? -3.092 -17.719 17.641 1 71.12 306 SER B O 1
ATOM 5209 N N . PHE B 1 307 ? -4.434 -17.578 19.391 1 76 307 PHE B N 1
ATOM 5210 C CA . PHE B 1 307 ? -5.566 -18.125 18.656 1 76 307 PHE B CA 1
ATOM 5211 C C . PHE B 1 307 ? -5.875 -17.281 17.438 1 76 307 PHE B C 1
ATOM 5213 O O . PHE B 1 307 ? -6.16 -17.797 16.359 1 76 307 PHE B O 1
ATOM 5220 N N . ALA B 1 308 ? -5.68 -16.062 17.578 1 74.06 308 ALA B N 1
ATOM 5221 C CA . ALA B 1 308 ? -6.062 -15.133 16.516 1 74.06 308 ALA B CA 1
ATOM 5222 C C . ALA B 1 308 ? -4.91 -14.906 15.539 1 74.06 308 ALA B C 1
ATOM 5224 O O . ALA B 1 308 ? -5.133 -14.609 14.359 1 74.06 308 ALA B O 1
ATOM 5225 N N . VAL B 1 309 ? -3.668 -15.109 16.094 1 74.75 309 VAL B N 1
ATOM 5226 C CA . VAL B 1 309 ? -2.486 -14.875 15.273 1 74.75 309 VAL B CA 1
ATOM 5227 C C . VAL B 1 309 ? -1.49 -16.016 15.469 1 74.75 309 VAL B C 1
ATOM 5229 O O . VAL B 1 309 ? -0.475 -15.852 16.156 1 74.75 309 VAL B O 1
ATOM 5232 N N . PRO B 1 310 ? -1.766 -17.094 14.781 1 77.88 310 PRO B N 1
ATOM 5233 C CA . PRO B 1 310 ? -0.843 -18.219 14.93 1 77.88 310 PRO B CA 1
ATOM 5234 C C . PRO B 1 310 ? 0.5 -17.969 14.242 1 77.88 310 PRO B C 1
ATOM 5236 O O . PRO B 1 310 ? 0.562 -17.281 13.227 1 77.88 310 PRO B O 1
ATOM 5239 N N . PHE B 1 311 ? 1.51 -18.531 14.781 1 84.31 311 PHE B N 1
ATOM 5240 C CA . PHE B 1 311 ? 2.811 -18.578 14.125 1 84.31 311 PHE B CA 1
ATOM 5241 C C . PHE B 1 311 ? 2.885 -19.75 13.148 1 84.31 311 PHE B C 1
ATOM 5243 O O . PHE B 1 311 ? 2.629 -20.891 13.516 1 84.31 311 PHE B O 1
ATOM 5250 N N . LEU B 1 312 ? 3.23 -19.438 11.977 1 89.44 312 LEU B N 1
ATOM 5251 C CA . LEU B 1 312 ? 3.209 -20.422 10.906 1 89.44 312 LEU B CA 1
ATOM 5252 C C . LEU B 1 312 ? 4.5 -21.234 10.883 1 89.44 312 LEU B C 1
ATOM 5254 O O . LEU B 1 312 ? 5.582 -20.688 11.117 1 89.44 312 LEU B O 1
ATOM 5258 N N . GLU B 1 313 ? 4.305 -22.484 10.609 1 91.25 313 GLU B N 1
ATOM 5259 C CA . GLU B 1 313 ? 5.469 -23.312 10.32 1 91.25 313 GLU B CA 1
ATOM 5260 C C . GLU B 1 313 ? 5.984 -23.078 8.906 1 91.25 313 GLU B C 1
ATOM 5262 O O . GLU B 1 313 ? 5.203 -22.797 7.992 1 91.25 313 GLU B O 1
ATOM 5267 N N . VAL B 1 314 ? 7.285 -23.234 8.734 1 93.56 314 VAL B N 1
ATOM 5268 C CA . VAL B 1 314 ? 7.906 -23.047 7.43 1 93.56 314 VAL B CA 1
ATOM 5269 C C . VAL B 1 314 ? 7.254 -23.984 6.41 1 93.56 314 VAL B C 1
ATOM 5271 O O . VAL B 1 314 ? 6.996 -23.578 5.273 1 93.56 314 VAL B O 1
ATOM 5274 N N . GLU B 1 315 ? 6.93 -25.203 6.805 1 94.38 315 GLU B N 1
ATOM 5275 C CA . GLU B 1 315 ? 6.352 -26.203 5.922 1 94.38 315 GLU B CA 1
ATOM 5276 C C . GLU B 1 315 ? 4.973 -25.781 5.422 1 94.38 315 GLU B C 1
ATOM 5278 O O . GLU B 1 315 ? 4.621 -26.016 4.266 1 94.38 315 GLU B O 1
ATOM 5283 N N . THR B 1 316 ? 4.211 -25.156 6.32 1 94 316 THR B N 1
ATOM 5284 C CA . THR B 1 316 ? 2.891 -24.656 5.945 1 94 316 THR B CA 1
ATOM 5285 C C . THR B 1 316 ? 2.996 -23.625 4.824 1 94 316 THR B C 1
ATOM 5287 O O . THR B 1 316 ? 2.248 -23.688 3.846 1 94 316 THR B O 1
ATOM 5290 N N . VAL B 1 317 ? 3.914 -22.75 4.949 1 95.94 317 VAL B N 1
ATOM 5291 C CA . VAL B 1 317 ? 4.105 -21.688 3.979 1 95.94 317 VAL B CA 1
ATOM 5292 C C . VAL B 1 317 ? 4.691 -22.25 2.688 1 95.94 317 VAL B C 1
ATOM 5294 O O . VAL B 1 317 ? 4.242 -21.922 1.592 1 95.94 317 VAL B O 1
ATOM 5297 N N . ALA B 1 318 ? 5.641 -23.109 2.789 1 97.44 318 ALA B N 1
ATOM 5298 C CA . ALA B 1 318 ? 6.289 -23.719 1.63 1 97.44 318 ALA B CA 1
ATOM 5299 C C . ALA B 1 318 ? 5.281 -24.5 0.788 1 97.44 318 ALA B C 1
ATOM 5301 O O . ALA B 1 318 ? 5.262 -24.375 -0.439 1 97.44 318 ALA B O 1
ATOM 5302 N N . GLU B 1 319 ? 4.457 -25.266 1.436 1 97.19 319 GLU B N 1
ATOM 5303 C CA . GLU B 1 319 ? 3.445 -26.047 0.729 1 97.19 319 GLU B CA 1
ATOM 5304 C C . GLU B 1 319 ? 2.469 -25.141 -0.014 1 97.19 319 GLU B C 1
ATOM 5306 O O . GLU B 1 319 ? 2.096 -25.422 -1.154 1 97.19 319 GLU B O 1
ATOM 5311 N N . ALA B 1 320 ? 2.07 -24.078 0.671 1 96.75 320 ALA B N 1
ATOM 5312 C CA . ALA B 1 320 ? 1.128 -23.156 0.051 1 96.75 320 ALA B CA 1
ATOM 5313 C C . ALA B 1 320 ? 1.73 -22.516 -1.196 1 96.75 320 ALA B C 1
ATOM 5315 O O . ALA B 1 320 ? 1.047 -22.344 -2.209 1 96.75 320 ALA B O 1
ATOM 5316 N N . ILE B 1 321 ? 2.971 -22.125 -1.125 1 98.25 321 ILE B N 1
ATOM 5317 C CA . ILE B 1 321 ? 3.66 -21.5 -2.246 1 98.25 321 ILE B CA 1
ATOM 5318 C C . ILE B 1 321 ? 3.783 -22.5 -3.4 1 98.25 321 ILE B C 1
ATOM 5320 O O . ILE B 1 321 ? 3.445 -22.172 -4.543 1 98.25 321 ILE B O 1
ATOM 5324 N N . VAL B 1 322 ? 4.242 -23.688 -3.107 1 98.62 322 VAL B N 1
ATOM 5325 C CA . VAL B 1 322 ? 4.441 -24.688 -4.152 1 98.62 322 VAL B CA 1
ATOM 5326 C C . VAL B 1 322 ? 3.094 -25.078 -4.754 1 98.62 322 VAL B C 1
ATOM 5328 O O . VAL B 1 322 ? 2.982 -25.266 -5.969 1 98.62 322 VAL B O 1
ATOM 5331 N N . ASP B 1 323 ? 2.027 -25.203 -3.902 1 98.44 323 ASP B N 1
ATOM 5332 C CA . ASP B 1 323 ? 0.68 -25.453 -4.402 1 98.44 323 ASP B CA 1
ATOM 5333 C C . ASP B 1 323 ? 0.262 -24.375 -5.406 1 98.44 323 ASP B C 1
ATOM 5335 O O . ASP B 1 323 ? -0.369 -24.688 -6.422 1 98.44 323 ASP B O 1
ATOM 5339 N N . SER B 1 324 ? 0.564 -23.172 -5.062 1 98.06 324 SER B N 1
ATOM 5340 C CA . SER B 1 324 ? 0.185 -22.078 -5.941 1 98.06 324 SER B CA 1
ATOM 5341 C C . SER B 1 324 ? 0.877 -22.188 -7.297 1 98.06 324 SER B C 1
ATOM 5343 O O . SER B 1 324 ? 0.263 -21.938 -8.336 1 98.06 324 SER B O 1
ATOM 5345 N N . VAL B 1 325 ? 2.133 -22.531 -7.328 1 98.62 325 VAL B N 1
ATOM 5346 C CA . VAL B 1 325 ? 2.863 -22.672 -8.578 1 98.62 325 VAL B CA 1
ATOM 5347 C C . VAL B 1 325 ? 2.301 -23.859 -9.375 1 98.62 325 VAL B C 1
ATOM 5349 O O . VAL B 1 325 ? 2.078 -23.75 -10.578 1 98.62 325 VAL B O 1
ATOM 5352 N N . TYR B 1 326 ? 2.002 -24.938 -8.703 1 98.31 326 TYR B N 1
ATOM 5353 C CA . TYR B 1 326 ? 1.477 -26.125 -9.359 1 98.31 326 TYR B CA 1
ATOM 5354 C C . TYR B 1 326 ? 0.064 -25.875 -9.883 1 98.31 326 TYR B C 1
ATOM 5356 O O . TYR B 1 326 ? -0.396 -26.578 -10.789 1 98.31 326 TYR B O 1
ATOM 5364 N N . SER B 1 327 ? -0.636 -24.984 -9.273 1 97.94 327 SER B N 1
ATOM 5365 C CA . SER B 1 327 ? -1.955 -24.641 -9.797 1 97.94 327 SER B CA 1
ATOM 5366 C C . SER B 1 327 ? -1.854 -24.016 -11.195 1 97.94 327 SER B C 1
ATOM 5368 O O . SER B 1 327 ? -2.836 -24 -11.938 1 97.94 327 SER B O 1
ATOM 5370 N N . THR B 1 328 ? -0.671 -23.359 -11.516 1 98.38 328 THR B N 1
ATOM 5371 C CA . THR B 1 328 ? -0.352 -22.719 -12.789 1 98.38 328 THR B CA 1
ATOM 5372 C C . THR B 1 328 ? -1.126 -21.406 -12.938 1 98.38 328 THR B C 1
ATOM 5374 O O . THR B 1 328 ? -1.306 -20.922 -14.055 1 98.38 328 THR B O 1
ATOM 5377 N N . TYR B 1 329 ? -1.7 -20.922 -11.812 1 98.44 329 TYR B N 1
ATOM 5378 C CA . TYR B 1 329 ? -2.453 -19.672 -11.812 1 98.44 329 TYR B CA 1
ATOM 5379 C C . TYR B 1 329 ? -1.825 -18.656 -10.867 1 98.44 329 TYR B C 1
ATOM 5381 O O . TYR B 1 329 ? -1.183 -19.031 -9.883 1 98.44 329 TYR B O 1
ATOM 5389 N N . SER B 1 330 ? -1.991 -17.375 -11.227 1 98.38 330 SER B N 1
ATOM 5390 C CA . SER B 1 330 ? -1.669 -16.297 -10.289 1 98.38 330 SER B CA 1
ATOM 5391 C C . SER B 1 330 ? -2.576 -16.344 -9.062 1 98.38 330 SER B C 1
ATOM 5393 O O . SER B 1 330 ? -3.719 -16.797 -9.148 1 98.38 330 SER B O 1
ATOM 5395 N N . SER B 1 331 ? -2.037 -15.891 -7.926 1 96.5 331 SER B N 1
ATOM 5396 C CA . SER B 1 331 ? -2.857 -15.852 -6.719 1 96.5 331 SER B CA 1
ATOM 5397 C C . SER B 1 331 ? -2.236 -14.953 -5.656 1 96.5 331 SER B C 1
ATOM 5399 O O . SER B 1 331 ? -1.067 -14.57 -5.762 1 96.5 331 SER B O 1
ATOM 5401 N N . THR B 1 332 ? -3.006 -14.508 -4.727 1 95.25 332 THR B N 1
ATOM 5402 C CA . THR B 1 332 ? -2.551 -13.953 -3.459 1 95.25 332 THR B CA 1
ATOM 5403 C C . THR B 1 332 ? -2.826 -14.922 -2.311 1 95.25 332 THR B C 1
ATOM 5405 O O . THR B 1 332 ? -3.975 -15.305 -2.08 1 95.25 332 THR B O 1
ATOM 5408 N N . ILE B 1 333 ? -1.784 -15.32 -1.607 1 95.31 333 ILE B N 1
ATOM 5409 C CA . ILE B 1 333 ? -1.902 -16.266 -0.498 1 95.31 333 ILE B CA 1
ATOM 5410 C C . ILE B 1 333 ? -1.946 -15.5 0.823 1 95.31 333 ILE B C 1
ATOM 5412 O O . ILE B 1 333 ? -1.055 -14.703 1.115 1 95.31 333 ILE B O 1
ATOM 5416 N N . TYR B 1 334 ? -2.939 -15.648 1.508 1 91.94 334 TYR B N 1
ATOM 5417 C CA . TYR B 1 334 ? -3.021 -15.117 2.863 1 91.94 334 TYR B CA 1
ATOM 5418 C C . TYR B 1 334 ? -2.852 -16.219 3.895 1 91.94 334 TYR B C 1
ATOM 5420 O O . TYR B 1 334 ? -3.689 -17.125 3.994 1 91.94 334 TYR B O 1
ATOM 5428 N N . LEU B 1 335 ? -1.771 -16.156 4.625 1 90.12 335 LEU B N 1
ATOM 5429 C CA . LEU B 1 335 ? -1.528 -17.109 5.711 1 90.12 335 LEU B CA 1
ATOM 5430 C C . LEU B 1 335 ? -1.08 -16.375 6.973 1 90.12 335 LEU B C 1
ATOM 5432 O O . LEU B 1 335 ? -0.06 -15.68 6.965 1 90.12 335 LEU B O 1
ATOM 5436 N N . PRO B 1 336 ? -1.857 -16.453 8.148 1 86.25 336 PRO B N 1
ATOM 5437 C CA . PRO B 1 336 ? -3.107 -17.203 8.305 1 86.25 336 PRO B CA 1
ATOM 5438 C C . PRO B 1 336 ? -4.277 -16.562 7.566 1 86.25 336 PRO B C 1
ATOM 5440 O O . PRO B 1 336 ? -4.133 -15.484 6.996 1 86.25 336 PRO B O 1
ATOM 5443 N N . GLY B 1 337 ? -5.355 -17.203 7.469 1 80.31 337 GLY B N 1
ATOM 5444 C CA . GLY B 1 337 ? -6.531 -16.703 6.766 1 80.31 337 GLY B CA 1
ATOM 5445 C C . GLY B 1 337 ? -7 -15.359 7.266 1 80.31 337 GLY B C 1
ATOM 5446 O O . GLY B 1 337 ? -7.512 -14.547 6.488 1 80.31 337 GLY B O 1
ATOM 5447 N N . ALA B 1 338 ? -6.816 -15.094 8.5 1 76.06 338 ALA B N 1
ATOM 5448 C CA . ALA B 1 338 ? -7.199 -13.828 9.109 1 76.06 338 ALA B CA 1
ATOM 5449 C C . ALA B 1 338 ? -6.477 -12.656 8.438 1 76.06 338 ALA B C 1
ATOM 5451 O O . ALA B 1 338 ? -6.945 -11.516 8.492 1 76.06 338 ALA B O 1
ATOM 5452 N N . ALA B 1 339 ? -5.406 -12.938 7.82 1 77 339 ALA B N 1
ATOM 5453 C CA . ALA B 1 339 ? -4.68 -11.898 7.09 1 77 339 ALA B CA 1
ATOM 5454 C C . ALA B 1 339 ? -5.527 -11.336 5.949 1 77 339 ALA B C 1
ATOM 5456 O O . ALA B 1 339 ? -5.465 -10.141 5.656 1 77 339 ALA B O 1
ATOM 5457 N N . GLY B 1 340 ? -6.297 -12.203 5.398 1 77.5 340 GLY B N 1
ATOM 5458 C CA . GLY B 1 340 ? -7.203 -11.742 4.355 1 77.5 340 GLY B CA 1
ATOM 5459 C C . GLY B 1 340 ? -8.25 -10.766 4.863 1 77.5 340 GLY B C 1
ATOM 5460 O O . GLY B 1 340 ? -8.586 -9.797 4.18 1 77.5 340 GLY B O 1
ATOM 5461 N N . PHE B 1 341 ? -8.656 -11.031 6.078 1 77.5 341 PHE B N 1
ATOM 5462 C CA . PHE B 1 341 ? -9.617 -10.125 6.707 1 77.5 341 PHE B CA 1
ATOM 5463 C C . PHE B 1 341 ? -8.984 -8.758 6.953 1 77.5 341 PHE B C 1
ATOM 5465 O O . PHE B 1 341 ? -9.602 -7.727 6.688 1 77.5 341 PHE B O 1
ATOM 5472 N N . SER B 1 342 ? -7.805 -8.773 7.395 1 76.56 342 SER B N 1
ATOM 5473 C CA . SER B 1 342 ? -7.09 -7.527 7.645 1 76.56 342 SER B CA 1
ATOM 5474 C C . SER B 1 342 ? -6.887 -6.734 6.359 1 76.56 342 SER B C 1
ATOM 5476 O O . SER B 1 342 ? -6.992 -5.504 6.359 1 76.56 342 SER B O 1
ATOM 5478 N N . ALA B 1 343 ? -6.605 -7.473 5.324 1 78.25 343 ALA B N 1
ATOM 5479 C CA . ALA B 1 343 ? -6.43 -6.812 4.031 1 78.25 343 ALA B CA 1
ATOM 5480 C C . ALA B 1 343 ? -7.73 -6.16 3.568 1 78.25 343 ALA B C 1
ATOM 5482 O O . ALA B 1 343 ? -7.707 -5.113 2.916 1 78.25 343 ALA B O 1
ATOM 5483 N N . GLY B 1 344 ? -8.828 -6.688 3.951 1 82.56 344 GLY B N 1
ATOM 5484 C CA . GLY B 1 344 ? -10.125 -6.125 3.602 1 82.56 344 GLY B CA 1
ATOM 5485 C C . GLY B 1 344 ? -10.445 -4.852 4.359 1 82.56 344 GLY B C 1
ATOM 5486 O O . GLY B 1 344 ? -11.242 -4.031 3.898 1 82.56 344 GLY B O 1
ATOM 5487 N N . LEU B 1 345 ? -9.773 -4.707 5.461 1 81.62 345 LEU B N 1
ATOM 5488 C CA . LEU B 1 345 ? -10.039 -3.545 6.301 1 81.62 345 LEU B CA 1
ATOM 5489 C C . LEU B 1 345 ? -9.312 -2.312 5.77 1 81.62 345 LEU B C 1
ATOM 5491 O O . LEU B 1 345 ? -9.531 -1.202 6.262 1 81.62 345 LEU B O 1
ATOM 5495 N N . ARG B 1 346 ? -8.523 -2.447 4.766 1 84.06 346 ARG B N 1
ATOM 5496 C CA . ARG B 1 346 ? -7.754 -1.331 4.23 1 84.06 346 ARG B CA 1
ATOM 5497 C C . ARG B 1 346 ? -8.672 -0.238 3.693 1 84.06 346 ARG B C 1
ATOM 5499 O O . ARG B 1 346 ? -8.258 0.912 3.539 1 84.06 346 ARG B O 1
ATOM 5506 N N . GLY B 1 347 ? -9.891 -0.65 3.436 1 85.75 347 GLY B N 1
ATOM 5507 C CA . GLY B 1 347 ? -10.836 0.33 2.932 1 85.75 347 GLY B CA 1
ATOM 5508 C C . GLY B 1 347 ? -11.734 0.904 4.012 1 85.75 347 GLY B C 1
ATOM 5509 O O . GLY B 1 347 ? -12.633 1.701 3.725 1 85.75 347 GLY B O 1
ATOM 5510 N N . ALA B 1 348 ? -11.516 0.51 5.234 1 87.62 348 ALA B N 1
ATOM 5511 C CA . ALA B 1 348 ? -12.32 1.006 6.348 1 87.62 348 ALA B CA 1
ATOM 5512 C C . ALA B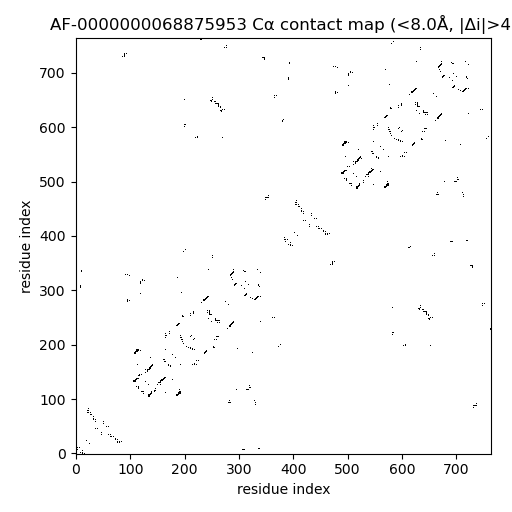 1 348 ? -12 2.465 6.652 1 87.62 348 ALA B C 1
ATOM 5514 O O . ALA B 1 348 ? -10.969 2.982 6.215 1 87.62 348 ALA B O 1
ATOM 5515 N N . PRO B 1 349 ? -12.93 3.084 7.344 1 88.75 349 PRO B N 1
ATOM 5516 C CA . PRO B 1 349 ? -12.617 4.449 7.773 1 88.75 349 PRO B CA 1
ATOM 5517 C C . PRO B 1 349 ? -11.289 4.535 8.523 1 88.75 349 PRO B C 1
ATOM 5519 O O . PRO B 1 349 ? -10.93 3.615 9.266 1 88.75 349 PRO B O 1
ATOM 5522 N N . THR B 1 350 ? -10.664 5.594 8.359 1 90.12 350 THR B N 1
ATOM 5523 C CA . THR B 1 350 ? -9.305 5.766 8.859 1 90.12 350 THR B CA 1
ATOM 5524 C C . THR B 1 350 ? -9.25 5.566 10.367 1 90.12 350 THR B C 1
ATOM 5526 O O . THR B 1 350 ? -8.289 5.004 10.898 1 90.12 350 THR B O 1
ATOM 5529 N N . TRP B 1 351 ? -10.273 6.016 11.07 1 92.88 351 TRP B N 1
ATOM 5530 C CA . TRP B 1 351 ? -10.25 5.887 12.523 1 92.88 351 TRP B CA 1
ATOM 5531 C C . TRP B 1 351 ? -10.25 4.422 12.938 1 92.88 351 TRP B C 1
ATOM 5533 O O . TRP B 1 351 ? -9.633 4.055 13.945 1 92.88 351 TRP B O 1
ATOM 5543 N N . MET B 1 352 ? -10.953 3.605 12.203 1 90.75 352 MET B N 1
ATOM 5544 C CA . MET B 1 352 ? -10.953 2.178 12.508 1 90.75 352 MET B CA 1
ATOM 5545 C C . MET B 1 352 ? -9.57 1.571 12.273 1 90.75 352 MET B C 1
ATOM 5547 O O . MET B 1 352 ? -9.086 0.791 13.102 1 90.75 352 MET B O 1
ATOM 5551 N N . LEU B 1 353 ? -8.961 1.987 11.203 1 89.12 353 LEU B N 1
ATOM 5552 C CA . LEU B 1 353 ? -7.637 1.481 10.867 1 89.12 353 LEU B CA 1
ATOM 5553 C C . LEU B 1 353 ? -6.602 1.951 11.891 1 89.12 353 LEU B C 1
ATOM 5555 O O . LEU B 1 353 ? -5.742 1.176 12.312 1 89.12 353 LEU B O 1
ATOM 5559 N N . THR B 1 354 ? -6.688 3.188 12.219 1 91.81 354 THR B N 1
ATOM 5560 C CA . THR B 1 354 ? -5.777 3.746 13.211 1 91.81 354 THR B CA 1
ATOM 5561 C C . THR B 1 354 ? -5.902 2.998 14.539 1 91.81 354 THR B C 1
ATOM 5563 O O . THR B 1 354 ? -4.895 2.619 15.141 1 91.81 354 THR B O 1
ATOM 5566 N N . ASN B 1 355 ? -7.09 2.725 14.953 1 90.75 355 ASN B N 1
ATOM 5567 C CA . ASN B 1 355 ? -7.293 2.049 16.219 1 90.75 355 ASN B CA 1
ATOM 5568 C C . ASN B 1 355 ? -6.859 0.587 16.156 1 90.75 355 ASN B C 1
ATOM 5570 O O . ASN B 1 355 ? -6.375 0.035 17.156 1 90.75 355 ASN B O 1
ATOM 5574 N N . LEU B 1 356 ? -7.074 0.026 15.023 1 87.06 356 LEU B N 1
ATOM 5575 C CA . LEU B 1 356 ? -6.566 -1.326 14.828 1 87.06 356 LEU B CA 1
ATOM 5576 C C . LEU B 1 356 ? -5.043 -1.353 14.922 1 87.06 356 LEU B C 1
ATOM 5578 O O . LEU B 1 356 ? -4.473 -2.223 15.586 1 87.06 356 LEU B O 1
ATOM 5582 N N . ARG B 1 357 ? -4.398 -0.435 14.258 1 90 357 ARG B N 1
ATOM 5583 C CA . ARG B 1 357 ? -2.941 -0.341 14.297 1 90 357 ARG B CA 1
ATOM 5584 C C . ARG B 1 357 ? -2.451 -0.07 15.711 1 90 357 ARG B C 1
ATOM 5586 O O . ARG B 1 357 ? -1.431 -0.617 16.141 1 90 357 ARG B O 1
ATOM 5593 N N . PHE B 1 358 ? -3.148 0.776 16.406 1 92.88 358 PHE B N 1
ATOM 5594 C CA . PHE B 1 358 ? -2.764 1.097 17.781 1 92.88 358 PHE B CA 1
ATOM 5595 C C . PHE B 1 358 ? -2.879 -0.13 18.672 1 92.88 358 PHE B C 1
ATOM 5597 O O . PHE B 1 358 ? -2.014 -0.374 19.516 1 92.88 358 PHE B O 1
ATOM 5604 N N . GLY B 1 359 ? -3.99 -0.875 18.484 1 86.62 359 GLY B N 1
ATOM 5605 C CA . GLY B 1 359 ? -4.137 -2.104 19.25 1 86.62 359 GLY B CA 1
ATOM 5606 C C . GLY B 1 359 ? -3 -3.084 19.031 1 86.62 359 GLY B C 1
ATOM 5607 O O . GLY B 1 359 ? -2.402 -3.578 19.984 1 86.62 359 GLY B O 1
ATOM 5608 N N . PHE B 1 360 ? -2.639 -3.24 17.828 1 83 360 PHE B N 1
ATOM 5609 C CA . PHE B 1 360 ? -1.555 -4.141 17.453 1 83 360 PHE B CA 1
ATOM 5610 C C . PHE B 1 360 ? -0.203 -3.551 17.844 1 83 360 PHE B C 1
ATOM 5612 O O . PHE B 1 360 ? 0.678 -4.266 18.328 1 83 360 PHE B O 1
ATOM 5619 N N . GLY B 1 361 ? -0.062 -2.324 17.672 1 87.81 361 GLY B N 1
ATOM 5620 C CA . GLY B 1 361 ? 1.197 -1.634 17.906 1 87.81 361 GLY B CA 1
ATOM 5621 C C . GLY B 1 361 ? 1.577 -1.556 19.375 1 87.81 361 GLY B C 1
ATOM 5622 O O . GLY B 1 361 ? 2.752 -1.691 19.719 1 87.81 361 GLY B O 1
ATOM 5623 N N . ALA B 1 362 ? 0.597 -1.373 20.188 1 89.19 362 ALA B N 1
ATOM 5624 C CA . ALA B 1 362 ? 0.848 -1.289 21.625 1 89.19 362 ALA B CA 1
ATOM 5625 C C . ALA B 1 362 ? 1.486 -2.574 22.141 1 89.19 362 ALA B C 1
ATOM 5627 O O . ALA B 1 362 ? 2.453 -2.527 22.906 1 89.19 362 ALA B O 1
ATOM 5628 N N . GLY B 1 363 ? 0.923 -3.658 21.719 1 83.81 363 GLY B N 1
ATOM 5629 C CA . GLY B 1 363 ? 1.461 -4.941 22.141 1 83.81 363 GLY B CA 1
ATOM 5630 C C . GLY B 1 363 ? 2.881 -5.18 21.656 1 83.81 363 GLY B C 1
ATOM 5631 O O . GLY B 1 363 ? 3.736 -5.621 22.422 1 83.81 363 GLY B O 1
ATOM 5632 N N . LEU B 1 364 ? 3.174 -4.844 20.484 1 85.06 364 LEU B N 1
ATOM 5633 C CA . LEU B 1 364 ? 4.496 -5.051 19.922 1 85.06 364 LEU B CA 1
ATOM 5634 C C . LEU B 1 364 ? 5.52 -4.117 20.547 1 85.06 364 LEU B C 1
ATOM 5636 O O . LEU B 1 364 ? 6.664 -4.512 20.797 1 85.06 364 LEU B O 1
ATOM 5640 N N . ALA B 1 365 ? 5.117 -2.93 20.766 1 89.25 365 ALA B N 1
ATOM 5641 C CA . ALA B 1 365 ? 6.004 -1.964 21.406 1 89.25 365 ALA B CA 1
ATOM 5642 C C . ALA B 1 365 ? 6.395 -2.426 22.812 1 89.25 365 ALA B C 1
ATOM 5644 O O . ALA B 1 365 ? 7.555 -2.305 23.203 1 89.25 365 ALA B O 1
ATOM 5645 N N . LYS B 1 366 ? 5.418 -2.93 23.531 1 86.44 366 LYS B N 1
ATOM 5646 C CA . LYS B 1 366 ? 5.676 -3.424 24.875 1 86.44 366 LYS B CA 1
ATOM 5647 C C . LYS B 1 366 ? 6.715 -4.539 24.859 1 86.44 366 LYS B C 1
ATOM 5649 O O . LYS B 1 366 ? 7.559 -4.621 25.766 1 86.44 366 LYS B O 1
ATOM 5654 N N . LEU B 1 367 ? 6.703 -5.27 23.859 1 82.25 367 LEU B N 1
ATOM 5655 C CA . LEU B 1 367 ? 7.621 -6.395 23.719 1 82.25 367 LEU B CA 1
ATOM 5656 C C . LEU B 1 367 ? 9.023 -5.914 23.359 1 82.25 367 LEU B C 1
ATOM 5658 O O . LEU B 1 367 ? 10.016 -6.539 23.734 1 82.25 367 LEU B O 1
ATOM 5662 N N . ARG B 1 368 ? 9.086 -4.809 22.703 1 85.56 368 ARG B N 1
ATOM 5663 C CA . ARG B 1 368 ? 10.352 -4.371 22.125 1 85.56 368 ARG B CA 1
ATOM 5664 C C . ARG B 1 368 ? 11.023 -3.332 23.016 1 85.56 368 ARG B C 1
ATOM 5666 O O . ARG B 1 368 ? 12.242 -3.133 22.938 1 85.56 368 ARG B O 1
ATOM 5673 N N . MET B 1 369 ? 10.344 -2.729 23.875 1 86.62 369 MET B N 1
ATOM 5674 C CA . MET B 1 369 ? 10.82 -1.583 24.656 1 86.62 369 MET B CA 1
ATOM 5675 C C . MET B 1 369 ? 11.969 -1.982 25.578 1 86.62 369 MET B C 1
ATOM 5677 O O . MET B 1 369 ? 12.914 -1.218 25.75 1 86.62 369 MET B O 1
ATOM 5681 N N . PRO B 1 370 ? 11.938 -3.17 26.109 1 85.81 370 PRO B N 1
ATOM 5682 C CA . PRO B 1 370 ? 13.07 -3.523 26.969 1 85.81 370 PRO B CA 1
ATOM 5683 C C . PRO B 1 370 ? 14.406 -3.484 26.219 1 85.81 370 PRO B C 1
ATOM 5685 O O . PRO B 1 370 ? 15.438 -3.137 26.812 1 85.81 370 PRO B O 1
ATOM 5688 N N . ALA B 1 371 ? 14.391 -3.693 24.984 1 87.25 371 ALA B N 1
ATOM 5689 C CA . ALA B 1 371 ? 15.617 -3.746 24.203 1 87.25 371 ALA B CA 1
ATOM 5690 C C . ALA B 1 371 ? 16.062 -2.35 23.766 1 87.25 371 ALA B C 1
ATOM 5692 O O . ALA B 1 371 ? 17.25 -2.107 23.547 1 87.25 371 ALA B O 1
ATOM 5693 N N . PHE B 1 372 ? 15.094 -1.364 23.734 1 91.62 372 PHE B N 1
ATOM 5694 C CA . PHE B 1 372 ? 15.438 -0.11 23.078 1 91.62 372 PHE B CA 1
ATOM 5695 C C . PHE B 1 372 ? 15.172 1.076 24 1 91.62 372 PHE B C 1
ATOM 5697 O O . PHE B 1 372 ? 15.547 2.207 23.688 1 91.62 372 PHE B O 1
ATOM 5704 N N . GLY B 1 373 ? 14.555 0.83 25.094 1 90.5 373 GLY B N 1
ATOM 5705 C CA . GLY B 1 373 ? 14.109 1.898 25.984 1 90.5 373 GLY B CA 1
ATOM 5706 C C . GLY B 1 373 ? 15.234 2.799 26.453 1 90.5 373 GLY B C 1
ATOM 5707 O O . GLY B 1 373 ? 15.109 4.023 26.438 1 90.5 373 GLY B O 1
ATOM 5708 N N . GLU B 1 374 ? 16.328 2.186 26.812 1 91.56 374 GLU B N 1
ATOM 5709 C CA . GLU B 1 374 ? 17.453 2.959 27.328 1 91.56 374 GLU B CA 1
ATOM 5710 C C . GLU B 1 374 ? 18.062 3.83 26.234 1 91.56 374 GLU B C 1
ATOM 5712 O O . GLU B 1 374 ? 18.375 4.996 26.469 1 91.56 374 GLU B O 1
ATOM 5717 N N . GLN B 1 375 ? 18.234 3.297 25.094 1 91.56 375 GLN B N 1
ATOM 5718 C CA . GLN B 1 375 ? 18.797 4.047 23.969 1 91.56 375 GLN B CA 1
ATOM 5719 C C . GLN B 1 375 ? 17.906 5.219 23.594 1 91.56 375 GLN B C 1
ATOM 5721 O O . GLN B 1 375 ? 18.391 6.312 23.297 1 91.56 375 GLN B O 1
ATOM 5726 N N . ILE B 1 376 ? 16.625 4.973 23.562 1 93.44 376 ILE B N 1
ATOM 5727 C CA . ILE B 1 376 ? 15.656 6 23.219 1 93.44 376 ILE B CA 1
ATOM 5728 C C . ILE B 1 376 ? 15.719 7.133 24.25 1 93.44 376 ILE B C 1
ATOM 5730 O O . ILE B 1 376 ? 15.758 8.312 23.875 1 93.44 376 ILE B O 1
ATOM 5734 N N . ARG B 1 377 ? 15.812 6.766 25.469 1 91.06 377 ARG B N 1
ATOM 5735 C CA . ARG B 1 377 ? 15.875 7.758 26.547 1 91.06 377 ARG B CA 1
ATOM 5736 C C . ARG B 1 377 ? 17.141 8.602 26.438 1 91.06 377 ARG B C 1
ATOM 5738 O O . ARG B 1 377 ? 17.109 9.812 26.672 1 91.06 377 ARG B O 1
ATOM 5745 N N . LYS B 1 378 ? 18.188 7.98 26 1 91.06 378 LYS B N 1
ATOM 5746 C CA . LYS B 1 378 ? 19.453 8.688 25.875 1 91.06 378 LYS B CA 1
ATOM 5747 C C . LYS B 1 378 ? 19.391 9.766 24.797 1 91.06 378 LYS B C 1
ATOM 5749 O O . LYS B 1 378 ? 20.016 10.82 24.906 1 91.06 378 LYS B O 1
ATOM 5754 N N . ILE B 1 379 ? 18.625 9.477 23.781 1 88.62 379 ILE B N 1
ATOM 5755 C CA . ILE B 1 379 ? 18.531 10.391 22.656 1 88.62 379 ILE B CA 1
ATOM 5756 C C . ILE B 1 379 ? 17.516 11.492 22.953 1 88.62 379 ILE B C 1
ATOM 5758 O O . ILE B 1 379 ? 17.672 12.633 22.516 1 88.62 379 ILE B O 1
ATOM 5762 N N . THR B 1 380 ? 16.5 11.062 23.781 1 85 380 THR B N 1
ATOM 5763 C CA . THR B 1 380 ? 15.375 11.969 23.938 1 85 380 THR B CA 1
ATOM 5764 C C . THR B 1 380 ? 15.414 12.672 25.281 1 85 380 THR B C 1
ATOM 5766 O O . THR B 1 380 ? 14.445 13.32 25.688 1 85 380 THR B O 1
ATOM 5769 N N . GLN B 1 381 ? 16.484 12.18 26.203 1 73.69 381 GLN B N 1
ATOM 5770 C CA . GLN B 1 381 ? 16.578 12.805 27.516 1 73.69 381 GLN B CA 1
ATOM 5771 C C . GLN B 1 381 ? 16.484 14.32 27.422 1 73.69 381 GLN B C 1
ATOM 5773 O O . GLN B 1 381 ? 17.156 14.945 26.594 1 73.69 381 GLN B O 1
ATOM 5778 N N . ARG B 1 382 ? 15.125 14.625 27.797 1 47.31 382 ARG B N 1
ATOM 5779 C CA . ARG B 1 382 ? 14.648 15.984 28.031 1 47.31 382 ARG B CA 1
ATOM 5780 C C . ARG B 1 382 ? 15.375 16.609 29.219 1 47.31 382 ARG B C 1
ATOM 5782 O O . ARG B 1 382 ? 15.773 15.922 30.156 1 47.31 382 ARG B O 1
#

Nearest PDB structures (foldseek):
  9av4-assembly1_B  TM=9.162E-01  e=4.974E-21  Homo sapiens
  9av4-assembly1_A  TM=8.729E-01  e=2.955E-21  Homo sapiens
  9av5-assembly1_A  TM=8.716E-01  e=3.515E-21  Homo sapiens
  8g9v-assembly1_B  TM=8.417E-01  e=1.676E-20  Homo sapiens
  8g9v-assembly1_A  TM=7.964E-01  e=7.037E-21  Homo sapiens

Radius of gyration: 29.75 Å; Cα contacts (8 Å, |Δi|>4): 1435; chains: 2; bounding box: 82×82×58 Å

pLDDT: mean 91.21, std 8.77, range [47.31, 98.94]

Solvent-accessible surface area (backbone atoms only — not comparable to full-atom values): 38216 Å² total; per-residue (Å²): 106,53,48,48,99,74,38,70,28,53,50,22,41,49,52,43,46,45,71,61,59,29,37,84,46,28,37,58,50,24,47,53,41,40,40,61,67,49,25,60,71,76,34,47,67,57,44,53,56,37,54,71,35,67,69,52,30,48,53,47,49,52,24,61,75,45,51,81,50,33,60,62,28,41,49,49,15,51,52,32,39,51,49,50,49,49,52,50,44,25,50,34,55,68,24,67,72,61,81,65,89,78,78,49,62,66,74,36,27,37,35,26,29,34,21,38,45,50,53,27,26,34,33,55,47,49,49,30,71,74,35,31,59,27,31,37,36,33,31,20,72,53,91,61,68,75,64,77,79,55,72,86,22,72,84,42,45,72,45,80,43,70,36,52,53,57,34,62,69,44,38,52,54,51,48,52,48,40,44,73,75,76,38,76,54,35,28,40,35,52,44,39,62,60,77,64,83,42,43,73,78,74,45,57,69,68,55,51,50,52,28,37,32,33,40,32,52,16,48,55,49,54,48,37,72,46,42,41,61,22,42,41,65,35,38,34,37,42,34,38,68,44,30,42,34,41,74,54,39,36,51,30,27,27,57,46,14,10,21,30,21,13,43,55,24,35,53,50,9,48,54,39,29,30,49,58,68,59,68,12,57,49,43,29,47,32,41,31,28,30,54,56,48,68,29,77,84,65,43,82,74,69,73,61,53,41,52,83,52,54,46,35,49,37,63,60,53,16,51,52,54,51,49,39,58,72,66,71,49,36,48,74,46,46,40,54,54,60,46,49,56,56,46,38,43,56,25,48,59,63,31,61,46,50,50,50,48,48,59,55,26,46,57,53,31,65,69,46,37,83,80,43,46,66,63,50,42,68,63,29,66,111,107,52,47,49,98,74,37,70,27,53,50,22,43,51,54,45,48,46,72,61,58,28,37,84,48,28,38,56,50,25,47,54,42,39,40,60,68,50,25,61,72,77,34,47,68,57,44,54,55,37,54,71,36,67,67,52,32,48,53,49,50,51,23,60,74,44,50,83,49,34,60,61,29,42,50,48,15,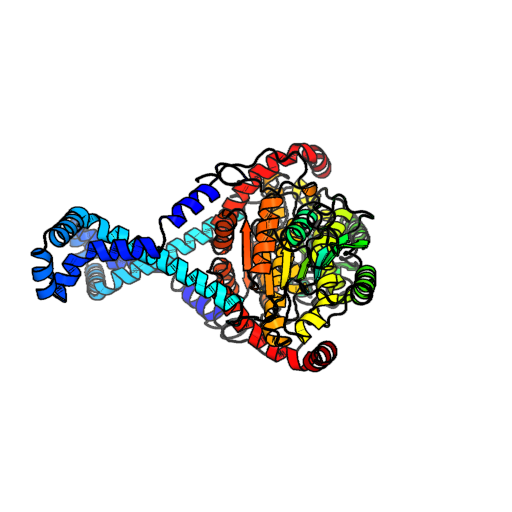52,53,31,40,52,50,52,49,48,51,50,43,25,52,35,56,69,25,66,73,61,83,66,88,77,78,49,63,67,73,36,28,36,33,26,30,33,20,45,45,52,52,27,27,34,33,55,46,50,49,30,72,76,36,32,58,27,30,36,36,33,30,21,72,53,93,61,73,71,64,78,79,57,73,89,22,72,83,41,44,71,43,81,45,67,36,51,52,57,33,60,68,45,37,51,53,49,48,54,49,40,43,73,75,77,39,77,54,36,27,41,35,51,44,38,62,61,76,65,83,41,44,71,78,73,45,58,70,68,54,50,49,52,28,39,30,32,39,33,52,16,48,55,48,54,46,35,72,46,42,40,61,23,42,40,66,35,38,33,37,40,33,38,68,45,30,43,32,39,74,53,38,37,51,29,27,26,57,46,13,10,23,29,19,12,44,54,25,35,53,49,7,48,54,38,30,29,48,58,69,59,67,13,58,50,44,30,47,31,43,32,29,31,56,55,50,69,29,79,82,65,43,81,75,70,73,72,53,41,52,82,52,55,48,36,49,38,64,62,53,18,50,52,52,51,50,40,58,73,67,68,49,37,47,74,45,46,40,54,53,61,46,49,55,56,45,38,43,56,26,49,58,62,32,61,47,51,50,50,46,49,60,55,26,46,58,53,29,64,69,46,36,82,81,42,46,66,61,51,42,67,62,28,66,112

InterPro domains:
  IPR002347 Short-chain dehydrogenase/reductase SDR [PF00106] (109-299)
  IPR002347 Short-chain dehydrogenase/reductase SDR [PR00081] (109-126)
  IPR002347 Short-chain dehydrogenase/reductase SDR [PR00081] (183-194)
  IPR002347 Short-chain dehydrogenase/reductase SDR [PR00081] (230-246)
  IPR002347 Short-chain dehydrogenase/reductase SDR [PR00081] (256-275)
  IPR020904 Short-chain dehydrogenase/reductase, conserved site [PS00061] (243-271)
  IPR036291 NAD(P)-binding domain superfamily [SSF51735] (102-329)
  IPR057326 Ketoreductase domain [SM00822] (108-286)

Secondary structure (DSSP, 8-state):
--EETTEE-HHHHHHHHHHHSSHHHHHHHHHHHTHHHHHHHH-HHHHHHHHHSHHHHHHHHHHHHTGGGHHHHHHHHHHHHHHHHHHHHHHHHHTTT---TT--TTT-EEEEETTTSHHHHHHHHHHHHH-TTSEEEEEESSSS-SSPPPGGGTT-EEEEEE--TT-HHHHHHHHHHHHHHT---SEEEE---------TTT--HHHHHHHHIIIIIHHHHHHHHHHHHHHHHT-EEEEEE--GGGTS--TT-HHHHHHHHHHHHHHHHHHHHHHHTS--TTEEEEEEEE--B-STTT-TT-----SSSPPBPHHHHHHHHHHHHHHTS-EEEEESTHHHHHHHGGGS-HHHHHHHHHHHHHHHHHHHHHHHHHHHHHHH--/--EETTEE-HHHHHHHHHHHSSHHHHHHHHHHHTHHHHHHHH-HHHHHHHHHSHHHHHHHHHHHHTGGGHHHHHHHHHHHHHHHHHHHHHHHHHTTT---TT--TTT-EEEEETTTSHHHHHHHHHHHHH-TTSEEEEEESSSS-SSPPPGGGTT--EEEEE--TT-HHHHHHHHHHHHHHT---SEEEE---------TTT--HHHHHHHHIIIIIHHHHHHHHHHHHHHHHT--EEEEE--GGGTS--TT-HHHHHHHHHHHHHHHHHHHHHHHTS--TT-EEEEEEE--B-STTT-TT-----SSSPPBPHHHHHHHHHHHHHHTS-EEEEESTHHHHHHHGGGS-HHHHHHHHHHHHHHHHHHHHHHHHHHHHHHH--